Protein AF-A0A7X9B0M5-F1 (afdb_monomer)

Secondary structure (DSSP, 8-state):
--HHHHHHHHHHHHHHHHHHHHHHHHHHHHHHSS---TTSS-SS-EEEEETTEEEEHHHHHHHHHHHHHHHHHH-GGGTT----HHHHHHHHHHHHHHHHHHHHTT-----HHHHHHHHHH-GGGEETTEE-HHHHHHHIIIIIGGGT--HHHHHHHHHHHHHHHHHHHHHHTT----HHHHTTTS-------------TTS-----HHHHHHHHHH-GGG--PPPEEEEEEEEEEHHHHHHHHHHT-S-HHHHHHHSPPHHHHHHHHHHHTTTTTTT--HHHHHHHHHHHHHHHHHHHHHHHHHHHHHHTTSSPPTT--HHHHHHHHHHHHHHTTPEEEE---B-S-SBPTTSSSB-HHHHHHHHT--STT-B-PPEEETTEEEEEEEEEEEPPPPPSS--HHHHHHHHHHHHHHHHHHHIIIIIGGGTTTGGG-SSGGGGGHHHHHHHHH-TTS-HHHHHHHHHHHHHHIIIIITTT--

Foldseek 3Di:
DVVVVVVVVCVVCVVVVCVVVVVVVVVCCVVPVDPPPVPDDDPDQFPQDDPNHTPGNLNLLLLLLLQQVLCCQVPVVSAPDCPDPVVSSVSSVVLVVLLVVLVVVVLLPDDLVNLVVSQQCRPQQDDPNGGHPVSVVCCQQQPQVLSLHHVVSVSVSSSSSSSSVVSVCVVPVPDPDDPVVCPVVDDDDPDDDQDDPPPPVDDDDDPPVLLQCCCVPPVVVDFFQWWFKWKKFALFLVVVLVCLVVVVDDPVVVVQQFDDPVQLVVVCVSNCVDNVPVHDSVRCSVVNRSSSSSVSSQVLLVVLLVVLVVVQPDDDPPQDLVNLVVVSVVSSVVSVTDIWIWGTQGPAQDTHRDDDGQNQVSVQRSPDDDRSDKTDWGDDPRHIMIIGTHDIGRDDDDPDDDPSSSVVSSVVVVVVVVVVCCVPQAVVCPVVLVVDPDLQCSCVVVLVVLVPPPVDDPVRSVVVSVVSSVSCVPPHVSPHD

Mean predicted aligned error: 17.53 Å

Nearest PDB structures (foldseek):
  3rgc-assembly1_B  TM=3.073E-01  e=5.582E-02  Campylobacter jejuni
  5htf-assembly1_B  TM=2.620E-01  e=9.164E-03  Listeria monocytogenes EGD-e
  5htf-assembly1_A  TM=2.280E-01  e=1.815E-02  Listeria monocytogenes EGD-e
  5ez1-assembly1_A  TM=2.640E-01  e=8.600E-01  Helicobacter pylori 26695

Sequence (481 aa):
MIISHFNRYFEKHGRKTYIVLGVIISLMFVVFVTPGDVFSRGRGGNFGSMYGKKLRRQFVVKKMAETQVGIGLRYPQALGQDLGSDMIFHEMLNRLRILHEAKKRKLDNVSKEDVRKSIHENALFREDGKFSLEYFQRFKENYLAPRGLAATDFDRIVKENLIIERLEEQITANVVIDEAEAVGYVERYTTQYAEFLNDNSADPIIAEEEIEEFFASRKDELQMPDGKSALIANFETAALMAQLDKGEIDEALKGRLEPSLDELKMQYDNFKERVYKDKSFESVEADIRRNLRLRKVRRLLEERANALRAKFVETVQGESHAERLHRFRNEAETLGAKLVQSGFVTGSDVIPGLPGSQANLAAAIRNLSQPGQVGNLAYSAGGMSVPCLNEVQPTALPAMVNDEVRKMIVDLLITEKALAFHKEKIAPYAEIAPNVNERRELAGSLVEEIYKDDSLSDEEKQAKITQAQDDITTYVYPFFR

Solvent-accessible surface area (backbone atoms only — not comparable to full-atom values): 27854 Å² total; per-residue (Å²): 128,67,69,70,58,50,56,58,51,44,72,77,42,33,76,61,53,51,50,52,50,49,49,52,54,49,50,49,42,69,69,70,68,48,84,77,60,90,82,76,82,67,103,56,68,58,79,52,66,57,95,91,39,73,37,34,47,66,58,50,57,50,43,29,47,46,38,55,51,43,48,22,71,78,36,61,88,52,52,89,59,86,75,50,71,66,56,39,49,54,52,28,55,48,52,53,50,49,54,51,51,23,47,76,71,64,50,65,80,70,54,72,66,57,40,50,48,54,56,50,69,34,72,86,23,45,52,97,88,36,65,32,69,64,47,48,50,50,41,45,61,72,56,31,41,65,65,60,42,54,73,73,52,46,56,47,35,50,42,51,50,56,27,46,51,52,40,52,49,60,58,57,75,72,60,77,80,58,74,79,75,48,60,86,82,44,86,87,71,94,72,92,79,75,77,78,84,76,76,77,88,57,80,84,85,72,58,68,66,58,51,53,49,46,58,70,76,44,52,91,75,59,74,51,67,55,20,34,20,29,43,28,34,34,36,49,50,65,59,57,50,52,32,57,76,72,60,75,55,56,70,71,59,43,64,67,36,55,73,51,73,65,57,48,50,52,51,45,70,71,28,34,92,62,74,36,50,100,51,56,67,84,81,44,44,68,60,51,46,52,39,47,28,53,52,38,47,51,53,51,46,50,53,44,54,51,54,52,47,61,74,56,71,64,81,64,87,91,63,48,47,68,57,43,46,51,51,49,52,54,51,31,47,75,66,65,28,48,78,45,65,42,42,63,32,57,92,54,37,54,41,45,84,54,87,64,75,39,52,54,47,37,50,32,48,65,73,50,89,48,58,42,39,65,39,55,83,17,74,54,97,60,31,41,36,36,38,27,32,60,44,78,41,83,38,75,68,66,98,60,87,44,77,68,55,45,53,53,48,50,55,51,52,52,50,50,53,52,51,50,47,39,58,69,69,34,52,74,45,64,79,50,58,85,76,48,95,48,80,77,54,73,46,45,68,60,46,52,53,48,70,70,40,84,89,53,54,76,69,55,37,52,52,51,45,51,50,51,50,50,48,41,59,70,65,31,48,66,76,53,134

pLDDT: mean 81.11, std 14.83, range [28.75, 97.81]

Structure (mmCIF, N/CA/C/O backbone):
data_AF-A0A7X9B0M5-F1
#
_entry.id   AF-A0A7X9B0M5-F1
#
loop_
_atom_site.group_PDB
_atom_site.id
_atom_site.type_symbol
_atom_site.label_atom_id
_atom_site.label_alt_id
_atom_site.label_comp_id
_atom_site.label_asym_id
_atom_site.label_entity_id
_atom_site.label_seq_id
_atom_site.pdbx_PDB_ins_code
_atom_site.Cartn_x
_atom_site.Cartn_y
_atom_site.Cartn_z
_atom_site.occupancy
_atom_site.B_iso_or_equiv
_atom_site.auth_seq_id
_atom_site.auth_comp_id
_atom_site.auth_asym_id
_atom_site.auth_atom_id
_atom_site.pdbx_PDB_model_num
ATOM 1 N N . MET A 1 1 ? 33.265 57.542 3.013 1.00 45.75 1 MET A N 1
ATOM 2 C CA . MET A 1 1 ? 34.416 57.521 2.075 1.00 45.75 1 MET A CA 1
ATOM 3 C C . MET A 1 1 ? 34.797 56.129 1.541 1.00 45.75 1 MET A C 1
ATOM 5 O O . MET A 1 1 ? 35.685 56.056 0.709 1.00 45.75 1 MET A O 1
ATOM 9 N N . ILE A 1 2 ? 34.133 55.036 1.947 1.00 48.38 2 ILE A N 1
ATOM 10 C CA . ILE A 1 2 ? 34.468 53.665 1.495 1.00 48.38 2 ILE A CA 1
ATOM 11 C C . ILE A 1 2 ? 33.701 53.272 0.214 1.00 48.38 2 ILE A C 1
ATOM 13 O O . ILE A 1 2 ? 34.233 52.582 -0.649 1.00 48.38 2 ILE A O 1
ATOM 17 N N . ILE A 1 3 ? 32.486 53.802 0.031 1.00 48.66 3 ILE A N 1
ATOM 18 C CA . ILE A 1 3 ? 31.590 53.455 -1.088 1.00 48.66 3 ILE A CA 1
ATOM 19 C C . ILE A 1 3 ? 32.074 54.037 -2.434 1.00 48.66 3 ILE A C 1
ATOM 21 O O . ILE A 1 3 ? 31.974 53.372 -3.462 1.00 48.66 3 ILE A O 1
ATOM 25 N N . SER A 1 4 ? 32.684 55.230 -2.449 1.00 51.41 4 SER A N 1
ATOM 26 C CA . SER A 1 4 ? 33.211 55.827 -3.692 1.00 51.41 4 SER A CA 1
ATOM 27 C C . SER A 1 4 ? 34.497 55.154 -4.189 1.00 51.41 4 SER A C 1
ATOM 29 O O . SER A 1 4 ? 34.740 55.104 -5.394 1.00 51.41 4 SER A O 1
ATOM 31 N N . HIS A 1 5 ? 35.298 54.583 -3.284 1.00 51.12 5 HIS A N 1
ATOM 32 C CA . HIS A 1 5 ? 36.477 53.791 -3.645 1.00 51.12 5 HIS A CA 1
ATOM 33 C C . HIS A 1 5 ? 36.105 52.396 -4.166 1.00 51.12 5 HIS A C 1
ATOM 35 O O . HIS A 1 5 ? 36.811 51.854 -5.017 1.00 51.12 5 HIS A O 1
ATOM 41 N N . PHE A 1 6 ? 34.977 51.849 -3.704 1.00 53.81 6 PHE A N 1
ATOM 42 C CA . PHE A 1 6 ? 34.450 50.559 -4.142 1.00 53.81 6 PHE A CA 1
ATOM 43 C C . PHE A 1 6 ? 33.987 50.614 -5.608 1.00 53.81 6 PHE A C 1
ATOM 45 O O . PHE A 1 6 ? 34.439 49.812 -6.423 1.00 53.81 6 PHE A O 1
ATOM 52 N N . ASN A 1 7 ? 33.203 51.630 -5.990 1.00 55.03 7 ASN A N 1
ATOM 53 C CA . ASN A 1 7 ? 32.730 51.783 -7.375 1.00 55.03 7 ASN A CA 1
ATOM 54 C C . ASN A 1 7 ? 33.867 51.979 -8.389 1.00 55.03 7 ASN A C 1
ATOM 56 O O . ASN A 1 7 ? 33.842 51.401 -9.473 1.00 55.03 7 ASN A O 1
ATOM 60 N N . ARG A 1 8 ? 34.920 52.717 -8.022 1.00 58.19 8 ARG A N 1
ATOM 61 C CA . ARG A 1 8 ? 36.046 52.992 -8.929 1.00 58.19 8 ARG A CA 1
ATOM 62 C C . ARG A 1 8 ? 36.947 51.768 -9.168 1.00 58.19 8 ARG A C 1
ATOM 64 O O . ARG A 1 8 ? 37.603 51.675 -10.205 1.00 58.19 8 ARG A O 1
ATOM 71 N N . TYR A 1 9 ? 36.973 50.811 -8.235 1.00 57.81 9 TYR A N 1
ATOM 72 C CA . TYR A 1 9 ? 37.681 49.534 -8.402 1.00 57.81 9 TYR A CA 1
ATOM 73 C C . TYR A 1 9 ? 36.900 48.564 -9.308 1.00 57.81 9 TYR A C 1
ATOM 75 O O . TYR A 1 9 ? 37.494 47.889 -10.154 1.00 57.81 9 TYR A O 1
ATOM 83 N N . PHE A 1 10 ? 35.565 48.556 -9.198 1.00 54.84 10 PHE A N 1
ATOM 84 C CA . PHE A 1 10 ? 34.680 47.792 -10.084 1.00 54.84 10 PHE A CA 1
ATOM 85 C C . PHE A 1 10 ? 34.659 48.328 -11.521 1.00 54.84 10 PHE A C 1
ATOM 87 O O . PHE A 1 10 ? 34.586 47.530 -12.448 1.00 54.84 10 PHE A O 1
ATOM 94 N N . GLU A 1 11 ? 34.831 49.629 -11.753 1.00 59.53 11 GLU A N 1
ATOM 95 C CA . GLU A 1 11 ? 34.965 50.157 -13.121 1.00 59.53 11 GLU A CA 1
ATOM 96 C C . GLU A 1 11 ? 36.276 49.735 -13.803 1.00 59.53 11 GLU A C 1
ATOM 98 O O . GLU A 1 11 ? 36.285 49.397 -14.985 1.00 59.53 11 GLU A O 1
ATOM 103 N N . LYS A 1 12 ? 37.397 49.703 -13.068 1.00 61.88 12 LYS A N 1
ATOM 104 C CA . LYS A 1 12 ? 38.725 49.434 -13.653 1.00 61.88 12 LYS A CA 1
ATOM 105 C C . LYS A 1 12 ? 39.038 47.940 -13.821 1.00 61.88 12 LYS A C 1
ATOM 107 O O . LYS A 1 12 ? 39.809 47.568 -14.706 1.00 61.88 12 LYS A O 1
ATOM 112 N N . HIS A 1 13 ? 38.442 47.076 -12.995 1.00 59.81 13 HIS A N 1
ATOM 113 C CA . HIS A 1 13 ? 38.672 45.623 -13.019 1.00 59.81 13 HIS A CA 1
ATOM 114 C C . HIS A 1 13 ? 37.398 44.782 -13.184 1.00 59.81 13 HIS A C 1
ATOM 116 O O . HIS A 1 13 ? 37.485 43.552 -13.179 1.00 59.81 13 HIS A O 1
ATOM 122 N N . GLY A 1 14 ? 36.243 45.416 -13.416 1.00 56.19 14 GLY A N 1
ATOM 123 C CA . GLY A 1 14 ? 34.912 44.804 -13.371 1.00 56.19 14 GLY A CA 1
ATOM 124 C C . GLY A 1 14 ? 34.798 43.476 -14.098 1.00 56.19 14 GLY A C 1
ATOM 125 O O . GLY A 1 14 ? 34.336 42.505 -13.516 1.00 56.19 14 GLY A O 1
ATOM 126 N N . ARG A 1 15 ? 35.317 43.366 -15.325 1.00 63.97 15 ARG A N 1
ATOM 127 C CA . ARG A 1 15 ? 35.237 42.111 -16.091 1.00 63.97 15 ARG A CA 1
ATOM 128 C C . ARG A 1 15 ? 35.935 40.936 -15.396 1.00 63.97 15 ARG A C 1
ATOM 130 O O . ARG A 1 15 ? 35.400 39.837 -15.391 1.00 63.97 15 ARG A O 1
ATOM 137 N N . LYS A 1 16 ? 37.105 41.156 -14.785 1.00 62.34 16 LYS A N 1
ATOM 138 C CA . LYS A 1 16 ? 37.850 40.105 -14.068 1.00 62.34 16 LYS A CA 1
ATOM 139 C C . LYS A 1 16 ? 37.242 39.833 -12.693 1.00 62.34 16 LYS A C 1
ATOM 141 O O . LYS A 1 16 ? 37.131 38.675 -12.307 1.00 62.34 16 LYS A O 1
ATOM 146 N N . THR A 1 17 ? 36.788 40.872 -11.996 1.00 67.25 17 THR A N 1
ATOM 147 C CA . THR A 1 17 ? 36.152 40.740 -10.679 1.00 67.25 17 THR A CA 1
ATOM 148 C C . THR A 1 17 ? 34.811 40.005 -10.771 1.00 67.25 17 THR A C 1
ATOM 150 O O . THR A 1 17 ? 34.561 39.123 -9.958 1.00 67.25 17 THR A O 1
ATOM 153 N N . TYR A 1 18 ? 33.992 40.272 -11.798 1.00 70.75 18 TYR A N 1
ATOM 154 C CA . TYR A 1 18 ? 32.738 39.544 -12.042 1.00 70.75 18 TYR A CA 1
ATOM 155 C C . TYR A 1 18 ? 32.963 38.091 -12.469 1.00 70.75 18 TYR A C 1
ATOM 157 O O . TYR A 1 18 ? 32.193 37.229 -12.062 1.00 70.75 18 TYR A O 1
ATOM 165 N N . ILE A 1 19 ? 34.024 37.790 -13.229 1.00 72.44 19 ILE A N 1
ATOM 166 C CA . ILE A 1 19 ? 34.375 36.400 -13.564 1.00 72.44 19 ILE A CA 1
ATOM 167 C C . ILE A 1 19 ? 34.791 35.637 -12.303 1.00 72.44 19 ILE A C 1
ATOM 169 O O . ILE A 1 19 ? 34.309 34.535 -12.075 1.00 72.44 19 ILE A O 1
ATOM 173 N N . VAL A 1 20 ? 35.636 36.223 -11.451 1.00 74.06 20 VAL A N 1
ATOM 174 C CA . VAL A 1 20 ? 36.074 35.579 -10.201 1.00 74.06 20 VAL A CA 1
ATOM 175 C C . VAL A 1 20 ? 34.905 35.402 -9.230 1.00 74.06 20 VAL A C 1
ATOM 177 O O . VAL A 1 20 ? 34.724 34.312 -8.694 1.00 74.06 20 VAL A O 1
ATOM 180 N N . LEU A 1 21 ? 34.065 36.426 -9.054 1.00 72.69 21 LEU A N 1
ATOM 181 C CA . LEU A 1 21 ? 32.869 36.343 -8.212 1.00 72.69 21 LEU A CA 1
ATOM 182 C C . LEU A 1 21 ? 31.864 35.317 -8.764 1.00 72.69 21 LEU A C 1
ATOM 184 O O . LEU A 1 21 ? 31.322 34.520 -8.007 1.00 72.69 21 LEU A O 1
ATOM 188 N N . GLY A 1 22 ? 31.665 35.288 -10.085 1.00 71.75 22 GLY A N 1
ATOM 189 C CA . GLY A 1 22 ? 30.804 34.323 -10.765 1.00 71.75 22 GLY A CA 1
ATOM 190 C C . GLY A 1 22 ? 31.308 32.888 -10.630 1.00 71.75 22 GLY A C 1
ATOM 191 O O . GLY A 1 22 ? 30.505 31.991 -10.391 1.00 71.75 22 GLY A O 1
ATOM 192 N N . VAL A 1 23 ? 32.624 32.662 -10.699 1.00 73.88 23 VAL A N 1
ATOM 193 C CA . VAL A 1 23 ? 33.235 31.349 -10.440 1.00 73.88 23 VAL A CA 1
ATOM 194 C C . VAL A 1 23 ? 33.048 30.945 -8.981 1.00 73.88 23 VAL A C 1
ATOM 196 O O . VAL A 1 23 ? 32.657 29.812 -8.739 1.00 73.88 23 VAL A O 1
ATOM 199 N N . ILE A 1 24 ? 33.253 31.848 -8.018 1.00 74.12 24 ILE A N 1
ATOM 200 C CA . ILE A 1 24 ? 33.055 31.555 -6.588 1.00 74.12 24 ILE A CA 1
ATOM 201 C C . ILE A 1 24 ? 31.589 31.206 -6.303 1.00 74.12 24 ILE A C 1
ATOM 203 O O . ILE A 1 24 ? 31.321 30.176 -5.689 1.00 74.12 24 ILE A O 1
ATOM 207 N N . ILE A 1 25 ? 30.637 32.000 -6.802 1.00 69.38 25 ILE A N 1
ATOM 208 C CA . ILE A 1 25 ? 29.199 31.749 -6.625 1.00 69.38 25 ILE A CA 1
ATOM 209 C C . ILE A 1 25 ? 28.788 30.445 -7.325 1.00 69.38 25 ILE A C 1
ATOM 211 O O . ILE A 1 25 ? 28.099 29.622 -6.728 1.00 69.38 25 ILE A O 1
ATOM 215 N N . SER A 1 26 ? 29.265 30.196 -8.549 1.00 66.00 26 SER A N 1
ATOM 216 C CA . SER A 1 26 ? 28.983 28.947 -9.272 1.00 66.00 26 SER A CA 1
ATOM 217 C C . SER A 1 26 ? 29.582 27.730 -8.563 1.00 66.00 26 SER A C 1
ATOM 219 O O . SER A 1 26 ? 28.935 26.690 -8.485 1.00 66.00 26 SER A O 1
ATOM 221 N N . LEU A 1 27 ? 30.786 27.851 -7.995 1.00 57.94 27 LEU A N 1
ATOM 222 C CA . LEU A 1 27 ? 31.419 26.790 -7.211 1.00 57.94 27 LEU A CA 1
ATOM 223 C C . LEU A 1 27 ? 30.622 26.507 -5.930 1.00 57.94 27 LEU A C 1
ATOM 225 O O . LEU A 1 27 ? 30.444 25.345 -5.579 1.00 57.94 27 LEU A O 1
ATOM 229 N N . MET A 1 28 ? 30.084 27.539 -5.270 1.00 53.28 28 MET A N 1
ATOM 230 C CA . MET A 1 28 ? 29.204 27.354 -4.112 1.00 53.28 28 MET A CA 1
ATOM 231 C C . MET A 1 28 ? 27.891 26.659 -4.494 1.00 53.28 28 MET A C 1
ATOM 233 O O . MET A 1 28 ? 27.477 25.749 -3.785 1.00 53.28 28 MET A O 1
ATOM 237 N N . PHE A 1 29 ? 27.280 26.981 -5.639 1.00 51.00 29 PHE A N 1
ATOM 238 C CA . PHE A 1 29 ? 26.079 26.278 -6.118 1.00 51.00 29 PHE A CA 1
ATOM 239 C C . PHE A 1 29 ? 26.357 24.822 -6.541 1.00 51.00 29 PHE A C 1
ATOM 241 O O . PHE A 1 29 ? 25.556 23.935 -6.253 1.00 51.00 29 PHE A O 1
ATOM 248 N N . VAL A 1 30 ? 27.514 24.537 -7.149 1.00 53.31 30 VAL A N 1
ATOM 249 C CA . VAL A 1 30 ? 27.915 23.172 -7.553 1.00 53.31 30 VAL A CA 1
ATOM 250 C C . VAL A 1 30 ? 28.345 22.302 -6.361 1.00 53.31 30 VAL A C 1
ATOM 252 O O . VAL A 1 30 ? 28.276 21.077 -6.446 1.00 53.31 30 VAL A O 1
ATOM 255 N N . VAL A 1 31 ? 28.792 22.904 -5.253 1.00 50.38 31 VAL A N 1
ATOM 256 C CA . VAL A 1 31 ? 29.206 22.177 -4.037 1.00 50.38 31 VAL A CA 1
ATOM 257 C C . VAL A 1 31 ? 28.073 22.061 -3.007 1.00 50.38 31 VAL A C 1
ATOM 259 O O . VAL A 1 31 ? 28.019 21.048 -2.318 1.00 50.38 31 VAL A O 1
ATOM 262 N N . PHE A 1 32 ? 27.155 23.035 -2.916 1.00 43.50 32 PHE A N 1
ATOM 263 C CA . PHE A 1 32 ? 26.107 23.070 -1.879 1.00 43.50 32 PHE A CA 1
ATOM 264 C C . PHE A 1 32 ? 24.654 22.945 -2.381 1.00 43.50 32 PHE A C 1
ATOM 266 O O . PHE A 1 32 ? 23.792 22.608 -1.578 1.00 43.50 32 PHE A O 1
ATOM 273 N N . VAL A 1 33 ? 24.346 23.189 -3.665 1.00 37.47 33 VAL A N 1
ATOM 274 C CA . VAL A 1 33 ? 22.952 23.231 -4.193 1.00 37.47 33 VAL A CA 1
ATOM 275 C C . VAL A 1 33 ? 22.669 22.110 -5.205 1.00 37.47 33 VAL A C 1
ATOM 277 O O . VAL A 1 33 ? 21.639 22.079 -5.870 1.00 37.47 33 VAL A O 1
ATOM 280 N N . THR A 1 34 ? 23.563 21.128 -5.308 1.00 37.16 34 THR A N 1
ATOM 281 C CA . THR A 1 34 ? 23.254 19.869 -5.999 1.00 37.16 34 THR A CA 1
ATOM 282 C C . THR A 1 34 ? 22.926 18.841 -4.919 1.00 37.16 34 THR A C 1
ATOM 284 O O . THR A 1 34 ? 23.780 18.650 -4.050 1.00 37.16 34 THR A O 1
ATOM 287 N N . PRO A 1 35 ? 21.742 18.192 -4.919 1.00 33.69 35 PRO A N 1
ATOM 288 C CA . PRO A 1 35 ? 21.492 17.051 -4.048 1.00 33.69 35 PRO A CA 1
ATOM 289 C C . PRO A 1 35 ? 22.635 16.072 -4.278 1.00 33.69 35 PRO A C 1
ATOM 291 O O . PRO A 1 35 ? 22.885 15.659 -5.414 1.00 33.69 35 PRO A O 1
ATOM 294 N N . GLY A 1 36 ? 23.417 15.833 -3.231 1.00 33.91 36 GLY A N 1
ATOM 295 C CA . GLY A 1 36 ? 24.588 14.984 -3.300 1.00 33.91 36 GLY A CA 1
ATOM 296 C C . GLY A 1 36 ? 24.145 13.552 -3.522 1.00 33.91 36 GLY A C 1
ATOM 297 O O . GLY A 1 36 ? 24.017 12.809 -2.563 1.00 33.91 36 GLY A O 1
ATOM 298 N N . ASP A 1 37 ? 23.930 13.181 -4.781 1.00 39.75 37 ASP A N 1
ATOM 29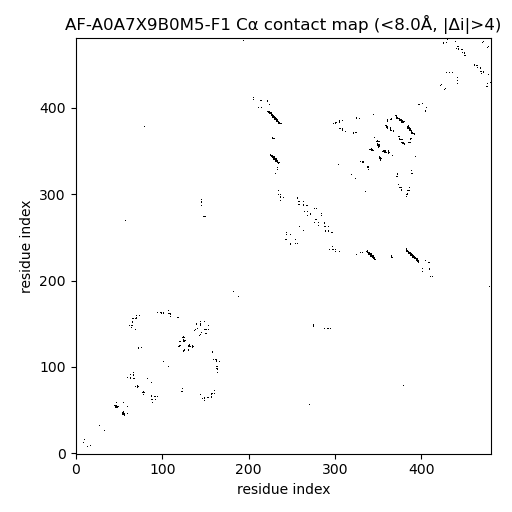9 C CA . ASP A 1 37 ? 23.774 11.801 -5.206 1.00 39.75 37 ASP A CA 1
ATOM 300 C C . ASP A 1 37 ? 25.061 11.067 -4.810 1.00 39.75 37 ASP A C 1
ATOM 302 O O . ASP A 1 37 ? 26.127 11.234 -5.425 1.00 39.75 37 ASP A O 1
ATOM 306 N N . VAL A 1 38 ? 24.973 10.295 -3.724 1.00 46.34 38 VAL A N 1
ATOM 307 C CA . VAL A 1 38 ? 26.082 9.574 -3.076 1.00 46.34 38 VAL A CA 1
ATOM 308 C C . VAL A 1 38 ? 26.782 8.622 -4.065 1.00 46.34 38 VAL A C 1
ATOM 310 O O . VAL A 1 38 ? 27.892 8.143 -3.821 1.00 46.34 38 VAL A O 1
ATOM 313 N N . PHE A 1 39 ? 26.179 8.387 -5.233 1.00 46.84 39 PHE A N 1
ATOM 314 C CA . PHE A 1 39 ? 26.654 7.484 -6.271 1.00 46.84 39 PHE A CA 1
ATOM 315 C C . PHE A 1 39 ? 27.329 8.154 -7.483 1.00 46.84 39 PHE A C 1
ATOM 317 O O . PHE A 1 39 ? 27.875 7.432 -8.322 1.00 46.84 39 PHE A O 1
ATOM 324 N N . SER A 1 40 ? 27.365 9.491 -7.588 1.00 39.72 40 SER A N 1
ATOM 325 C CA . SER A 1 40 ? 27.756 10.179 -8.837 1.00 39.72 40 SER A CA 1
ATOM 326 C C . SER A 1 40 ? 29.242 10.579 -8.958 1.00 39.72 40 SER A C 1
ATOM 328 O O . SER A 1 40 ? 29.748 10.772 -10.066 1.00 39.72 40 SER A O 1
ATOM 330 N N . ARG A 1 41 ? 30.022 10.656 -7.868 1.00 38.00 41 ARG A N 1
ATOM 331 C CA . ARG A 1 41 ? 31.432 11.105 -7.951 1.00 38.00 41 ARG A CA 1
ATOM 332 C C . ARG A 1 41 ? 32.395 10.249 -7.132 1.00 38.00 41 ARG A C 1
ATOM 334 O O . ARG A 1 41 ? 32.753 10.583 -6.011 1.00 38.00 41 ARG A O 1
ATOM 341 N N . GLY A 1 42 ? 32.899 9.171 -7.735 1.00 37.12 42 GLY A N 1
ATOM 342 C CA . GLY A 1 42 ? 34.050 8.453 -7.187 1.00 37.12 42 GLY A CA 1
ATOM 343 C C . GLY A 1 42 ? 34.445 7.213 -7.978 1.00 37.12 42 GLY A C 1
ATOM 344 O O . GLY A 1 42 ? 33.823 6.162 -7.863 1.00 37.12 42 GLY A O 1
ATOM 345 N N . ARG A 1 43 ? 35.555 7.289 -8.720 1.00 39.22 43 ARG A N 1
ATOM 346 C CA . ARG A 1 43 ? 36.208 6.157 -9.412 1.00 39.22 43 ARG A CA 1
ATOM 347 C C . ARG A 1 43 ? 36.917 5.189 -8.434 1.00 39.22 43 ARG A C 1
ATOM 349 O O . ARG A 1 43 ? 37.902 4.555 -8.792 1.00 39.22 43 ARG A O 1
ATOM 356 N N . GLY A 1 44 ? 36.422 5.076 -7.198 1.00 47.94 44 GLY A N 1
ATOM 357 C CA . GLY A 1 44 ? 36.940 4.215 -6.135 1.00 47.94 44 GLY A CA 1
ATOM 358 C C . GLY A 1 44 ? 35.790 3.503 -5.423 1.00 47.94 44 GLY A C 1
ATOM 359 O O . GLY A 1 44 ? 35.009 4.127 -4.718 1.00 47.94 44 GLY A O 1
ATOM 360 N N . GLY A 1 45 ? 35.665 2.188 -5.618 1.00 54.44 45 GLY A N 1
ATOM 361 C CA . GLY A 1 45 ? 34.527 1.370 -5.172 1.00 54.44 45 GLY A CA 1
ATOM 362 C C . GLY A 1 45 ? 34.444 1.074 -3.667 1.00 54.44 45 GLY A C 1
ATOM 363 O O . GLY A 1 45 ? 34.095 -0.053 -3.305 1.00 54.44 45 GLY A O 1
ATOM 364 N N . ASN A 1 46 ? 34.781 2.032 -2.798 1.00 61.44 46 ASN A N 1
ATOM 365 C CA . ASN A 1 46 ? 34.823 1.842 -1.348 1.00 61.44 46 ASN A CA 1
ATOM 366 C C . ASN A 1 46 ? 34.095 2.977 -0.603 1.00 61.44 46 ASN A C 1
ATOM 368 O O . ASN A 1 46 ? 34.549 4.115 -0.612 1.00 61.44 46 ASN A O 1
ATOM 372 N N . PHE A 1 47 ? 33.006 2.640 0.085 1.00 71.94 47 PHE A N 1
ATOM 373 C CA . PHE A 1 47 ? 32.117 3.540 0.835 1.00 71.94 47 PHE A CA 1
ATOM 374 C C . PHE A 1 47 ? 32.579 3.720 2.297 1.00 71.94 47 PHE A C 1
ATOM 376 O O . PHE A 1 47 ? 31.774 3.890 3.207 1.00 71.94 47 PHE A O 1
ATOM 383 N N . GLY A 1 48 ? 33.888 3.609 2.546 1.00 77.50 48 GLY A N 1
ATOM 384 C CA . GLY A 1 48 ? 34.473 3.620 3.892 1.00 77.50 48 GLY A CA 1
ATOM 385 C C . GLY A 1 48 ? 34.547 2.236 4.551 1.00 77.50 48 GLY A C 1
ATOM 386 O O . GLY A 1 48 ? 34.689 1.211 3.877 1.00 77.50 48 GLY A O 1
ATOM 387 N N . SER A 1 49 ? 34.515 2.193 5.884 1.00 76.69 49 SER A N 1
ATOM 388 C CA . SER A 1 49 ? 34.570 0.956 6.674 1.00 76.69 49 SER A CA 1
ATOM 389 C C . SER A 1 49 ? 33.646 1.009 7.885 1.00 76.69 49 SER A C 1
ATOM 391 O O . SER A 1 49 ? 33.552 2.043 8.536 1.00 76.69 49 SER A O 1
ATOM 393 N N . MET A 1 50 ? 33.030 -0.122 8.226 1.00 77.12 50 MET A N 1
ATOM 394 C CA . MET A 1 50 ? 32.172 -0.293 9.399 1.00 77.12 50 MET A CA 1
ATOM 395 C C . MET A 1 50 ? 32.611 -1.551 10.162 1.00 77.12 50 MET A C 1
ATOM 397 O O . MET A 1 50 ? 32.805 -2.606 9.557 1.00 77.12 50 MET A O 1
ATOM 401 N N . TYR A 1 51 ? 32.824 -1.431 11.478 1.00 82.50 51 TYR A N 1
ATOM 402 C CA . TYR A 1 51 ? 33.306 -2.516 12.355 1.00 82.50 51 TYR A CA 1
ATOM 403 C C . TYR A 1 51 ? 34.550 -3.248 11.812 1.00 82.50 51 TYR A C 1
ATOM 405 O O . TYR A 1 51 ? 34.600 -4.476 11.751 1.00 82.50 51 TYR A O 1
ATOM 413 N N . GLY A 1 52 ? 35.539 -2.485 11.331 1.00 76.00 52 GLY A N 1
ATOM 414 C CA . GLY A 1 52 ? 36.783 -3.018 10.759 1.00 76.00 52 GLY A CA 1
ATOM 415 C C . GLY A 1 52 ? 36.645 -3.646 9.364 1.00 76.00 52 GLY A C 1
ATOM 416 O O . GLY A 1 52 ? 37.640 -4.093 8.795 1.00 76.00 52 GLY A O 1
ATOM 417 N N . LYS A 1 53 ? 35.442 -3.663 8.771 1.00 79.12 53 LYS A N 1
ATOM 418 C CA . LYS A 1 53 ? 35.186 -4.211 7.431 1.00 79.12 53 LYS A CA 1
ATOM 419 C C . LYS A 1 53 ? 34.982 -3.096 6.413 1.00 79.12 53 LYS A C 1
ATOM 421 O O . LYS A 1 53 ? 34.204 -2.175 6.634 1.00 79.12 53 LYS A O 1
ATOM 426 N N . LYS A 1 54 ? 35.667 -3.189 5.271 1.00 80.94 54 LYS A N 1
ATOM 427 C CA . LYS A 1 54 ? 35.526 -2.234 4.159 1.00 80.94 54 LYS A CA 1
ATOM 428 C C . LYS A 1 54 ? 34.160 -2.387 3.480 1.00 80.94 54 LYS A C 1
ATOM 430 O O . LYS A 1 54 ? 33.791 -3.494 3.087 1.00 80.94 54 LYS A O 1
ATOM 435 N N . LEU A 1 55 ? 33.446 -1.279 3.297 1.00 82.69 55 LEU A N 1
ATOM 436 C CA . LEU A 1 55 ? 32.153 -1.221 2.617 1.00 82.69 55 LEU A CA 1
ATOM 437 C C . LEU A 1 55 ? 32.367 -1.110 1.105 1.00 82.69 55 LEU A C 1
ATOM 439 O O . LEU A 1 55 ? 32.285 -0.041 0.505 1.00 82.69 55 LEU A O 1
ATOM 443 N N . ARG A 1 56 ? 32.677 -2.239 0.467 1.00 83.12 56 ARG A N 1
ATOM 444 C CA . ARG A 1 56 ? 32.840 -2.290 -0.992 1.00 83.12 56 ARG A CA 1
ATOM 445 C C . ARG A 1 56 ? 31.503 -2.065 -1.698 1.00 83.12 56 ARG A C 1
ATOM 447 O O . ARG A 1 56 ? 30.467 -2.512 -1.211 1.00 83.12 56 ARG A O 1
ATOM 454 N N . ARG A 1 57 ? 31.535 -1.482 -2.900 1.00 78.25 57 ARG A N 1
ATOM 455 C CA . ARG A 1 57 ? 30.333 -1.196 -3.709 1.00 78.25 57 ARG A CA 1
ATOM 456 C C . ARG A 1 57 ? 29.379 -2.381 -3.847 1.00 78.25 57 ARG A C 1
ATOM 458 O O . ARG A 1 57 ? 28.192 -2.230 -3.599 1.00 78.25 57 ARG A O 1
ATOM 465 N N . GLN A 1 58 ? 29.889 -3.562 -4.191 1.00 79.25 58 GLN A N 1
ATOM 466 C CA . GLN A 1 58 ? 29.058 -4.763 -4.352 1.00 79.25 58 GLN A CA 1
ATOM 467 C C . GLN A 1 58 ? 28.349 -5.164 -3.051 1.00 79.25 58 GLN A C 1
ATOM 469 O O . GLN A 1 58 ? 27.189 -5.568 -3.081 1.00 79.25 58 GLN A O 1
ATOM 474 N N . PHE A 1 59 ? 29.029 -5.021 -1.909 1.00 85.19 59 PHE A N 1
ATOM 475 C CA . PHE A 1 59 ? 28.445 -5.289 -0.598 1.00 85.19 59 PHE A CA 1
ATOM 476 C C . PHE A 1 59 ? 27.345 -4.276 -0.271 1.00 85.19 59 PHE A C 1
ATOM 478 O O . PHE A 1 59 ? 26.249 -4.680 0.101 1.00 85.19 59 PHE A O 1
ATOM 485 N N . VAL A 1 60 ? 27.619 -2.984 -0.476 1.00 85.56 60 VAL A N 1
ATOM 486 C CA . VAL A 1 60 ? 26.667 -1.886 -0.244 1.00 85.56 60 VAL A CA 1
ATOM 487 C C . VAL A 1 60 ? 25.417 -2.056 -1.101 1.00 85.56 60 VAL A C 1
ATOM 489 O O . VAL A 1 60 ? 24.320 -2.110 -0.562 1.00 85.56 60 VAL A O 1
ATOM 492 N N . VAL A 1 61 ? 25.571 -2.242 -2.415 1.00 85.44 61 VAL A N 1
ATOM 493 C CA . VAL A 1 61 ? 24.441 -2.422 -3.342 1.00 85.44 61 VAL A CA 1
ATOM 494 C C . VAL A 1 61 ? 23.613 -3.655 -2.974 1.00 85.44 61 VAL A C 1
ATOM 496 O O . VAL A 1 61 ? 22.385 -3.599 -2.986 1.00 85.44 61 VAL A O 1
ATOM 499 N N . LYS A 1 62 ? 24.263 -4.771 -2.610 1.00 87.81 62 LYS A N 1
ATOM 500 C CA . LYS A 1 62 ? 23.549 -5.970 -2.157 1.00 87.81 62 LYS A CA 1
ATOM 501 C C . LYS A 1 62 ? 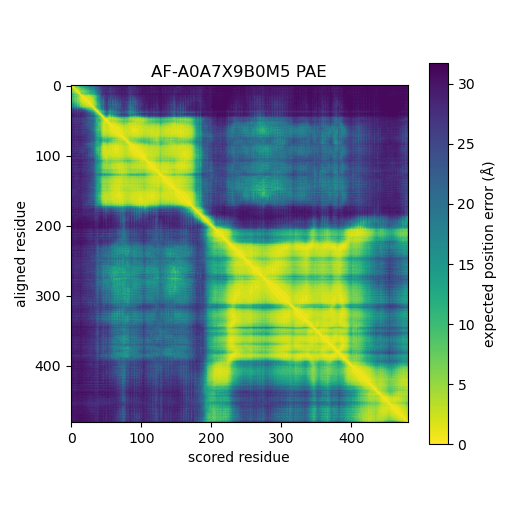22.768 -5.698 -0.872 1.00 87.81 62 LYS A C 1
ATOM 503 O O . LYS A 1 62 ? 21.590 -6.027 -0.808 1.00 87.81 62 LYS A O 1
ATOM 508 N N . LYS A 1 63 ? 23.402 -5.085 0.129 1.00 91.69 63 LYS A N 1
ATOM 509 C CA . LYS A 1 63 ? 22.758 -4.808 1.414 1.00 91.69 63 LYS A CA 1
ATOM 510 C C . LYS A 1 63 ? 21.649 -3.768 1.312 1.00 91.69 63 LYS A C 1
ATOM 512 O O . LYS A 1 63 ? 20.644 -3.931 1.981 1.00 91.69 63 LYS A O 1
ATOM 517 N N . MET A 1 64 ? 21.761 -2.789 0.420 1.00 90.94 64 MET A N 1
ATOM 518 C CA . MET A 1 64 ? 20.670 -1.863 0.106 1.00 90.94 64 MET A CA 1
ATOM 519 C C . MET A 1 64 ? 19.461 -2.585 -0.497 1.00 90.94 64 MET A C 1
ATOM 521 O O . MET A 1 64 ? 18.337 -2.356 -0.061 1.00 90.94 64 MET A O 1
ATOM 525 N N . ALA A 1 65 ? 19.679 -3.505 -1.444 1.00 89.94 65 ALA A N 1
ATOM 526 C CA . ALA A 1 65 ? 18.597 -4.316 -2.002 1.00 89.94 65 ALA A CA 1
ATOM 527 C C . ALA A 1 65 ? 17.938 -5.212 -0.935 1.00 89.94 65 ALA A C 1
ATOM 529 O O . ALA A 1 65 ? 16.715 -5.307 -0.886 1.00 89.94 65 ALA A O 1
ATOM 530 N N . GLU A 1 66 ? 18.735 -5.837 -0.061 1.00 93.75 66 GLU A N 1
ATOM 531 C CA . GLU A 1 66 ? 18.229 -6.615 1.080 1.00 93.75 66 GLU A CA 1
ATOM 532 C C . GLU A 1 66 ? 17.425 -5.745 2.054 1.00 93.75 66 GLU A C 1
ATOM 534 O O . GLU A 1 66 ? 16.348 -6.156 2.478 1.00 93.75 66 GLU A O 1
ATOM 539 N N . THR A 1 67 ? 17.903 -4.536 2.362 1.00 93.56 67 THR A N 1
ATOM 540 C CA . THR A 1 67 ? 17.203 -3.567 3.213 1.00 93.56 67 THR A CA 1
ATOM 541 C C . THR A 1 67 ? 15.869 -3.152 2.604 1.00 93.56 67 THR A C 1
ATOM 543 O O . THR A 1 67 ? 14.863 -3.200 3.300 1.00 93.56 67 THR A O 1
ATOM 546 N N . GLN A 1 68 ? 15.817 -2.818 1.312 1.00 90.06 68 GLN A N 1
ATOM 547 C CA . GLN A 1 68 ? 14.563 -2.437 0.653 1.00 90.06 68 GLN A CA 1
ATOM 548 C C . GLN A 1 68 ? 13.523 -3.567 0.707 1.00 90.06 68 GLN A C 1
ATOM 550 O O . GLN A 1 68 ? 12.348 -3.321 0.972 1.00 90.06 68 GLN A O 1
ATOM 555 N N . VAL A 1 69 ? 13.946 -4.816 0.484 1.00 91.81 69 VAL A N 1
ATOM 556 C CA . VAL A 1 69 ? 13.061 -5.978 0.649 1.00 91.81 69 VAL A CA 1
ATOM 557 C C . VAL A 1 69 ? 12.642 -6.131 2.111 1.00 91.81 69 VAL A C 1
ATOM 559 O O . VAL A 1 69 ? 11.460 -6.312 2.375 1.00 91.81 69 VAL A O 1
ATOM 562 N N . GLY A 1 70 ? 13.576 -6.015 3.057 1.00 91.56 70 GLY A N 1
ATOM 563 C CA . GLY A 1 70 ? 13.301 -6.121 4.491 1.00 91.56 70 GLY A CA 1
ATOM 564 C C . GLY A 1 70 ? 12.281 -5.095 4.991 1.00 91.56 70 GLY A C 1
ATOM 565 O O . GLY A 1 70 ? 11.396 -5.468 5.758 1.00 91.56 70 GLY A O 1
ATOM 566 N N . ILE A 1 71 ? 12.363 -3.849 4.509 1.00 88.56 71 ILE A N 1
ATOM 567 C CA . ILE A 1 71 ? 11.376 -2.788 4.764 1.00 88.56 71 ILE A CA 1
ATOM 568 C C . ILE A 1 71 ? 10.018 -3.195 4.197 1.00 88.56 71 ILE A C 1
ATOM 570 O O . ILE A 1 71 ? 9.040 -3.185 4.931 1.00 88.56 71 ILE A O 1
ATOM 574 N N . GLY A 1 72 ? 9.955 -3.610 2.927 1.00 85.38 72 GLY A N 1
ATOM 575 C CA . GLY A 1 72 ? 8.694 -4.006 2.288 1.00 85.38 72 GLY A CA 1
ATOM 576 C C . GLY A 1 72 ? 8.014 -5.222 2.932 1.00 85.38 72 GLY A C 1
ATOM 577 O O . GLY A 1 72 ? 6.807 -5.378 2.798 1.00 85.38 72 GLY A O 1
ATOM 578 N N . LEU A 1 73 ? 8.766 -6.073 3.641 1.00 86.19 73 LEU A N 1
ATOM 579 C CA . LEU A 1 73 ? 8.208 -7.185 4.417 1.00 86.19 73 LEU A CA 1
ATOM 580 C C . LEU A 1 73 ? 7.606 -6.748 5.756 1.00 86.19 73 LEU A C 1
ATOM 582 O O . LEU A 1 73 ? 6.605 -7.331 6.161 1.00 86.19 73 LEU A O 1
ATOM 586 N N . ARG A 1 74 ? 8.218 -5.766 6.438 1.00 81.38 74 ARG A N 1
ATOM 587 C CA . ARG A 1 74 ? 7.680 -5.180 7.684 1.00 81.38 74 ARG A CA 1
ATOM 588 C C . ARG A 1 74 ? 6.525 -4.219 7.397 1.00 81.38 74 ARG A C 1
ATOM 590 O O . ARG A 1 74 ? 5.578 -4.146 8.166 1.00 81.38 74 ARG A O 1
ATOM 597 N N . TYR A 1 75 ? 6.604 -3.511 6.274 1.00 80.62 75 TYR A N 1
ATOM 598 C CA . TYR A 1 75 ? 5.678 -2.463 5.864 1.00 80.62 75 TYR A CA 1
ATOM 599 C C . TYR A 1 75 ? 5.197 -2.738 4.430 1.00 80.62 75 TYR A C 1
ATOM 601 O O . TYR A 1 75 ? 5.776 -2.205 3.476 1.00 80.62 75 TYR A O 1
ATOM 609 N N . PRO A 1 76 ? 4.154 -3.571 4.243 1.00 71.88 76 PRO A N 1
ATOM 610 C CA . PRO A 1 76 ? 3.651 -3.956 2.920 1.00 71.88 76 PRO A CA 1
ATOM 611 C C . PRO A 1 76 ? 3.298 -2.769 2.012 1.00 71.88 76 PRO A C 1
ATOM 613 O O . PRO A 1 76 ? 3.471 -2.848 0.799 1.00 71.88 76 PRO A O 1
ATOM 616 N N . GLN A 1 77 ? 2.881 -1.639 2.586 1.00 68.44 77 GLN A N 1
ATOM 617 C CA . GLN A 1 77 ? 2.603 -0.386 1.876 1.00 68.44 77 GLN A CA 1
ATOM 618 C C . GLN A 1 77 ? 3.828 0.215 1.167 1.00 68.44 77 GLN A C 1
ATOM 620 O O . GLN A 1 77 ? 3.680 0.937 0.184 1.00 68.44 77 GLN A O 1
ATOM 625 N N . ALA A 1 78 ? 5.040 -0.096 1.637 1.00 72.75 78 ALA A N 1
ATOM 626 C CA . ALA A 1 78 ? 6.291 0.340 1.021 1.00 72.75 78 ALA A CA 1
ATOM 627 C C . ALA A 1 78 ? 6.734 -0.589 -0.127 1.00 72.75 78 ALA A C 1
ATOM 629 O O . ALA A 1 78 ? 7.721 -0.316 -0.819 1.00 72.75 78 ALA A O 1
ATOM 630 N N . LEU A 1 79 ? 6.036 -1.710 -0.345 1.00 73.81 79 LEU A N 1
ATOM 631 C CA . LEU A 1 79 ? 6.400 -2.690 -1.358 1.00 73.81 79 LEU A CA 1
ATOM 632 C C . LEU A 1 79 ? 6.152 -2.134 -2.766 1.00 73.81 79 LEU A C 1
ATOM 634 O O . LEU A 1 79 ? 5.036 -1.792 -3.141 1.00 73.81 79 LEU A O 1
ATOM 638 N N . GLY A 1 80 ? 7.211 -2.070 -3.573 1.00 65.56 80 GLY A N 1
ATOM 639 C CA . GLY A 1 80 ? 7.132 -1.549 -4.940 1.00 65.56 80 GLY A CA 1
ATOM 640 C C . GLY A 1 80 ? 7.254 -0.029 -5.066 1.00 65.56 80 GLY A C 1
ATOM 641 O O . GLY A 1 80 ? 7.387 0.431 -6.195 1.00 65.56 80 GLY A O 1
ATOM 642 N N . GLN A 1 81 ? 7.302 0.716 -3.957 1.00 70.12 81 GLN A N 1
ATOM 643 C CA . GLN A 1 81 ? 7.637 2.141 -3.968 1.00 70.12 81 GLN A CA 1
ATOM 644 C C . GL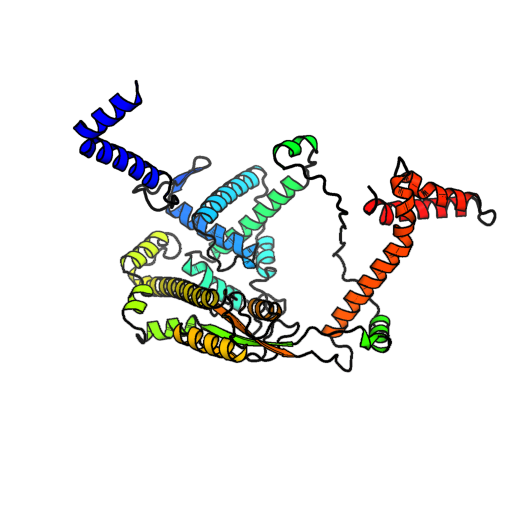N A 1 81 ? 9.142 2.357 -4.197 1.00 70.12 81 GLN A C 1
ATOM 646 O O . GLN A 1 81 ? 9.982 1.562 -3.745 1.00 70.12 81 GLN A O 1
ATOM 651 N N . ASP A 1 82 ? 9.494 3.445 -4.885 1.00 74.06 82 ASP A N 1
ATOM 652 C CA . ASP A 1 82 ? 10.867 3.947 -4.903 1.00 74.06 82 ASP A CA 1
ATOM 653 C C . ASP A 1 82 ? 11.106 4.811 -3.659 1.00 74.06 82 ASP A C 1
ATOM 655 O O . ASP A 1 82 ? 10.682 5.959 -3.580 1.00 74.06 82 ASP A O 1
ATOM 659 N N . LEU A 1 83 ? 11.770 4.227 -2.662 1.00 74.75 83 LEU A N 1
ATOM 660 C CA . LEU A 1 83 ? 12.098 4.895 -1.399 1.00 74.75 83 LEU A CA 1
ATOM 661 C C . LEU A 1 83 ? 13.298 5.854 -1.530 1.00 74.75 83 LEU A C 1
ATOM 663 O O . LEU A 1 83 ? 13.651 6.536 -0.572 1.00 74.75 83 LEU A O 1
ATOM 667 N N . GLY A 1 84 ? 13.938 5.912 -2.702 1.00 76.44 84 GLY A N 1
ATOM 668 C CA . GLY A 1 84 ? 15.123 6.726 -2.942 1.00 76.44 84 GLY A CA 1
ATOM 669 C C . GLY A 1 84 ? 16.416 6.074 -2.440 1.00 76.44 84 GLY A C 1
ATOM 670 O O . GLY A 1 84 ? 16.479 5.435 -1.387 1.00 76.44 84 GLY A O 1
ATOM 671 N N . SER A 1 85 ? 17.495 6.238 -3.210 1.00 76.25 85 SER A N 1
ATOM 672 C CA . SER A 1 85 ? 18.776 5.569 -2.930 1.00 76.25 85 SER A CA 1
ATOM 673 C C . SER A 1 85 ? 19.437 6.051 -1.635 1.00 76.25 85 SER A C 1
ATOM 675 O O . SER A 1 85 ? 20.035 5.238 -0.931 1.00 76.25 85 SER A O 1
ATOM 677 N N . ASP A 1 86 ? 19.297 7.332 -1.289 1.00 76.19 86 ASP A N 1
ATOM 678 C CA . ASP A 1 86 ? 19.913 7.905 -0.087 1.00 76.19 86 ASP A CA 1
ATOM 679 C C . ASP A 1 86 ? 19.251 7.387 1.194 1.00 76.19 86 ASP A C 1
ATOM 681 O O . ASP A 1 86 ? 19.944 6.920 2.100 1.00 76.19 86 ASP A O 1
ATOM 685 N N . MET A 1 87 ? 17.913 7.369 1.245 1.00 84.50 87 MET A N 1
ATOM 686 C CA . MET A 1 87 ? 17.167 6.798 2.373 1.00 84.50 87 MET A CA 1
ATOM 687 C C . MET A 1 87 ? 17.553 5.331 2.580 1.00 84.50 87 MET A C 1
ATOM 689 O O . MET A 1 87 ? 17.921 4.930 3.683 1.00 84.50 87 MET A O 1
ATOM 693 N N . ILE A 1 88 ? 17.534 4.535 1.506 1.00 88.75 88 ILE A N 1
ATOM 694 C CA . ILE A 1 88 ? 17.891 3.115 1.571 1.00 88.75 88 ILE A CA 1
ATOM 695 C C . ILE A 1 88 ? 19.348 2.919 1.994 1.00 88.75 88 ILE A C 1
ATOM 697 O O . ILE A 1 88 ? 19.657 1.959 2.701 1.00 88.75 88 ILE A O 1
ATOM 701 N N . PHE A 1 89 ? 20.258 3.804 1.586 1.00 84.94 89 PHE A N 1
ATOM 702 C CA . PHE A 1 89 ? 21.653 3.744 2.005 1.00 84.94 89 PHE A CA 1
ATOM 703 C C . PHE A 1 89 ? 21.793 3.995 3.511 1.00 84.94 89 PHE A C 1
ATOM 705 O O . PHE A 1 89 ? 22.448 3.210 4.200 1.00 84.94 89 PHE A O 1
ATOM 712 N N . HIS A 1 90 ? 21.143 5.032 4.041 1.00 81.25 90 HIS A N 1
ATOM 713 C CA . HIS A 1 90 ? 21.145 5.319 5.477 1.00 81.25 90 HIS A CA 1
ATOM 714 C C . HIS A 1 90 ? 20.499 4.196 6.291 1.00 81.25 90 HIS A C 1
ATOM 716 O O . HIS A 1 90 ? 21.083 3.744 7.280 1.00 81.25 90 HIS A O 1
ATOM 722 N N . GLU A 1 91 ? 19.363 3.680 5.832 1.00 88.31 91 GLU A N 1
ATOM 723 C CA . GLU A 1 91 ? 18.661 2.588 6.499 1.00 88.31 91 GLU A CA 1
ATOM 724 C C . GLU A 1 91 ? 19.466 1.284 6.449 1.00 88.31 91 GLU A C 1
ATOM 726 O O . GLU A 1 91 ? 19.531 0.534 7.420 1.00 88.31 91 GLU A O 1
ATOM 731 N N . MET A 1 92 ? 20.191 1.032 5.356 1.00 93.00 92 MET A N 1
ATOM 732 C CA . MET A 1 92 ? 21.129 -0.085 5.263 1.00 93.00 92 MET A CA 1
ATOM 733 C C . MET A 1 92 ? 22.247 0.020 6.301 1.00 93.00 92 MET A C 1
ATOM 735 O O . MET A 1 92 ? 22.555 -0.972 6.966 1.00 93.00 92 MET A O 1
ATOM 739 N N . LEU A 1 93 ? 22.833 1.205 6.486 1.00 85.69 93 LEU A N 1
ATOM 740 C CA . LEU A 1 93 ? 23.845 1.412 7.521 1.00 85.69 93 LEU A CA 1
ATOM 741 C C . LEU A 1 93 ? 23.261 1.216 8.923 1.00 85.69 93 LEU A C 1
ATOM 743 O O . LEU A 1 93 ? 23.913 0.585 9.755 1.00 85.69 93 LEU A O 1
ATOM 747 N N . ASN A 1 94 ? 22.054 1.723 9.178 1.00 86.06 94 ASN A N 1
ATOM 748 C CA . ASN A 1 94 ? 21.364 1.545 10.452 1.00 86.06 94 ASN A CA 1
ATOM 749 C C . ASN A 1 94 ? 21.119 0.059 10.746 1.00 86.06 94 ASN A C 1
ATOM 751 O O . ASN A 1 94 ? 21.591 -0.466 11.754 1.00 86.06 94 ASN A O 1
ATOM 755 N N . ARG A 1 95 ? 20.525 -0.659 9.789 1.00 92.94 95 ARG A N 1
ATOM 756 C CA . ARG A 1 95 ? 20.303 -2.107 9.851 1.00 92.94 95 ARG A CA 1
ATOM 757 C C . ARG A 1 95 ? 21.579 -2.878 10.189 1.00 92.94 95 ARG A C 1
ATOM 759 O O . ARG A 1 95 ? 21.564 -3.759 11.044 1.00 92.94 95 ARG A O 1
ATOM 766 N N . LEU A 1 96 ? 22.705 -2.552 9.549 1.00 88.81 96 LEU A N 1
ATOM 767 C CA . LEU A 1 96 ? 23.987 -3.207 9.834 1.00 88.81 96 LEU A CA 1
ATOM 768 C C . LEU A 1 96 ? 24.484 -2.953 11.266 1.00 88.81 96 LEU A C 1
ATOM 770 O O . LEU A 1 96 ? 25.075 -3.856 11.862 1.00 88.81 96 LEU A O 1
ATOM 774 N N . ARG A 1 97 ? 24.251 -1.756 11.820 1.00 86.88 97 ARG A N 1
ATOM 775 C CA . ARG A 1 97 ? 24.592 -1.428 13.214 1.00 86.88 97 ARG A CA 1
ATOM 776 C C . ARG A 1 97 ? 23.727 -2.210 14.195 1.00 86.88 97 ARG A C 1
ATOM 778 O O . ARG A 1 97 ? 24.266 -2.822 15.114 1.00 86.88 97 ARG A O 1
ATOM 785 N N . ILE A 1 98 ? 22.419 -2.257 13.950 1.00 87.88 98 ILE A N 1
ATOM 786 C CA . ILE A 1 98 ? 21.454 -3.000 14.770 1.00 87.88 98 ILE A CA 1
ATOM 787 C C . ILE A 1 98 ? 21.819 -4.489 14.792 1.00 87.88 98 ILE A C 1
ATOM 789 O O . ILE A 1 98 ? 21.978 -5.074 15.858 1.00 87.88 98 ILE A O 1
ATOM 793 N N . LEU A 1 99 ? 22.069 -5.097 13.628 1.00 91.31 99 LEU A N 1
ATOM 794 C CA . LEU A 1 99 ? 22.470 -6.507 13.542 1.00 91.31 99 LEU A CA 1
ATOM 795 C C . LEU A 1 99 ? 23.807 -6.793 14.243 1.00 91.31 99 LEU A C 1
ATOM 797 O O . LEU A 1 99 ? 23.993 -7.872 14.810 1.00 91.31 99 LEU A O 1
ATOM 801 N N . HIS A 1 100 ? 24.752 -5.849 14.205 1.00 88.12 100 HIS A N 1
ATOM 802 C CA . HIS A 1 100 ? 26.013 -5.975 14.935 1.00 88.12 100 HIS A CA 1
ATOM 803 C C . HIS A 1 100 ? 25.789 -5.976 16.452 1.00 88.12 100 HIS A C 1
ATOM 805 O O . HIS A 1 100 ? 26.333 -6.834 17.151 1.00 88.12 100 HIS A O 1
ATOM 811 N N . GLU A 1 101 ? 24.965 -5.055 16.949 1.00 86.44 101 GLU A N 1
ATOM 812 C CA . GLU A 1 101 ? 24.636 -4.957 18.371 1.00 86.44 101 GLU A CA 1
ATOM 813 C C . GLU A 1 101 ? 23.830 -6.173 18.849 1.00 86.44 101 GLU A C 1
ATOM 815 O O . GLU A 1 101 ? 24.162 -6.770 19.872 1.00 86.44 101 GLU A O 1
ATOM 820 N N . ALA A 1 102 ? 22.852 -6.631 18.066 1.00 90.31 102 ALA A N 1
ATOM 821 C CA . ALA A 1 102 ? 22.047 -7.806 18.391 1.00 90.31 102 ALA A CA 1
ATOM 822 C C . ALA A 1 102 ? 22.921 -9.059 18.542 1.00 90.31 102 ALA A C 1
ATOM 824 O O . ALA A 1 102 ? 22.771 -9.829 19.492 1.00 90.31 102 ALA A O 1
ATOM 825 N N . LYS A 1 103 ? 23.910 -9.222 17.654 1.00 91.50 103 LYS A N 1
ATOM 826 C CA . LYS A 1 103 ? 24.898 -10.300 17.752 1.00 91.50 103 LYS A CA 1
ATOM 827 C C . LYS A 1 103 ? 25.760 -10.191 19.011 1.00 91.50 103 LYS A C 1
ATOM 829 O O . LYS A 1 103 ? 26.025 -11.199 19.662 1.00 91.50 103 LYS A O 1
ATOM 834 N N . LYS A 1 104 ? 26.195 -8.985 19.383 1.00 89.44 104 LYS A N 1
ATOM 835 C CA . LYS A 1 104 ? 26.956 -8.755 20.625 1.00 89.44 104 LYS A CA 1
ATOM 836 C C . LYS A 1 104 ? 26.146 -9.160 21.864 1.00 89.44 104 LYS A C 1
ATOM 838 O O . LYS A 1 104 ? 26.715 -9.694 22.814 1.00 89.44 104 LYS A O 1
ATOM 843 N N . ARG A 1 105 ? 24.824 -8.978 21.816 1.00 86.44 105 ARG A N 1
ATOM 844 C CA . ARG A 1 105 ? 23.863 -9.374 22.860 1.00 86.44 105 ARG A CA 1
ATOM 845 C C . ARG A 1 105 ? 23.352 -10.815 22.739 1.00 86.44 105 ARG A C 1
ATOM 847 O O . ARG A 1 105 ? 22.513 -11.219 23.535 1.00 86.44 105 ARG A O 1
ATOM 854 N N . LYS A 1 106 ? 23.879 -11.600 21.788 1.00 90.38 106 LYS A N 1
ATOM 855 C CA . LYS A 1 106 ? 23.496 -13.001 21.521 1.00 90.38 106 LYS A CA 1
ATOM 856 C C . LYS A 1 106 ? 22.013 -13.187 21.156 1.00 90.38 106 LYS A C 1
ATOM 858 O O . LYS A 1 106 ? 21.436 -14.240 21.419 1.00 90.38 106 LYS A O 1
ATOM 863 N N . LEU A 1 107 ? 21.404 -12.180 20.528 1.00 86.75 107 LEU A N 1
ATOM 864 C CA . LEU A 1 107 ? 20.022 -12.221 20.032 1.00 86.75 107 LEU A CA 1
ATOM 865 C C . LEU A 1 107 ? 19.906 -12.793 18.607 1.00 86.75 107 LEU A C 1
ATOM 867 O O . LEU A 1 107 ? 18.812 -12.889 18.057 1.00 86.75 107 LEU A O 1
ATOM 871 N N . ASP A 1 108 ? 21.018 -13.204 17.994 1.00 86.69 108 ASP A N 1
ATOM 872 C CA . ASP A 1 108 ? 21.088 -13.691 16.611 1.00 86.69 108 ASP A CA 1
ATOM 873 C C . ASP A 1 108 ? 20.658 -15.164 16.420 1.00 86.69 108 ASP A C 1
ATOM 875 O O . ASP A 1 108 ? 20.653 -15.692 15.296 1.00 86.69 108 ASP A O 1
ATOM 879 N N . ASN A 1 109 ? 20.239 -15.816 17.509 1.00 88.31 109 ASN A N 1
ATOM 880 C CA . ASN A 1 109 ? 19.736 -17.189 17.540 1.00 88.31 109 ASN A CA 1
ATOM 881 C C . ASN A 1 109 ? 18.268 -17.274 17.098 1.00 88.31 109 ASN A C 1
ATOM 883 O O . ASN A 1 109 ? 17.361 -17.444 17.909 1.00 88.31 109 ASN A O 1
ATOM 887 N N . VAL A 1 110 ? 18.033 -17.178 15.794 1.00 89.62 110 VAL A N 1
ATOM 888 C CA . VAL A 1 110 ? 16.719 -17.424 15.175 1.00 89.62 110 VAL A CA 1
ATOM 889 C C . VAL A 1 110 ? 16.707 -18.813 14.540 1.00 89.62 110 VAL A C 1
ATOM 891 O O . VAL A 1 110 ? 17.613 -19.145 13.762 1.00 89.62 110 VAL A O 1
ATOM 894 N N . SER A 1 111 ? 15.701 -19.624 14.879 1.00 90.81 111 SER A N 1
ATOM 895 C CA . SER A 1 111 ? 15.574 -20.993 14.378 1.00 90.81 111 SER A CA 1
ATOM 896 C C . SER A 1 111 ? 15.052 -21.019 12.933 1.00 90.81 111 SER A C 1
ATOM 898 O O . SER A 1 111 ? 14.461 -20.059 12.442 1.00 90.81 111 SER A O 1
ATOM 900 N N . LYS A 1 112 ? 15.263 -22.132 12.215 1.00 90.62 112 LYS A N 1
ATOM 901 C CA . LYS A 1 112 ? 14.678 -22.310 10.870 1.00 90.62 112 LYS A CA 1
ATOM 902 C C . LYS A 1 112 ? 13.149 -22.373 10.915 1.00 90.62 112 LYS A C 1
ATOM 904 O O . LYS A 1 112 ? 12.504 -21.943 9.965 1.00 90.62 112 LYS A O 1
ATOM 909 N N . GLU A 1 113 ? 12.598 -22.904 12.005 1.00 91.88 113 GLU A N 1
ATOM 910 C CA . GLU A 1 113 ? 11.159 -22.939 12.276 1.00 91.88 113 GLU A CA 1
ATOM 911 C C . GLU A 1 113 ? 10.594 -21.518 12.383 1.00 91.88 113 GLU A C 1
ATOM 913 O O . GLU A 1 113 ? 9.609 -21.224 11.716 1.00 91.88 113 GLU A O 1
ATOM 918 N N . ASP A 1 114 ? 11.266 -20.615 13.108 1.00 89.94 114 ASP A N 1
ATOM 919 C CA . ASP A 1 114 ? 10.843 -19.212 13.255 1.00 89.94 114 ASP A CA 1
ATOM 920 C C . ASP A 1 114 ? 10.830 -18.489 11.903 1.00 89.94 114 ASP A C 1
ATOM 922 O O . ASP A 1 114 ? 9.872 -17.796 11.564 1.00 89.94 114 ASP A O 1
ATOM 926 N N . VAL A 1 115 ? 11.879 -18.690 11.095 1.00 92.94 115 VAL A N 1
ATOM 927 C CA . VAL A 1 115 ? 11.958 -18.122 9.739 1.00 92.94 115 VAL A CA 1
ATOM 928 C C . VAL A 1 115 ? 10.833 -18.675 8.866 1.00 92.94 115 VAL A C 1
ATOM 930 O O . VAL A 1 115 ? 10.140 -17.909 8.201 1.00 92.94 115 VAL A O 1
ATOM 933 N N . ARG A 1 116 ? 10.609 -19.996 8.886 1.00 91.12 116 ARG A N 1
ATOM 934 C CA . ARG A 1 116 ? 9.529 -20.642 8.127 1.00 91.12 116 ARG A CA 1
ATOM 935 C C . ARG A 1 116 ? 8.168 -20.090 8.541 1.00 91.12 116 ARG A C 1
ATOM 937 O O . ARG A 1 116 ? 7.386 -19.729 7.664 1.00 91.12 116 ARG A O 1
ATOM 944 N N . LYS A 1 117 ? 7.907 -20.011 9.846 1.00 92.00 117 LYS A N 1
ATOM 945 C CA . LYS A 1 117 ? 6.668 -19.487 10.423 1.00 92.00 117 LYS A CA 1
ATOM 946 C C . LYS A 1 117 ? 6.426 -18.045 9.974 1.00 92.00 117 LYS A C 1
ATOM 948 O O . LYS A 1 117 ? 5.400 -17.784 9.359 1.00 92.00 117 LYS A O 1
ATOM 953 N N . SER A 1 118 ? 7.418 -17.168 10.138 1.00 90.56 118 SER A N 1
ATOM 954 C CA . SER A 1 118 ? 7.348 -15.767 9.700 1.00 90.56 118 SER A CA 1
ATOM 955 C C . SER A 1 118 ? 7.033 -15.631 8.203 1.00 90.56 118 SER A C 1
ATOM 957 O O . SER A 1 118 ? 6.210 -14.805 7.819 1.00 90.56 118 SER A O 1
ATOM 959 N N . ILE A 1 119 ? 7.608 -16.485 7.345 1.00 90.25 119 ILE A N 1
ATOM 960 C CA . ILE A 1 119 ? 7.291 -16.498 5.905 1.00 90.25 119 ILE A CA 1
ATOM 961 C C . ILE A 1 119 ? 5.845 -16.942 5.645 1.00 90.25 119 ILE A C 1
ATOM 963 O O . ILE A 1 119 ? 5.172 -16.337 4.816 1.00 90.25 119 ILE A O 1
ATOM 967 N N . HIS A 1 120 ? 5.364 -17.993 6.316 1.00 88.44 120 HIS A N 1
ATOM 968 C CA . HIS A 1 120 ? 4.017 -18.537 6.082 1.00 88.44 120 HIS A CA 1
ATOM 969 C C . HIS A 1 120 ? 2.911 -17.621 6.616 1.00 88.44 120 HIS A C 1
ATOM 971 O O . HIS A 1 120 ? 1.812 -17.594 6.066 1.00 88.44 120 HIS A O 1
ATOM 977 N N . GLU A 1 121 ? 3.205 -16.878 7.681 1.00 87.12 121 GLU A N 1
ATOM 978 C CA . GLU A 1 121 ? 2.280 -15.936 8.311 1.00 87.12 121 GLU A CA 1
ATOM 979 C C . GLU A 1 121 ? 2.283 -14.562 7.630 1.00 87.12 121 GLU A C 1
ATOM 981 O O . GLU A 1 121 ? 1.338 -13.793 7.808 1.00 87.12 121 GLU A O 1
ATOM 986 N N . ASN A 1 122 ? 3.293 -14.259 6.804 1.00 84.81 122 ASN A N 1
ATOM 987 C CA . ASN A 1 122 ? 3.376 -12.984 6.104 1.00 84.81 122 ASN A CA 1
ATOM 988 C C . ASN A 1 122 ? 2.204 -12.809 5.122 1.00 84.81 122 ASN A C 1
ATOM 990 O O . ASN A 1 122 ? 1.992 -13.628 4.224 1.00 84.81 122 ASN A O 1
ATOM 994 N N . ALA A 1 123 ? 1.478 -11.697 5.261 1.00 83.06 123 ALA A N 1
ATOM 995 C CA . ALA A 1 123 ? 0.296 -11.387 4.460 1.00 83.06 123 ALA A CA 1
ATOM 996 C C . ALA A 1 123 ? 0.558 -11.384 2.941 1.00 83.06 123 ALA A C 1
ATOM 998 O O . ALA A 1 123 ? -0.336 -11.715 2.170 1.00 83.06 123 ALA A O 1
ATOM 999 N N . LEU A 1 124 ? 1.787 -11.085 2.501 1.00 80.81 124 LEU A N 1
ATOM 1000 C CA . LEU A 1 124 ? 2.160 -11.048 1.080 1.00 80.81 124 LEU A CA 1
ATOM 1001 C C . LEU A 1 124 ? 2.084 -12.411 0.381 1.00 80.81 124 LEU A C 1
ATOM 1003 O O . LEU A 1 124 ? 2.058 -12.465 -0.849 1.00 80.81 124 LEU A O 1
ATOM 1007 N N . PHE A 1 125 ? 2.092 -13.506 1.142 1.00 88.31 125 PHE A N 1
ATOM 1008 C CA . PHE A 1 125 ? 2.088 -14.864 0.600 1.00 88.31 125 PHE A CA 1
ATOM 1009 C C . PHE A 1 125 ? 0.858 -15.653 1.026 1.00 88.31 125 PHE A C 1
ATOM 1011 O O . PHE A 1 125 ? 0.887 -16.878 0.948 1.00 88.31 125 PHE A O 1
ATOM 1018 N N . ARG A 1 126 ? -0.208 -14.988 1.487 1.00 84.81 126 ARG A N 1
ATOM 1019 C CA . ARG A 1 126 ? -1.450 -15.659 1.876 1.00 84.81 126 ARG A CA 1
ATOM 1020 C C . ARG A 1 126 ? -2.536 -15.487 0.817 1.00 84.81 126 ARG A C 1
ATOM 1022 O O . ARG A 1 126 ? -2.695 -14.418 0.241 1.00 84.81 126 ARG A O 1
ATOM 1029 N N . GLU A 1 127 ? -3.286 -16.555 0.600 1.00 82.31 127 GLU A N 1
ATOM 1030 C CA . GLU A 1 127 ? -4.491 -16.629 -0.222 1.00 82.31 127 GLU A CA 1
ATOM 1031 C C . GLU A 1 127 ? -5.514 -17.447 0.569 1.00 82.31 127 GLU A C 1
ATOM 1033 O O . GLU A 1 127 ? -5.177 -18.510 1.096 1.00 82.31 127 GLU A O 1
ATOM 1038 N N . ASP A 1 128 ? -6.711 -16.897 0.783 1.00 76.25 128 ASP A N 1
ATOM 1039 C CA . ASP A 1 128 ? -7.749 -17.483 1.651 1.00 76.25 128 ASP A CA 1
ATOM 1040 C C . ASP A 1 128 ? -7.226 -17.898 3.042 1.00 76.25 128 ASP A C 1
ATOM 1042 O O . ASP A 1 128 ? -7.539 -18.958 3.589 1.00 76.25 128 ASP A O 1
ATOM 1046 N N . GLY A 1 129 ? -6.341 -17.070 3.607 1.00 76.69 129 GLY A N 1
ATOM 1047 C CA . GLY A 1 129 ? -5.727 -17.305 4.913 1.00 76.69 129 GLY A CA 1
ATOM 1048 C C . GLY A 1 129 ? -4.666 -18.413 4.945 1.00 76.69 129 GLY A C 1
ATOM 1049 O O . GLY A 1 129 ? -4.106 -18.669 6.013 1.00 76.69 129 GLY A O 1
ATOM 1050 N N . LYS A 1 130 ? -4.314 -19.041 3.819 1.00 84.25 130 LYS A N 1
ATOM 1051 C CA . LYS A 1 130 ? -3.274 -20.083 3.730 1.00 84.25 130 LYS A CA 1
ATOM 1052 C C . LYS A 1 130 ? -2.097 -19.623 2.882 1.00 84.25 130 LYS A C 1
ATOM 1054 O O . LYS A 1 130 ? -2.240 -18.760 2.029 1.00 84.25 130 LYS A O 1
ATOM 1059 N N . PHE A 1 131 ? -0.921 -20.200 3.113 1.00 89.69 131 PHE A N 1
ATOM 1060 C CA . PHE A 1 131 ? 0.263 -19.884 2.318 1.00 89.69 131 PHE A CA 1
ATOM 1061 C C . PHE A 1 131 ? 0.079 -20.305 0.848 1.00 89.69 131 PHE A C 1
ATOM 1063 O O . PHE A 1 131 ? -0.206 -21.470 0.567 1.00 89.69 131 PHE A O 1
ATOM 1070 N N . SER A 1 132 ? 0.298 -19.372 -0.076 1.00 90.31 132 SER A N 1
ATOM 1071 C CA . SER A 1 132 ? 0.244 -19.571 -1.523 1.00 90.31 132 SER A CA 1
ATOM 1072 C C . SER A 1 132 ? 1.657 -19.680 -2.095 1.00 90.31 132 SER A C 1
ATOM 1074 O O . SER A 1 132 ? 2.418 -18.707 -2.174 1.00 90.31 132 SER A O 1
ATOM 1076 N N . LEU A 1 133 ? 2.014 -20.892 -2.532 1.00 88.38 133 LEU A N 1
ATOM 1077 C CA . LEU A 1 133 ? 3.292 -21.153 -3.200 1.00 88.38 133 LEU A CA 1
ATOM 1078 C C . LEU A 1 133 ? 3.427 -20.334 -4.491 1.00 88.38 133 LEU A C 1
ATOM 1080 O O . LEU A 1 133 ? 4.529 -19.904 -4.832 1.00 88.38 133 LEU A O 1
ATOM 1084 N N . GLU A 1 134 ? 2.318 -20.097 -5.189 1.00 86.38 134 GLU A N 1
ATOM 1085 C CA . GLU A 1 134 ? 2.295 -19.320 -6.423 1.00 86.38 134 GLU A CA 1
ATOM 1086 C C . GLU A 1 134 ? 2.676 -17.855 -6.174 1.00 86.38 134 GLU A C 1
ATOM 1088 O O . GLU A 1 134 ? 3.542 -17.316 -6.868 1.00 86.38 134 GLU A O 1
ATOM 1093 N N . TYR A 1 135 ? 2.111 -17.209 -5.148 1.00 84.12 135 TYR A N 1
ATOM 1094 C CA . TYR A 1 135 ? 2.488 -15.836 -4.786 1.00 84.12 135 TYR A CA 1
ATOM 1095 C C . TYR A 1 135 ? 3.947 -15.740 -4.360 1.00 84.12 135 TYR A C 1
ATOM 1097 O O . TYR A 1 135 ? 4.654 -14.815 -4.771 1.00 84.12 135 TYR A O 1
ATOM 1105 N N . PHE A 1 136 ? 4.443 -16.738 -3.630 1.00 88.06 136 PHE A N 1
ATOM 1106 C CA . PHE A 1 136 ? 5.855 -16.802 -3.280 1.00 88.06 136 PHE A CA 1
ATOM 1107 C C . PHE A 1 136 ? 6.767 -16.960 -4.512 1.00 88.06 136 PHE A C 1
ATOM 1109 O O . PHE A 1 136 ? 7.800 -16.292 -4.613 1.00 88.06 136 PHE A O 1
ATOM 1116 N N . GLN A 1 137 ? 6.392 -17.796 -5.486 1.00 85.00 137 GLN A N 1
ATOM 1117 C CA . GLN A 1 137 ? 7.132 -17.946 -6.746 1.00 85.00 137 GLN A CA 1
ATOM 1118 C C . GLN A 1 137 ? 7.130 -16.646 -7.554 1.00 85.00 137 GLN A C 1
ATOM 1120 O O . GLN A 1 137 ? 8.197 -16.159 -7.937 1.00 85.00 137 GLN A O 1
ATOM 1125 N N . ARG A 1 138 ? 5.962 -16.014 -7.715 1.00 83.19 138 ARG A N 1
ATOM 1126 C CA . ARG A 1 138 ? 5.834 -14.714 -8.386 1.00 83.19 138 ARG A CA 1
ATOM 1127 C C . ARG A 1 138 ? 6.667 -13.639 -7.695 1.00 83.19 138 ARG A C 1
ATOM 1129 O O . ARG A 1 138 ? 7.282 -12.826 -8.380 1.00 83.19 138 ARG A O 1
ATOM 1136 N N . PHE A 1 139 ? 6.725 -13.627 -6.367 1.00 87.00 139 PHE A N 1
ATOM 1137 C CA . PHE A 1 139 ? 7.573 -12.706 -5.614 1.00 87.00 139 PHE A CA 1
ATOM 1138 C C . PHE A 1 139 ? 9.064 -12.960 -5.873 1.00 87.00 139 PHE A C 1
ATOM 1140 O O . PHE A 1 139 ? 9.822 -12.027 -6.153 1.00 87.00 139 PHE A O 1
ATOM 1147 N N . LYS A 1 140 ? 9.500 -14.223 -5.858 1.00 87.88 140 LYS A N 1
ATOM 1148 C CA . LYS A 1 140 ? 10.887 -14.579 -6.187 1.00 87.88 140 LYS A CA 1
ATOM 1149 C C . LYS A 1 140 ? 11.280 -14.110 -7.587 1.00 87.88 140 LYS A C 1
ATOM 1151 O O . LYS A 1 140 ? 12.325 -13.480 -7.745 1.00 87.88 140 LYS A O 1
ATOM 1156 N N . GLU A 1 141 ? 10.446 -14.393 -8.577 1.00 81.62 141 GLU A N 1
ATOM 1157 C CA . GLU A 1 141 ? 10.736 -14.114 -9.985 1.00 81.62 141 GLU A CA 1
ATOM 1158 C C . GLU A 1 141 ? 10.612 -12.630 -10.328 1.00 81.62 141 GLU A C 1
ATOM 1160 O O . GLU A 1 141 ? 11.480 -12.079 -10.999 1.00 81.62 141 GLU A O 1
ATOM 1165 N N . ASN A 1 142 ? 9.571 -11.960 -9.832 1.00 77.94 142 ASN A N 1
ATOM 1166 C CA . ASN A 1 142 ? 9.234 -10.600 -10.257 1.00 77.94 142 ASN A CA 1
ATOM 1167 C C . ASN A 1 142 ? 9.707 -9.512 -9.284 1.00 77.94 142 ASN A C 1
ATOM 1169 O O . ASN A 1 142 ? 9.682 -8.331 -9.636 1.00 77.94 142 ASN A O 1
ATOM 1173 N N . TYR A 1 143 ? 10.124 -9.867 -8.063 1.00 80.56 143 TYR A N 1
ATOM 1174 C CA . TYR A 1 143 ? 10.536 -8.894 -7.046 1.00 80.56 143 TYR A CA 1
ATOM 1175 C C . TYR A 1 143 ? 11.979 -9.083 -6.564 1.00 80.56 143 TYR A C 1
ATOM 1177 O O . TYR A 1 143 ? 12.732 -8.101 -6.534 1.00 80.56 143 TYR A O 1
ATOM 1185 N N . LEU A 1 144 ? 12.392 -10.314 -6.239 1.00 86.50 144 LEU A N 1
ATOM 1186 C CA . LEU A 1 144 ? 13.749 -10.601 -5.753 1.00 86.50 144 LEU A CA 1
ATOM 1187 C C . LEU A 1 144 ? 14.779 -10.686 -6.884 1.00 86.50 144 LEU A C 1
ATOM 1189 O O . LEU A 1 144 ? 15.799 -9.991 -6.842 1.00 86.50 144 LEU A O 1
ATOM 1193 N N . ALA A 1 145 ? 14.512 -11.499 -7.909 1.00 82.31 145 ALA A N 1
ATOM 1194 C CA . ALA A 1 145 ? 15.451 -11.728 -9.006 1.00 82.31 145 ALA A CA 1
ATOM 1195 C C . ALA A 1 145 ? 15.835 -10.441 -9.771 1.00 82.31 145 ALA A C 1
ATOM 1197 O O . ALA A 1 145 ? 17.028 -10.245 -10.018 1.00 82.31 145 ALA A O 1
ATOM 1198 N N . PRO A 1 146 ? 14.922 -9.483 -10.050 1.00 77.50 146 PRO A N 1
ATOM 1199 C CA . PRO A 1 146 ? 15.287 -8.219 -10.700 1.00 77.50 146 PRO A CA 1
ATOM 1200 C C . PRO A 1 146 ? 16.212 -7.332 -9.850 1.00 77.50 146 PRO A C 1
ATOM 1202 O O . PRO A 1 146 ? 16.959 -6.512 -10.390 1.00 77.50 146 PRO A O 1
ATOM 1205 N N . ARG A 1 147 ? 16.192 -7.511 -8.522 1.00 79.69 147 ARG A N 1
ATOM 1206 C CA . ARG A 1 147 ? 17.102 -6.877 -7.547 1.00 79.69 147 ARG A CA 1
ATOM 1207 C C . ARG A 1 147 ? 18.355 -7.716 -7.278 1.00 79.69 147 ARG A C 1
ATOM 1209 O O . ARG A 1 147 ? 19.181 -7.355 -6.441 1.00 79.69 147 ARG A O 1
ATOM 1216 N N . GLY A 1 148 ? 18.471 -8.835 -7.992 1.00 81.00 148 GLY A N 1
ATOM 1217 C CA . GLY A 1 148 ? 19.472 -9.884 -7.887 1.00 81.00 148 GLY A CA 1
ATOM 1218 C C . GLY A 1 148 ? 19.724 -10.372 -6.465 1.00 81.00 148 GLY A C 1
ATOM 1219 O O . GLY A 1 148 ? 20.858 -10.421 -5.968 1.00 81.00 148 GLY A O 1
ATOM 1220 N N . LEU A 1 149 ? 18.612 -10.742 -5.845 1.00 87.19 149 LEU A N 1
ATOM 1221 C CA . LEU A 1 149 ? 18.535 -11.510 -4.617 1.00 87.19 149 LEU A CA 1
ATOM 1222 C C . LEU A 1 149 ? 18.028 -12.916 -4.949 1.00 87.19 149 LEU A C 1
ATOM 1224 O O . LEU A 1 149 ? 17.156 -13.083 -5.803 1.00 87.19 149 LEU A O 1
ATOM 1228 N N . ALA A 1 150 ? 18.581 -13.922 -4.277 1.00 88.50 150 ALA A N 1
ATOM 1229 C CA . ALA A 1 150 ? 18.128 -15.307 -4.369 1.00 88.50 150 ALA A CA 1
ATOM 1230 C C . ALA A 1 150 ? 17.166 -15.663 -3.221 1.00 88.50 150 ALA A C 1
ATOM 1232 O O . ALA A 1 150 ? 17.056 -14.937 -2.234 1.00 88.50 150 ALA A O 1
ATOM 1233 N N . ALA A 1 151 ? 16.521 -16.831 -3.296 1.00 86.06 151 ALA A N 1
ATOM 1234 C CA . ALA A 1 151 ? 15.680 -17.337 -2.202 1.00 86.06 151 ALA A CA 1
ATOM 1235 C C . ALA A 1 151 ? 16.460 -17.484 -0.880 1.00 86.06 151 ALA A C 1
ATOM 1237 O O . ALA A 1 151 ? 15.958 -17.153 0.182 1.00 86.06 151 ALA A O 1
ATOM 1238 N N . THR A 1 152 ? 17.733 -17.874 -0.943 1.00 88.69 152 THR A N 1
ATOM 1239 C CA . THR A 1 152 ? 18.597 -17.940 0.246 1.00 88.69 152 THR A CA 1
ATOM 1240 C C . THR A 1 152 ? 18.896 -16.563 0.844 1.00 88.69 152 THR A C 1
ATOM 1242 O O . THR A 1 152 ? 19.144 -16.448 2.042 1.00 88.69 152 THR A O 1
ATOM 1245 N N . ASP A 1 153 ? 18.905 -15.505 0.023 1.00 91.81 153 ASP A N 1
ATOM 1246 C CA . ASP A 1 153 ? 19.018 -14.137 0.533 1.00 91.81 153 ASP A CA 1
ATOM 1247 C C . ASP A 1 153 ? 17.721 -13.724 1.232 1.00 91.81 153 ASP A C 1
ATOM 1249 O O . ASP A 1 153 ? 17.784 -13.055 2.257 1.00 91.81 153 ASP A O 1
ATOM 1253 N N . PHE A 1 154 ? 16.570 -14.170 0.725 1.00 93.81 154 PHE A N 1
ATOM 1254 C CA . PHE A 1 154 ? 15.269 -13.932 1.341 1.00 93.81 154 PHE A CA 1
ATOM 1255 C C . PHE A 1 154 ? 15.156 -14.540 2.740 1.00 93.81 154 PHE A C 1
ATOM 1257 O O . PHE A 1 154 ? 14.852 -13.813 3.683 1.00 93.81 154 PHE A O 1
ATOM 1264 N N . ASP A 1 155 ? 15.512 -15.816 2.907 1.00 92.94 155 ASP A N 1
ATOM 1265 C CA . ASP A 1 155 ? 15.522 -16.471 4.225 1.00 92.94 155 ASP A CA 1
ATOM 1266 C C . ASP A 1 155 ? 16.399 -15.703 5.225 1.00 92.94 155 ASP A C 1
ATOM 1268 O O . ASP A 1 155 ? 16.059 -15.540 6.398 1.00 92.94 155 ASP A O 1
ATOM 1272 N N . ARG A 1 156 ? 17.535 -15.177 4.750 1.00 93.94 156 ARG A N 1
ATOM 1273 C CA . ARG A 1 156 ? 18.418 -14.335 5.557 1.00 93.94 156 ARG A CA 1
ATOM 1274 C C . ARG A 1 156 ? 17.791 -12.982 5.891 1.00 93.94 156 ARG A C 1
ATOM 1276 O O . ARG A 1 156 ? 17.967 -12.533 7.016 1.00 93.94 156 ARG A O 1
ATOM 1283 N N . ILE A 1 157 ? 17.093 -12.330 4.961 1.00 95.38 157 ILE A N 1
ATOM 1284 C CA . ILE A 1 157 ? 16.410 -11.051 5.216 1.00 95.38 157 ILE A CA 1
ATOM 1285 C C . ILE A 1 157 ? 15.346 -11.229 6.301 1.00 95.38 157 ILE A C 1
ATOM 1287 O O . ILE A 1 157 ? 15.314 -10.440 7.243 1.00 95.38 157 ILE A O 1
ATOM 1291 N N . VAL A 1 158 ? 14.532 -12.285 6.202 1.00 95.44 158 VAL A N 1
ATOM 1292 C CA . VAL A 1 158 ? 13.516 -12.626 7.210 1.00 95.44 158 VAL A CA 1
ATOM 1293 C C . VAL A 1 158 ? 14.180 -12.890 8.557 1.00 95.44 158 VAL A C 1
ATOM 1295 O O . VAL A 1 158 ? 13.795 -12.300 9.562 1.00 95.44 158 VAL A O 1
ATOM 1298 N N . LYS A 1 159 ? 15.249 -13.696 8.574 1.00 95.31 159 LYS A N 1
ATOM 1299 C CA . LYS A 1 159 ? 16.042 -13.927 9.785 1.00 95.31 159 LYS A CA 1
ATOM 1300 C C . LYS A 1 159 ? 16.549 -12.619 10.399 1.00 95.31 159 LYS A C 1
ATOM 1302 O O . LYS A 1 159 ? 16.454 -12.433 11.603 1.00 95.31 159 LYS A O 1
ATOM 1307 N N . GLU A 1 160 ? 17.120 -11.733 9.591 1.00 95.31 160 GLU A N 1
ATOM 1308 C CA . GLU A 1 160 ? 17.637 -10.446 10.052 1.00 95.31 160 GLU A CA 1
ATOM 1309 C C . GLU A 1 160 ? 16.518 -9.538 10.596 1.00 95.31 160 GLU A C 1
ATOM 1311 O O . GLU A 1 160 ? 16.755 -8.864 11.591 1.00 95.31 160 GLU A O 1
ATOM 1316 N N . ASN A 1 161 ? 15.312 -9.547 10.011 1.00 94.88 161 ASN A N 1
ATOM 1317 C CA . ASN A 1 161 ? 14.158 -8.811 10.550 1.00 94.88 161 ASN A CA 1
ATOM 1318 C C . ASN A 1 161 ? 13.772 -9.315 11.945 1.00 94.88 161 ASN A C 1
ATOM 1320 O O . ASN A 1 161 ? 13.688 -8.509 12.862 1.00 94.88 161 ASN A O 1
ATOM 1324 N N . LEU A 1 162 ? 13.678 -10.635 12.128 1.00 94.38 162 LEU A N 1
ATOM 1325 C CA . LEU A 1 162 ? 13.390 -11.237 13.435 1.00 94.38 162 LEU A CA 1
ATOM 1326 C C . LEU A 1 162 ? 14.457 -10.885 14.490 1.00 94.38 162 LEU A C 1
ATOM 1328 O O . LEU A 1 162 ? 14.148 -10.706 15.662 1.00 94.38 162 LEU A O 1
ATOM 1332 N N . ILE A 1 163 ? 15.731 -10.778 14.094 1.00 93.75 163 ILE A N 1
ATOM 1333 C CA . ILE A 1 163 ? 16.816 -10.348 14.997 1.00 93.75 163 ILE A CA 1
ATOM 1334 C C . ILE A 1 163 ? 16.651 -8.879 15.398 1.00 93.75 163 ILE A C 1
ATOM 1336 O O . ILE A 1 163 ? 16.900 -8.525 16.549 1.00 93.75 163 ILE A O 1
ATOM 1340 N N . ILE A 1 164 ? 16.287 -8.028 14.439 1.00 91.88 164 ILE A N 1
ATOM 1341 C CA . ILE A 1 164 ? 16.078 -6.595 14.662 1.00 91.88 164 ILE A CA 1
ATOM 1342 C C . ILE A 1 164 ? 14.895 -6.383 15.602 1.00 91.88 164 ILE A C 1
ATOM 1344 O O . ILE A 1 164 ? 15.061 -5.687 16.595 1.00 91.88 164 ILE A O 1
ATOM 1348 N N . GLU A 1 165 ? 13.769 -7.050 15.348 1.00 90.00 165 GLU A N 1
ATOM 1349 C CA . GLU A 1 165 ? 12.572 -7.014 16.198 1.00 90.00 165 GLU A CA 1
ATOM 1350 C C . GLU A 1 165 ? 12.907 -7.423 17.639 1.00 90.00 165 GLU A C 1
ATOM 1352 O O . GLU A 1 165 ? 12.653 -6.661 18.564 1.00 90.00 165 GLU A O 1
ATOM 1357 N N . ARG A 1 166 ? 13.626 -8.536 17.841 1.00 90.31 166 ARG A N 1
ATOM 1358 C CA . ARG A 1 166 ? 14.068 -8.962 19.185 1.00 90.31 166 ARG A CA 1
ATOM 1359 C C . ARG A 1 166 ? 14.971 -7.950 19.891 1.00 90.31 166 ARG A C 1
ATOM 1361 O O . ARG A 1 166 ? 14.947 -7.854 21.117 1.00 90.31 166 ARG A O 1
ATOM 1368 N N . LEU A 1 167 ? 15.835 -7.249 19.154 1.00 87.06 167 LEU A N 1
ATOM 1369 C CA . LEU A 1 167 ? 16.694 -6.222 19.744 1.00 87.06 167 LEU A CA 1
ATOM 1370 C C . LEU A 1 167 ? 15.889 -4.964 20.090 1.00 87.06 167 LEU A C 1
ATOM 1372 O O . LEU A 1 167 ? 16.106 -4.404 21.161 1.00 87.06 167 LEU A O 1
ATOM 1376 N N . GLU A 1 168 ? 14.978 -4.537 19.216 1.00 85.38 168 GLU A N 1
ATOM 1377 C CA . GLU A 1 168 ? 14.046 -3.432 19.471 1.00 85.38 168 GLU A CA 1
ATOM 1378 C C . GLU A 1 168 ? 13.197 -3.731 20.719 1.00 85.38 168 GLU A C 1
ATOM 1380 O O . GLU A 1 168 ? 13.162 -2.915 21.640 1.00 85.38 168 GLU A O 1
ATOM 1385 N N . GLU A 1 169 ? 12.626 -4.934 20.818 1.00 84.88 169 GLU A N 1
ATOM 1386 C CA . GLU A 1 169 ? 11.896 -5.422 21.995 1.00 84.88 169 GLU A CA 1
ATOM 1387 C C . GLU A 1 169 ? 12.773 -5.428 23.252 1.00 84.88 169 GLU A C 1
ATOM 1389 O O . GLU A 1 169 ? 12.380 -4.893 24.281 1.00 84.88 169 GLU A O 1
ATOM 1394 N N . GLN A 1 170 ? 13.997 -5.969 23.197 1.00 82.69 170 GLN A N 1
ATOM 1395 C CA . GLN A 1 170 ? 14.878 -5.999 24.371 1.00 82.69 170 GLN A CA 1
ATOM 1396 C C . GLN A 1 170 ? 15.272 -4.593 24.847 1.00 82.69 170 GLN A C 1
ATOM 1398 O O . GLN A 1 170 ? 15.392 -4.361 26.054 1.00 82.69 170 GLN A O 1
ATOM 1403 N N . ILE A 1 171 ? 15.541 -3.676 23.911 1.00 77.00 171 ILE A N 1
ATOM 1404 C CA . ILE A 1 171 ? 15.899 -2.292 24.231 1.00 77.00 171 ILE A CA 1
ATOM 1405 C C . ILE A 1 171 ? 14.697 -1.583 24.849 1.00 77.00 171 ILE A C 1
ATOM 1407 O O . ILE A 1 171 ? 14.868 -0.899 25.848 1.00 77.00 171 ILE A O 1
ATOM 1411 N N . THR A 1 172 ? 13.499 -1.761 24.300 1.00 75.00 172 THR A N 1
ATOM 1412 C CA . THR A 1 172 ? 12.293 -1.067 24.774 1.00 75.00 172 THR A CA 1
ATOM 1413 C C . THR A 1 172 ? 11.709 -1.671 26.052 1.00 75.00 172 THR A C 1
ATOM 1415 O O . THR A 1 172 ? 11.200 -0.928 26.882 1.00 75.00 172 THR A O 1
ATOM 1418 N N . ALA A 1 173 ? 11.867 -2.977 26.287 1.00 71.69 173 ALA A N 1
ATOM 1419 C CA . ALA A 1 173 ? 11.277 -3.682 27.430 1.00 71.69 173 ALA A CA 1
ATOM 1420 C C . ALA A 1 173 ? 11.763 -3.209 28.814 1.00 71.69 173 ALA A C 1
ATOM 1422 O O . ALA A 1 173 ? 11.084 -3.460 29.804 1.00 71.69 173 ALA A O 1
ATOM 1423 N N . ASN A 1 174 ? 12.931 -2.559 28.905 1.00 58.28 174 ASN A N 1
ATOM 1424 C CA . ASN A 1 174 ? 13.518 -2.109 30.180 1.00 58.28 174 ASN A CA 1
ATOM 1425 C C . ASN A 1 174 ? 13.771 -0.596 30.237 1.00 58.28 174 ASN A C 1
ATOM 1427 O O . ASN A 1 174 ? 14.409 -0.113 31.174 1.00 58.28 174 ASN A O 1
ATOM 1431 N N . VAL A 1 175 ? 13.333 0.152 29.224 1.00 51.81 175 VAL A N 1
ATOM 1432 C CA . VAL A 1 175 ? 13.501 1.604 29.198 1.00 51.81 175 VAL A CA 1
ATOM 1433 C C . VAL A 1 175 ? 12.371 2.229 30.009 1.00 51.81 175 VAL A C 1
ATOM 1435 O O . VAL A 1 175 ? 11.248 2.378 29.542 1.00 51.81 175 VAL A O 1
ATOM 1438 N N . VAL A 1 176 ? 12.697 2.598 31.246 1.00 52.47 176 VAL A N 1
ATOM 1439 C CA . VAL A 1 176 ? 11.945 3.594 32.011 1.00 52.47 176 VAL A CA 1
ATOM 1440 C C . VAL A 1 176 ? 12.527 4.942 31.603 1.00 52.47 176 VAL A C 1
ATOM 1442 O O . VAL A 1 176 ? 13.638 5.280 32.005 1.00 52.47 176 VAL A O 1
ATOM 1445 N N . ILE A 1 177 ? 11.837 5.669 30.724 1.00 54.41 177 ILE A N 1
ATOM 1446 C CA . ILE A 1 177 ? 12.259 7.020 30.338 1.00 54.41 177 ILE A CA 1
ATOM 1447 C C . ILE A 1 177 ? 11.998 7.932 31.536 1.00 54.41 177 ILE A C 1
ATOM 1449 O O . ILE A 1 177 ? 10.844 8.129 31.914 1.00 54.41 177 ILE A O 1
ATOM 1453 N N . ASP A 1 178 ? 13.056 8.481 32.130 1.00 48.81 178 ASP A N 1
ATOM 1454 C CA . ASP A 1 178 ? 12.921 9.592 33.069 1.00 48.81 178 ASP A CA 1
ATOM 1455 C C . ASP A 1 178 ? 12.500 10.835 32.274 1.00 48.81 178 ASP A C 1
ATOM 1457 O O . ASP A 1 178 ? 13.167 11.236 31.313 1.00 48.81 178 ASP A O 1
ATOM 1461 N N . GLU A 1 179 ? 11.376 11.445 32.654 1.00 53.75 179 GLU A N 1
ATOM 1462 C CA . GLU A 1 179 ? 10.821 12.632 31.999 1.00 53.75 179 GLU A CA 1
ATOM 1463 C C . GLU A 1 179 ? 11.856 13.757 31.852 1.00 53.75 179 GLU A C 1
ATOM 1465 O O . GLU A 1 179 ? 11.796 14.514 30.882 1.00 53.75 179 GLU A O 1
ATOM 1470 N N . ALA A 1 180 ? 12.828 13.852 32.770 1.00 59.44 180 ALA A N 1
ATOM 1471 C CA . ALA A 1 180 ? 13.883 14.861 32.743 1.00 59.44 180 ALA A CA 1
ATOM 1472 C C . ALA A 1 180 ? 14.887 14.696 31.581 1.00 59.44 180 ALA A C 1
ATOM 1474 O O . ALA A 1 180 ? 15.416 15.697 31.092 1.00 59.44 180 ALA A O 1
ATOM 1475 N N . GLU A 1 181 ? 15.138 13.470 31.109 1.00 50.53 181 GLU A N 1
ATOM 1476 C CA . GLU A 1 181 ? 16.117 13.180 30.046 1.00 50.53 181 GLU A CA 1
ATOM 1477 C C . GLU A 1 181 ? 15.556 13.486 28.641 1.00 50.53 181 GLU A C 1
ATOM 1479 O O . GLU A 1 181 ? 16.301 13.825 27.718 1.00 50.53 181 GLU A O 1
ATOM 1484 N N . ALA A 1 182 ? 14.228 13.459 28.485 1.00 53.34 182 ALA A N 1
ATOM 1485 C CA . ALA A 1 182 ? 13.553 13.716 27.213 1.00 53.34 182 ALA A CA 1
ATOM 1486 C C . ALA A 1 182 ? 13.418 15.217 26.871 1.00 53.34 182 ALA A C 1
ATOM 1488 O O . ALA A 1 182 ? 13.408 15.571 25.693 1.00 53.34 182 ALA A O 1
ATOM 1489 N N . VAL A 1 183 ? 13.376 16.116 27.867 1.00 55.62 183 VAL A N 1
ATOM 1490 C CA . VAL A 1 183 ? 13.021 17.552 27.716 1.00 55.62 183 VAL A CA 1
ATOM 1491 C C . VAL A 1 183 ? 13.853 18.314 26.667 1.00 55.62 183 VAL A C 1
ATOM 1493 O O . VAL A 1 183 ? 13.374 19.299 26.113 1.00 55.62 183 VAL A O 1
ATOM 1496 N N . GLY A 1 184 ? 15.089 17.889 26.383 1.00 53.78 184 GLY A N 1
ATOM 1497 C CA . GLY A 1 184 ? 15.985 18.562 25.430 1.00 53.78 184 GLY A CA 1
ATOM 1498 C C . GLY A 1 184 ? 15.860 18.125 23.965 1.00 53.78 184 GLY A C 1
ATOM 1499 O O . GLY A 1 184 ? 16.370 18.819 23.087 1.00 53.78 184 GLY A O 1
ATOM 1500 N N . TYR A 1 185 ? 15.211 16.990 23.691 1.00 41.81 185 TYR A N 1
ATOM 1501 C CA . TYR A 1 185 ? 15.105 16.401 22.344 1.00 41.81 185 TYR A CA 1
ATOM 1502 C C . TYR A 1 185 ? 13.689 16.445 21.768 1.00 41.81 185 TYR A C 1
ATOM 1504 O O . TYR A 1 185 ? 13.483 16.100 20.605 1.00 41.81 185 TYR A O 1
ATOM 1512 N N . VAL A 1 186 ? 12.722 16.886 22.567 1.00 44.03 186 VAL A N 1
ATOM 1513 C CA . VAL A 1 186 ? 11.329 17.070 22.171 1.00 44.03 186 VAL A CA 1
ATOM 1514 C C . VAL A 1 186 ? 10.894 18.487 22.503 1.00 44.03 186 VAL A C 1
ATOM 1516 O O . VAL A 1 186 ? 11.151 19.000 23.590 1.00 44.03 186 VAL A O 1
ATOM 1519 N N . GLU A 1 187 ? 10.209 19.129 21.564 1.00 46.50 187 GLU A N 1
ATOM 1520 C CA . GLU A 1 187 ? 9.455 20.335 21.878 1.00 46.50 187 GLU A CA 1
ATOM 1521 C C . GLU A 1 187 ? 8.350 19.969 22.869 1.00 46.50 187 GLU A C 1
ATOM 1523 O O . GLU A 1 187 ? 7.554 19.052 22.652 1.00 46.50 187 GLU A O 1
ATOM 1528 N N . ARG A 1 188 ? 8.340 20.667 24.004 1.00 42.06 188 ARG A N 1
ATOM 1529 C CA . ARG A 1 188 ? 7.417 20.388 25.094 1.00 42.06 188 ARG A CA 1
ATOM 1530 C C . ARG A 1 188 ? 6.076 21.042 24.780 1.00 42.06 188 ARG A C 1
ATOM 1532 O O . ARG A 1 188 ? 5.857 22.214 25.070 1.00 42.06 188 ARG A O 1
ATOM 1539 N N . TYR A 1 189 ? 5.184 20.271 24.178 1.00 39.97 189 TYR A N 1
ATOM 1540 C CA . TYR A 1 189 ? 3.776 20.623 24.080 1.00 39.97 189 TYR A CA 1
ATOM 1541 C C . TYR A 1 189 ? 3.076 20.136 25.348 1.00 39.97 189 TYR A C 1
ATOM 1543 O O . TYR A 1 189 ? 3.112 18.946 25.664 1.00 39.97 189 TYR A O 1
ATOM 1551 N N . THR A 1 190 ? 2.428 21.035 26.087 1.00 39.47 190 THR A N 1
ATOM 1552 C CA . THR A 1 190 ? 1.465 20.609 27.105 1.00 39.47 190 THR A CA 1
ATOM 1553 C C . THR A 1 190 ? 0.231 20.123 26.365 1.00 39.47 190 THR A C 1
ATOM 1555 O O . THR A 1 190 ? -0.579 20.926 25.909 1.00 39.47 190 THR A O 1
ATOM 1558 N N . THR A 1 191 ? 0.121 18.809 26.200 1.00 28.75 191 THR A N 1
ATOM 1559 C CA . THR A 1 191 ? -1.058 18.175 25.621 1.00 28.75 191 THR A CA 1
ATOM 1560 C C . THR A 1 191 ? -1.748 17.346 26.694 1.00 28.75 191 THR A C 1
ATOM 1562 O O . THR A 1 191 ? -1.116 16.548 27.388 1.00 28.75 191 THR A O 1
ATOM 1565 N N . GLN A 1 192 ? -3.043 17.581 26.874 1.00 38.19 192 GLN A N 1
ATOM 1566 C CA . GLN A 1 192 ? -3.893 16.720 27.681 1.00 38.19 192 GLN A CA 1
ATOM 1567 C C . GLN A 1 192 ? -4.409 15.620 26.760 1.00 38.19 192 GLN A C 1
ATOM 1569 O O . GLN A 1 192 ? -5.076 15.902 25.768 1.00 38.19 192 GLN A O 1
ATOM 1574 N N . TYR A 1 193 ? -4.062 14.375 27.065 1.00 34.94 193 TYR A N 1
ATOM 1575 C CA . TYR A 1 193 ? -4.554 13.211 26.342 1.00 34.94 193 TY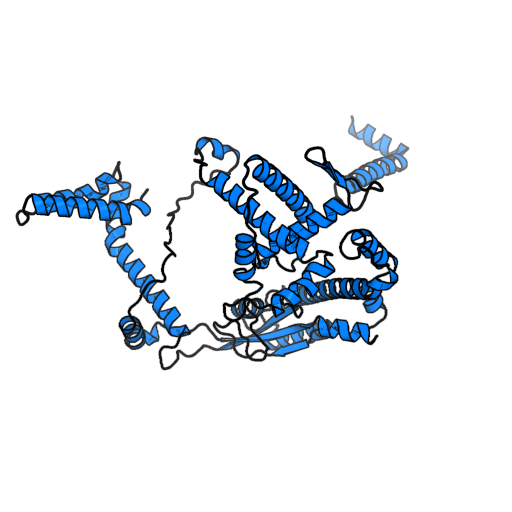R A CA 1
ATOM 1576 C C . TYR A 1 193 ? -4.906 12.109 27.337 1.00 34.94 193 TYR A C 1
ATOM 1578 O O . TYR A 1 193 ? -4.208 11.909 28.336 1.00 34.94 193 TYR A O 1
ATOM 1586 N N . ALA A 1 194 ? -5.999 11.413 27.054 1.00 40.59 194 ALA A N 1
ATOM 1587 C CA . ALA A 1 194 ? -6.344 10.156 27.692 1.00 40.59 194 ALA A CA 1
ATOM 1588 C C . ALA A 1 194 ? -5.810 9.030 26.799 1.00 40.59 194 ALA A C 1
ATOM 1590 O O . ALA A 1 194 ? -6.100 8.998 25.602 1.00 40.59 194 ALA A O 1
ATOM 1591 N N . GLU A 1 195 ? -4.973 8.156 27.357 1.00 37.47 195 GLU A N 1
ATOM 1592 C CA . GLU A 1 195 ? -4.523 6.950 26.666 1.00 37.47 195 GLU A CA 1
ATOM 1593 C C . GLU A 1 195 ? -5.508 5.830 26.988 1.00 37.47 195 GLU A C 1
ATOM 1595 O O . GLU A 1 195 ? -5.596 5.367 28.124 1.00 37.47 195 GLU A O 1
ATOM 1600 N N . PHE A 1 196 ? -6.277 5.420 25.984 1.00 46.12 196 PHE A N 1
ATOM 1601 C CA . PHE A 1 196 ? -7.155 4.263 26.079 1.00 46.12 196 PHE A CA 1
ATOM 1602 C C . PHE A 1 196 ? -6.385 3.047 25.570 1.00 46.12 196 PHE A C 1
ATOM 1604 O O . PHE A 1 196 ? -6.187 2.892 24.364 1.00 46.12 196 PHE A O 1
ATOM 1611 N N . LEU A 1 197 ? -5.919 2.192 26.483 1.00 43.44 197 LEU A N 1
ATOM 1612 C CA . LEU A 1 197 ? -5.399 0.876 26.120 1.00 43.44 197 LEU A CA 1
ATOM 1613 C C . LEU A 1 197 ? -6.579 0.026 25.650 1.00 43.44 197 LEU A C 1
ATOM 1615 O O . LEU A 1 197 ? -7.350 -0.482 26.460 1.00 43.44 197 LEU A O 1
ATOM 1619 N N . ASN A 1 198 ? -6.744 -0.088 24.335 1.00 43.75 198 ASN A N 1
ATOM 1620 C CA . ASN A 1 198 ? -7.744 -0.978 23.767 1.00 43.75 198 ASN A CA 1
ATOM 1621 C C . ASN A 1 198 ? -7.232 -2.417 23.914 1.00 43.75 198 ASN A C 1
ATOM 1623 O O . ASN A 1 198 ? -6.251 -2.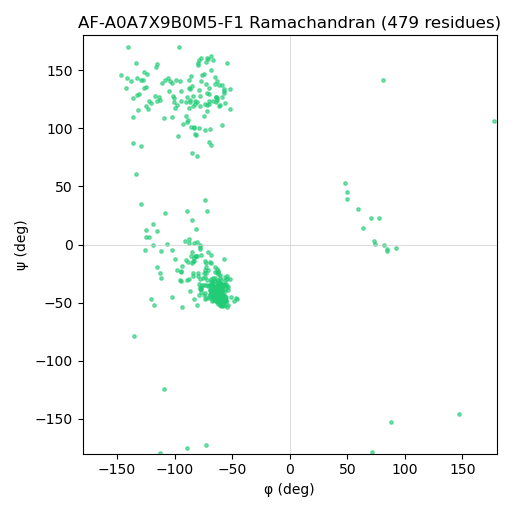795 23.265 1.00 43.75 198 ASN A O 1
ATOM 1627 N N . ASP A 1 199 ? -7.862 -3.212 24.780 1.00 52.03 199 ASP A N 1
ATOM 1628 C CA . ASP A 1 199 ? -7.643 -4.656 24.799 1.00 52.03 199 ASP A CA 1
ATOM 1629 C C . ASP A 1 199 ? -8.266 -5.258 23.532 1.00 52.03 199 ASP A C 1
ATOM 1631 O O . ASP A 1 199 ? -9.432 -5.634 23.491 1.00 52.03 199 ASP A O 1
ATOM 1635 N N . ASN A 1 200 ? -7.472 -5.305 22.463 1.00 50.19 200 ASN A N 1
ATOM 1636 C CA . ASN A 1 200 ? -7.864 -5.901 21.187 1.00 50.19 200 ASN A CA 1
ATOM 1637 C C . ASN A 1 200 ? -7.705 -7.437 21.188 1.00 50.19 200 ASN A C 1
ATOM 1639 O O . ASN A 1 200 ? -7.663 -8.039 20.115 1.00 50.19 200 ASN A O 1
ATOM 1643 N N . SER A 1 201 ? -7.508 -8.088 22.345 1.00 48.88 201 SER A N 1
ATOM 1644 C CA . SER A 1 201 ? -7.241 -9.534 22.394 1.00 48.88 201 SER A CA 1
ATOM 1645 C C . SER A 1 201 ? -8.474 -10.402 22.116 1.00 48.88 201 SER A C 1
ATOM 1647 O O . SER A 1 201 ? -8.317 -11.584 21.799 1.00 48.88 201 SER A O 1
ATOM 1649 N N . ALA A 1 202 ? -9.679 -9.823 22.153 1.00 55.25 202 ALA A N 1
ATOM 1650 C CA . ALA A 1 202 ? -10.923 -10.483 21.774 1.00 55.25 202 ALA A CA 1
ATOM 1651 C C . ALA A 1 202 ? -11.868 -9.516 21.045 1.00 55.25 202 ALA A C 1
ATOM 1653 O O . ALA A 1 202 ? -12.086 -8.393 21.497 1.00 55.25 202 ALA A O 1
ATOM 1654 N N . ASP A 1 203 ? -12.463 -9.972 19.937 1.00 57.94 203 ASP A N 1
ATOM 1655 C CA . ASP A 1 203 ? -13.575 -9.256 19.310 1.00 57.94 203 ASP A CA 1
ATOM 1656 C C . ASP A 1 203 ? -14.752 -9.188 20.303 1.00 57.94 203 ASP A C 1
ATOM 1658 O O . ASP A 1 203 ? -15.057 -10.197 20.954 1.00 57.94 203 ASP A O 1
ATOM 1662 N N . PRO A 1 204 ? -15.439 -8.040 20.438 1.00 64.00 204 PRO A N 1
ATOM 1663 C CA . PRO A 1 204 ? -16.579 -7.930 21.335 1.00 64.00 204 PRO A CA 1
ATOM 1664 C C . PRO A 1 204 ? -17.673 -8.916 20.928 1.00 64.00 204 PRO A C 1
ATOM 1666 O O . PRO A 1 204 ? -18.203 -8.869 19.816 1.00 64.00 204 PRO A O 1
ATOM 1669 N N . ILE A 1 205 ? -18.022 -9.822 21.840 1.00 73.38 205 ILE A N 1
ATOM 1670 C CA . ILE A 1 205 ? -19.077 -10.806 21.607 1.00 73.38 205 ILE A CA 1
ATOM 1671 C C . ILE A 1 205 ? -20.417 -10.124 21.890 1.00 73.38 205 ILE A C 1
ATOM 1673 O O . ILE A 1 205 ? -20.862 -10.042 23.034 1.00 73.38 205 ILE A O 1
ATOM 1677 N N . ILE A 1 206 ? -21.045 -9.604 20.840 1.00 84.69 206 ILE A N 1
ATOM 1678 C CA . ILE A 1 206 ? -22.438 -9.151 20.864 1.00 84.69 206 ILE A CA 1
ATOM 1679 C C . ILE A 1 206 ? -23.337 -10.356 20.566 1.00 84.69 206 ILE A C 1
ATOM 1681 O O . ILE A 1 206 ? -23.048 -11.131 19.652 1.00 84.69 206 ILE A O 1
ATOM 1685 N N . ALA A 1 207 ? -24.401 -10.535 21.353 1.00 89.94 207 ALA A N 1
ATOM 1686 C CA . ALA A 1 207 ? -25.352 -11.626 21.155 1.00 89.94 207 ALA A CA 1
ATOM 1687 C C . ALA A 1 207 ? -26.086 -11.468 19.812 1.00 89.94 207 ALA A C 1
ATOM 1689 O O . ALA A 1 207 ? -26.397 -10.351 19.400 1.00 89.94 207 ALA A O 1
ATOM 1690 N N . GLU A 1 208 ? -26.378 -12.577 19.131 1.00 88.38 208 GLU A N 1
ATOM 1691 C CA . GLU A 1 208 ? -27.046 -12.536 17.823 1.00 88.38 208 GLU A CA 1
ATOM 1692 C C . GLU A 1 208 ? -28.427 -11.885 17.920 1.00 88.38 208 GLU A C 1
ATOM 1694 O O . GLU A 1 208 ? -28.808 -11.081 17.073 1.00 88.38 208 GLU A O 1
ATOM 1699 N N . GLU A 1 209 ? -29.142 -12.179 19.002 1.00 91.12 209 GLU A N 1
ATOM 1700 C CA . GLU A 1 209 ? -30.470 -11.650 19.280 1.00 91.12 209 GLU A CA 1
ATOM 1701 C C . GLU A 1 209 ? -30.456 -10.119 19.389 1.00 91.12 209 GLU A C 1
ATOM 1703 O O . GLU A 1 209 ? -31.375 -9.455 18.919 1.00 91.12 209 GLU A O 1
ATOM 1708 N N . GLU A 1 210 ? -29.383 -9.549 19.945 1.00 92.25 210 GLU A N 1
ATOM 1709 C CA . GLU A 1 210 ? -29.207 -8.100 20.082 1.00 92.25 210 GLU A CA 1
ATOM 1710 C C . GLU A 1 210 ? -28.969 -7.430 18.719 1.00 92.25 210 GLU A C 1
ATOM 1712 O O . GLU A 1 210 ? -29.461 -6.331 18.459 1.00 92.25 210 GLU A O 1
ATOM 1717 N N . ILE A 1 211 ? -28.265 -8.117 17.812 1.00 91.56 211 ILE A N 1
ATOM 1718 C CA . ILE A 1 211 ? -28.037 -7.656 16.436 1.00 91.56 211 ILE A CA 1
ATOM 1719 C C . ILE A 1 211 ? -29.352 -7.679 15.649 1.00 91.56 211 ILE A C 1
ATOM 1721 O O . ILE A 1 211 ? -29.672 -6.715 14.947 1.00 91.56 211 ILE A O 1
ATOM 1725 N N . GLU A 1 212 ? -30.128 -8.759 15.769 1.00 92.19 212 GLU A N 1
ATOM 1726 C CA . GLU A 1 212 ? -31.431 -8.883 15.112 1.00 92.19 212 GLU A CA 1
ATOM 1727 C C . GLU A 1 212 ? -32.445 -7.864 15.649 1.00 92.19 212 GLU A C 1
ATOM 1729 O O . GLU A 1 212 ? -33.165 -7.243 14.861 1.00 92.19 212 GLU A O 1
ATOM 1734 N N . GLU A 1 213 ? -32.480 -7.637 16.964 1.00 93.75 213 GLU A N 1
ATOM 1735 C CA . GLU A 1 213 ? -33.357 -6.647 17.594 1.00 93.75 213 GLU A CA 1
ATOM 1736 C C . GLU A 1 213 ? -32.998 -5.219 17.169 1.00 93.75 213 GLU A C 1
ATOM 1738 O O . GLU A 1 213 ? -33.892 -4.447 16.798 1.00 93.75 213 GLU A O 1
ATOM 1743 N N . PHE A 1 214 ? -31.704 -4.875 17.144 1.00 92.88 214 PHE A N 1
ATOM 1744 C CA . PHE A 1 214 ? -31.241 -3.585 16.630 1.00 92.88 214 PHE A CA 1
ATOM 1745 C C . PHE A 1 214 ? -31.674 -3.410 15.173 1.00 92.88 214 PHE A C 1
ATOM 1747 O O . PHE A 1 214 ? -32.282 -2.401 14.809 1.00 92.88 214 PHE A O 1
ATOM 1754 N N . PHE A 1 215 ? -31.431 -4.423 14.337 1.00 92.25 215 PHE A N 1
ATOM 1755 C CA . PHE A 1 215 ? -31.833 -4.386 12.938 1.00 92.25 215 PHE A CA 1
ATOM 1756 C C . PHE A 1 215 ? -33.351 -4.290 12.759 1.00 92.25 215 PHE A C 1
ATOM 1758 O O . PHE A 1 215 ? -33.804 -3.700 11.786 1.00 92.25 215 PHE A O 1
ATOM 1765 N N . ALA A 1 216 ? -34.167 -4.865 13.642 1.00 91.12 216 ALA A N 1
ATOM 1766 C CA . ALA A 1 216 ? -35.622 -4.806 13.530 1.00 91.12 216 ALA A CA 1
ATOM 1767 C C . ALA A 1 216 ? -36.195 -3.450 13.968 1.00 91.12 216 ALA A C 1
ATOM 1769 O O . ALA A 1 216 ? -37.106 -2.934 13.318 1.00 91.12 216 ALA A O 1
ATOM 1770 N N . SER A 1 217 ? -35.667 -2.885 15.054 1.00 92.81 217 SER A N 1
ATOM 1771 C CA . SER A 1 217 ? -36.233 -1.714 15.733 1.00 92.81 217 SER A CA 1
ATOM 1772 C C . SER A 1 217 ? -35.632 -0.377 15.293 1.00 92.81 217 SER A C 1
ATOM 1774 O O . SER A 1 217 ? -36.299 0.648 15.417 1.00 92.81 217 SER A O 1
ATOM 1776 N N . ARG A 1 218 ? -34.403 -0.372 14.754 1.00 91.88 218 ARG A N 1
ATOM 1777 C CA . ARG A 1 218 ? -33.611 0.847 14.493 1.00 91.88 218 ARG A CA 1
ATOM 1778 C C . ARG A 1 218 ? -33.067 0.920 13.065 1.00 91.88 218 ARG A C 1
ATOM 1780 O O . ARG A 1 218 ? -31.984 1.441 12.817 1.00 91.88 218 ARG A O 1
ATOM 1787 N N . LYS A 1 219 ? -33.838 0.421 12.091 1.00 86.06 219 LYS A N 1
ATOM 1788 C CA . LYS A 1 219 ? -33.458 0.442 10.661 1.00 86.06 219 LYS A CA 1
ATOM 1789 C C . LYS A 1 219 ? -33.120 1.831 10.140 1.00 86.06 219 LYS A C 1
ATOM 1791 O O . LYS A 1 219 ? -32.223 1.953 9.316 1.00 86.06 219 LYS A O 1
ATOM 1796 N N . ASP A 1 220 ? -33.822 2.851 10.623 1.00 86.44 220 ASP A N 1
ATOM 1797 C CA . ASP A 1 220 ? -33.654 4.232 10.163 1.00 86.44 220 ASP A CA 1
ATOM 1798 C C . ASP A 1 220 ? -32.296 4.834 10.567 1.00 86.44 220 ASP A C 1
ATOM 1800 O O . ASP A 1 220 ? -31.869 5.833 9.994 1.00 86.44 220 ASP A O 1
ATOM 1804 N N . GLU A 1 221 ? -31.598 4.216 11.524 1.00 85.44 221 GLU A N 1
ATOM 1805 C CA . GLU A 1 221 ? -30.259 4.618 11.965 1.00 85.44 221 GLU A CA 1
ATOM 1806 C C . GLU A 1 221 ? -29.142 3.926 11.170 1.00 85.44 221 GLU A C 1
ATOM 1808 O O . GLU A 1 221 ? -27.982 4.335 11.225 1.00 85.44 221 GLU A O 1
ATOM 1813 N N . LEU A 1 222 ? -29.482 2.885 10.405 1.00 86.31 222 LEU A N 1
ATOM 1814 C CA . LEU A 1 222 ? -28.532 2.125 9.607 1.00 86.31 222 LEU A CA 1
ATOM 1815 C C . LEU A 1 222 ? -28.397 2.736 8.215 1.00 86.31 222 LEU A C 1
ATOM 1817 O O . LEU A 1 222 ? -29.247 2.552 7.341 1.00 86.31 222 LEU A O 1
ATOM 1821 N N . GLN A 1 223 ? -27.275 3.413 7.986 1.00 83.31 223 GLN A N 1
ATOM 1822 C CA . GLN A 1 223 ? -26.921 3.938 6.676 1.00 83.31 223 GLN A CA 1
ATOM 1823 C C . GLN A 1 223 ? -25.753 3.154 6.083 1.00 83.31 223 GLN A C 1
ATOM 1825 O O . GLN A 1 223 ? -24.607 3.279 6.516 1.00 83.31 223 GLN A O 1
ATOM 1830 N N . MET A 1 224 ? -26.046 2.359 5.052 1.00 82.56 224 MET A N 1
ATOM 1831 C CA . MET A 1 224 ? -25.006 1.671 4.293 1.00 82.56 224 MET A CA 1
ATOM 1832 C C . MET A 1 224 ? -24.088 2.691 3.609 1.00 82.56 224 MET A C 1
ATOM 1834 O O . MET A 1 224 ? -24.581 3.694 3.087 1.00 82.56 224 MET A O 1
ATOM 1838 N N . PRO A 1 225 ? -22.766 2.445 3.564 1.00 80.88 225 PRO A N 1
ATOM 1839 C CA . PRO A 1 225 ? -21.864 3.304 2.816 1.00 80.88 225 PRO A CA 1
ATOM 1840 C C . PRO A 1 225 ? -22.283 3.340 1.344 1.00 80.88 225 PRO A C 1
ATOM 1842 O O . PRO A 1 225 ? -22.601 2.303 0.750 1.00 80.88 225 PRO A O 1
ATOM 1845 N N . ASP A 1 226 ? -22.265 4.534 0.754 1.00 87.44 226 ASP A N 1
ATOM 1846 C CA . ASP A 1 226 ? -22.623 4.716 -0.649 1.00 87.44 226 ASP A CA 1
ATOM 1847 C C . ASP A 1 226 ? -21.744 3.848 -1.556 1.00 87.44 226 ASP A C 1
ATOM 1849 O O . ASP A 1 226 ? -20.514 3.816 -1.434 1.00 87.44 226 ASP A O 1
ATOM 1853 N N . GLY A 1 227 ? -22.385 3.174 -2.505 1.00 90.00 227 GLY A N 1
ATOM 1854 C CA . GLY A 1 227 ? -21.710 2.469 -3.576 1.00 90.00 227 GLY A CA 1
ATOM 1855 C C . GLY A 1 227 ? -21.078 3.472 -4.532 1.00 90.00 227 GLY A C 1
ATOM 1856 O O . GLY A 1 227 ? -21.711 4.440 -4.955 1.00 90.00 227 GLY A O 1
ATOM 1857 N N . LYS A 1 228 ? -19.825 3.234 -4.923 1.00 94.44 228 LYS A N 1
ATOM 1858 C CA . LYS A 1 228 ? -19.082 4.137 -5.814 1.00 94.44 228 LYS A CA 1
ATOM 1859 C C . LYS A 1 228 ? -18.649 3.419 -7.078 1.00 94.44 228 LYS A C 1
ATOM 1861 O O . LYS A 1 228 ? -17.930 2.426 -7.005 1.00 94.44 228 LYS A O 1
ATOM 1866 N N . SER A 1 229 ? -19.067 3.913 -8.240 1.00 95.06 229 SER A N 1
ATOM 1867 C CA . SER A 1 229 ? -18.558 3.441 -9.530 1.00 95.06 229 SER A CA 1
ATOM 1868 C C . SER A 1 229 ? -17.489 4.397 -10.046 1.00 95.06 229 SER A C 1
ATOM 1870 O O . SER A 1 229 ? -17.601 5.615 -9.900 1.00 95.06 229 SER A O 1
ATOM 1872 N N . ALA A 1 230 ? -16.434 3.864 -10.654 1.00 96.81 230 ALA A N 1
ATOM 1873 C CA . ALA A 1 230 ? -15.326 4.654 -11.166 1.00 96.81 230 ALA A CA 1
ATOM 1874 C C . ALA A 1 230 ? -14.963 4.243 -12.593 1.00 96.81 230 ALA A C 1
ATOM 1876 O O . ALA A 1 230 ? -14.960 3.062 -12.947 1.00 96.81 230 ALA A O 1
ATOM 1877 N N . LEU A 1 231 ? -14.593 5.239 -13.394 1.00 97.56 231 LEU A N 1
ATOM 1878 C CA . LEU A 1 231 ? -13.849 5.023 -14.623 1.00 97.56 231 LEU A CA 1
ATOM 1879 C C . LEU A 1 231 ? -12.369 4.894 -14.260 1.00 97.56 231 LEU A C 1
ATOM 1881 O O . LEU A 1 231 ? -11.780 5.802 -13.676 1.00 97.56 231 LEU A O 1
ATOM 1885 N N . ILE A 1 232 ? -11.761 3.763 -14.592 1.00 97.25 232 ILE A N 1
ATOM 1886 C CA . ILE A 1 232 ? -10.419 3.401 -14.144 1.00 97.25 232 ILE A CA 1
ATOM 1887 C C . ILE A 1 232 ? -9.476 3.398 -15.340 1.00 97.25 232 ILE A C 1
ATOM 1889 O O . ILE A 1 232 ? -9.691 2.677 -16.312 1.00 97.25 232 ILE A O 1
ATOM 1893 N N . ALA A 1 233 ? -8.403 4.178 -15.244 1.00 97.81 233 ALA A N 1
ATOM 1894 C CA . ALA A 1 233 ? -7.281 4.135 -16.169 1.00 97.81 233 ALA A CA 1
ATOM 1895 C C . ALA A 1 233 ? -6.260 3.097 -15.692 1.00 97.81 233 ALA A C 1
ATOM 1897 O O . ALA A 1 233 ? -5.551 3.332 -14.713 1.00 97.81 233 ALA A O 1
ATOM 1898 N N . ASN A 1 234 ? -6.187 1.958 -16.382 1.00 95.25 234 ASN A N 1
ATOM 1899 C CA . ASN A 1 234 ? -5.247 0.877 -16.096 1.00 95.25 234 ASN A CA 1
ATOM 1900 C C . ASN A 1 234 ? -4.018 0.959 -17.005 1.00 95.25 234 ASN A C 1
ATOM 1902 O O . ASN A 1 234 ? -4.104 0.838 -18.228 1.00 95.25 234 ASN A O 1
ATOM 1906 N N . PHE A 1 235 ? -2.854 1.093 -16.388 1.00 95.00 235 PHE A N 1
ATOM 1907 C CA . PHE A 1 235 ? -1.550 1.019 -17.024 1.00 95.00 235 PHE A CA 1
ATOM 1908 C C . PHE A 1 235 ? -0.999 -0.399 -16.844 1.00 95.00 235 PHE A C 1
ATOM 1910 O O . PHE A 1 235 ? -0.399 -0.727 -15.819 1.00 95.00 235 PHE A O 1
ATOM 1917 N N . GLU A 1 236 ? -1.245 -1.265 -17.829 1.00 92.06 236 GLU A N 1
ATOM 1918 C CA . GLU A 1 236 ? -0.920 -2.692 -17.753 1.00 92.06 236 GLU A CA 1
ATOM 1919 C C . GLU A 1 236 ? 0.547 -2.964 -18.136 1.00 92.06 236 GLU A C 1
ATOM 1921 O O . GLU A 1 236 ? 0.980 -2.738 -19.268 1.00 92.06 236 GLU A O 1
ATOM 1926 N N . THR A 1 237 ? 1.317 -3.527 -17.201 1.00 91.69 237 THR A N 1
ATOM 1927 C CA . THR A 1 237 ? 2.731 -3.880 -17.423 1.00 91.69 237 THR A CA 1
ATOM 1928 C C . THR A 1 237 ? 2.876 -4.936 -18.516 1.00 91.69 237 THR A C 1
ATOM 1930 O O . THR A 1 237 ? 3.747 -4.824 -19.377 1.00 91.69 237 THR A O 1
ATOM 1933 N N . ALA A 1 238 ? 2.018 -5.960 -18.496 1.00 91.12 238 ALA A N 1
ATOM 1934 C CA . ALA A 1 238 ? 2.066 -7.059 -19.456 1.00 91.12 238 ALA A CA 1
ATOM 1935 C C . ALA A 1 238 ? 1.782 -6.587 -20.891 1.00 91.12 238 ALA A C 1
ATOM 1937 O O . ALA A 1 238 ? 2.459 -7.029 -21.817 1.00 91.12 238 ALA A O 1
ATOM 1938 N N . ALA A 1 239 ? 0.838 -5.656 -21.068 1.00 92.56 239 ALA A N 1
ATOM 1939 C CA . ALA A 1 239 ? 0.493 -5.108 -22.376 1.00 92.56 239 ALA A CA 1
ATOM 1940 C C . ALA A 1 239 ? 1.675 -4.350 -23.000 1.00 92.56 239 ALA A C 1
ATOM 1942 O O . ALA A 1 239 ? 2.055 -4.632 -24.136 1.00 92.56 239 ALA A O 1
ATOM 1943 N N . LEU A 1 240 ? 2.311 -3.449 -22.241 1.00 93.56 240 LEU A N 1
ATOM 1944 C CA . LEU A 1 240 ? 3.450 -2.680 -22.749 1.00 93.56 240 LEU A CA 1
ATOM 1945 C C . LEU A 1 240 ? 4.695 -3.556 -22.977 1.00 93.56 240 LEU A C 1
ATOM 1947 O O . LEU A 1 240 ? 5.425 -3.346 -23.943 1.00 93.56 240 LEU A O 1
ATOM 1951 N N . MET A 1 241 ? 4.918 -4.571 -22.135 1.00 92.81 241 MET A N 1
ATOM 1952 C CA . MET A 1 241 ? 5.966 -5.573 -22.372 1.00 92.81 241 MET A CA 1
ATOM 1953 C C . MET A 1 241 ? 5.722 -6.347 -23.674 1.00 92.81 241 MET A C 1
ATOM 1955 O O . MET A 1 241 ? 6.645 -6.499 -24.467 1.00 92.81 241 MET A O 1
ATOM 1959 N N . ALA A 1 242 ? 4.484 -6.777 -23.936 1.00 93.81 242 ALA A N 1
ATOM 1960 C CA . ALA A 1 242 ? 4.145 -7.494 -25.163 1.00 93.81 242 ALA A CA 1
ATOM 1961 C C . ALA A 1 242 ? 4.334 -6.628 -26.421 1.00 93.81 242 ALA A C 1
ATOM 1963 O O . ALA A 1 242 ? 4.852 -7.119 -27.422 1.00 93.81 242 ALA A O 1
ATOM 1964 N N . GLN A 1 243 ? 3.963 -5.343 -26.373 1.00 92.75 243 GLN A N 1
ATOM 1965 C CA . GLN A 1 243 ? 4.210 -4.403 -27.475 1.00 92.75 243 GLN A CA 1
ATOM 1966 C C . GLN A 1 243 ? 5.710 -4.211 -27.732 1.00 92.75 243 GLN A C 1
ATOM 1968 O O . GLN A 1 243 ? 6.149 -4.231 -28.881 1.00 92.75 243 GLN A O 1
ATOM 1973 N N . LEU A 1 244 ? 6.507 -4.073 -26.666 1.00 92.31 244 LEU A N 1
ATOM 1974 C CA . LEU A 1 244 ? 7.964 -3.981 -26.758 1.00 92.31 244 LEU A CA 1
ATOM 1975 C C . LEU A 1 244 ? 8.572 -5.243 -27.390 1.00 92.31 244 LEU A C 1
ATOM 1977 O O . LEU A 1 244 ? 9.415 -5.129 -28.277 1.00 92.31 244 LEU A O 1
ATOM 1981 N N . ASP A 1 245 ? 8.127 -6.432 -26.978 1.00 90.31 245 ASP A N 1
ATOM 1982 C CA . ASP A 1 245 ? 8.637 -7.706 -27.499 1.00 90.31 245 ASP A CA 1
ATOM 1983 C C . ASP A 1 245 ? 8.268 -7.932 -28.976 1.00 90.31 245 ASP A C 1
ATOM 1985 O O . ASP A 1 245 ? 9.058 -8.507 -29.725 1.00 90.31 245 ASP A O 1
ATOM 1989 N N . LYS A 1 246 ? 7.106 -7.435 -29.420 1.00 92.69 246 LYS A N 1
ATOM 1990 C CA . LYS A 1 246 ? 6.684 -7.462 -30.832 1.00 92.69 246 LYS A CA 1
ATOM 1991 C C . LYS A 1 246 ? 7.287 -6.341 -31.685 1.00 92.69 246 LYS A C 1
ATOM 1993 O O . LYS A 1 246 ? 7.142 -6.368 -32.904 1.00 92.69 246 LYS A O 1
ATOM 1998 N N . GLY A 1 247 ? 7.941 -5.354 -31.070 1.00 90.19 247 GLY A N 1
ATOM 1999 C CA . GLY A 1 247 ? 8.435 -4.165 -31.767 1.00 90.19 247 GLY A CA 1
ATOM 2000 C C . GLY A 1 247 ? 7.327 -3.215 -32.237 1.00 90.19 247 GLY A C 1
ATOM 2001 O O . GLY A 1 247 ? 7.550 -2.434 -33.153 1.00 90.19 247 GLY A O 1
ATOM 2002 N N . GLU A 1 248 ? 6.148 -3.261 -31.613 1.00 91.50 248 GLU A N 1
ATOM 2003 C CA . GLU A 1 248 ? 4.969 -2.432 -31.930 1.00 91.50 248 GLU A CA 1
ATOM 2004 C C . GLU A 1 248 ? 5.004 -1.054 -31.233 1.00 91.50 248 GLU A C 1
ATOM 2006 O O . GLU A 1 248 ? 3.974 -0.410 -31.045 1.00 91.50 248 GLU A O 1
ATOM 2011 N N . ILE A 1 249 ? 6.186 -0.598 -30.816 1.00 92.00 249 ILE A N 1
ATOM 2012 C CA . ILE A 1 249 ? 6.395 0.696 -30.157 1.00 92.00 249 ILE A CA 1
ATOM 2013 C C . ILE A 1 249 ? 7.287 1.595 -31.012 1.00 92.00 249 ILE A C 1
ATOM 2015 O O . ILE A 1 249 ? 8.137 1.112 -31.760 1.00 92.00 249 ILE A O 1
ATOM 2019 N N . ASP A 1 250 ? 7.125 2.910 -30.877 1.00 92.06 250 ASP A N 1
ATOM 2020 C CA . ASP A 1 250 ? 7.971 3.873 -31.579 1.00 92.06 250 ASP A CA 1
ATOM 2021 C C . ASP A 1 250 ? 9.434 3.843 -31.088 1.00 92.06 250 ASP A C 1
ATOM 2023 O O . ASP A 1 250 ? 9.748 3.391 -29.982 1.00 92.06 250 ASP A O 1
ATOM 2027 N N . GLU A 1 251 ? 10.350 4.343 -31.921 1.00 91.19 251 GLU A N 1
ATOM 2028 C CA . GLU A 1 251 ? 11.791 4.310 -31.636 1.00 91.19 251 GLU A CA 1
ATOM 2029 C C . GLU A 1 251 ? 12.191 5.154 -30.412 1.00 91.19 251 GLU A C 1
ATOM 2031 O O . GLU A 1 251 ? 13.140 4.803 -29.706 1.00 91.19 251 GLU A O 1
ATOM 2036 N N . ALA A 1 252 ? 11.458 6.227 -30.093 1.00 91.19 252 ALA A N 1
ATOM 2037 C CA . ALA A 1 252 ? 11.746 7.033 -28.908 1.00 91.19 252 ALA A CA 1
ATOM 2038 C C . ALA A 1 252 ? 11.393 6.264 -27.625 1.00 91.19 252 ALA A C 1
ATOM 2040 O O . ALA A 1 252 ? 12.178 6.225 -26.672 1.00 91.19 252 ALA A O 1
ATOM 2041 N N . LEU A 1 253 ? 10.238 5.600 -27.607 1.00 91.19 253 LEU A N 1
ATOM 2042 C CA . LEU A 1 253 ? 9.787 4.759 -26.508 1.00 91.19 253 LEU A CA 1
ATOM 2043 C C . LEU A 1 253 ? 10.676 3.522 -26.352 1.00 91.19 253 LEU A C 1
ATOM 2045 O O . LEU A 1 253 ? 11.077 3.183 -25.236 1.00 91.19 253 LEU A O 1
ATOM 2049 N N . LYS A 1 254 ? 11.064 2.901 -27.465 1.00 92.25 254 LYS A N 1
ATOM 2050 C CA . LYS A 1 254 ? 12.023 1.794 -27.491 1.00 92.25 254 LYS A CA 1
ATOM 2051 C C . LYS A 1 254 ? 13.370 2.199 -26.906 1.00 92.25 254 LYS A C 1
ATOM 2053 O O . LYS A 1 254 ? 13.877 1.492 -26.042 1.00 92.25 254 LYS A O 1
ATOM 2058 N N . GLY A 1 255 ? 13.902 3.368 -27.268 1.00 91.12 255 GLY A N 1
ATOM 2059 C CA . GLY A 1 255 ? 15.137 3.900 -26.683 1.00 91.12 255 GLY A CA 1
ATOM 2060 C C . GLY A 1 255 ? 15.062 4.111 -25.165 1.00 91.12 255 GLY A C 1
ATOM 2061 O O . GLY A 1 255 ? 16.063 3.961 -24.465 1.00 91.12 255 GLY A O 1
ATOM 2062 N N . ARG A 1 256 ? 13.872 4.408 -24.622 1.00 92.25 256 ARG A N 1
ATOM 2063 C CA . ARG A 1 256 ? 13.656 4.545 -23.170 1.00 92.25 256 ARG A CA 1
ATOM 2064 C C . ARG A 1 256 ? 13.532 3.206 -22.445 1.00 92.25 256 ARG A C 1
ATOM 2066 O O . ARG A 1 256 ? 13.921 3.128 -21.278 1.00 92.25 256 ARG A O 1
ATOM 2073 N N . LEU A 1 257 ? 12.957 2.191 -23.091 1.00 93.94 257 LEU A N 1
ATOM 2074 C CA . LEU A 1 257 ? 12.622 0.901 -22.477 1.00 93.94 257 LEU A CA 1
ATOM 2075 C C . LEU A 1 257 ? 13.698 -0.168 -22.677 1.00 93.94 257 LEU A C 1
ATOM 2077 O O . LEU A 1 257 ? 13.883 -1.021 -21.805 1.00 93.94 257 LEU A O 1
ATOM 2081 N N . GLU A 1 258 ? 14.427 -0.112 -23.786 1.00 93.94 258 GLU A N 1
ATOM 2082 C CA . GLU A 1 258 ? 15.458 -1.086 -24.102 1.00 93.94 258 GLU A CA 1
ATOM 2083 C C . GLU A 1 258 ? 16.732 -0.793 -23.291 1.00 93.94 258 GLU A C 1
ATOM 2085 O O . GLU A 1 258 ? 17.211 0.345 -23.252 1.00 93.94 258 GLU A O 1
ATOM 2090 N N . PRO A 1 259 ? 17.288 -1.776 -22.566 1.00 90.56 259 PRO A N 1
ATOM 2091 C CA . PRO A 1 259 ? 18.562 -1.596 -21.889 1.00 90.56 259 PRO A CA 1
ATOM 2092 C C . PRO A 1 259 ? 19.732 -1.582 -22.878 1.00 90.56 259 PRO A C 1
ATOM 2094 O O . PRO A 1 259 ? 19.799 -2.404 -23.795 1.00 90.56 259 PRO A O 1
ATOM 2097 N N . SER A 1 260 ? 20.682 -0.672 -22.663 1.00 93.12 260 SER A N 1
ATOM 2098 C CA . SER A 1 260 ? 21.931 -0.640 -23.425 1.00 93.12 260 SER A CA 1
ATOM 2099 C C . SER A 1 260 ? 22.832 -1.820 -23.051 1.00 93.12 260 SER A C 1
ATOM 2101 O O . SER A 1 260 ? 22.719 -2.395 -21.966 1.00 93.12 260 SER A O 1
ATOM 2103 N N . LEU A 1 261 ? 23.782 -2.169 -23.925 1.00 91.94 261 LEU A N 1
ATOM 2104 C CA . LEU A 1 261 ? 24.757 -3.226 -23.634 1.00 91.94 261 LEU A CA 1
ATOM 2105 C C . LEU A 1 261 ? 25.554 -2.942 -22.348 1.00 91.94 261 LEU A C 1
ATOM 2107 O O . LEU A 1 261 ? 25.862 -3.867 -21.598 1.00 91.94 261 LEU A O 1
ATOM 2111 N N . ASP A 1 262 ? 25.843 -1.672 -22.068 1.00 90.81 262 ASP A N 1
ATOM 2112 C CA . ASP A 1 262 ? 26.545 -1.261 -20.853 1.00 90.81 262 ASP A CA 1
ATOM 2113 C C . ASP A 1 262 ? 25.685 -1.464 -19.601 1.00 90.81 262 ASP A C 1
ATOM 2115 O O . ASP A 1 262 ? 26.190 -1.942 -18.587 1.00 90.81 262 ASP A O 1
ATOM 2119 N N . GLU A 1 263 ? 24.378 -1.184 -19.665 1.00 82.12 263 GLU A N 1
ATOM 2120 C CA . GLU A 1 263 ? 23.446 -1.472 -18.566 1.00 82.12 263 GLU A CA 1
ATOM 2121 C C . GLU A 1 263 ? 23.346 -2.982 -18.296 1.00 82.12 263 GLU A C 1
ATOM 2123 O O . GLU A 1 263 ? 23.352 -3.403 -17.136 1.00 82.12 263 GLU A O 1
ATOM 2128 N N . LEU A 1 264 ? 23.309 -3.802 -19.355 1.00 88.50 264 LEU A N 1
ATOM 2129 C CA . LEU A 1 264 ? 23.293 -5.265 -19.250 1.00 88.50 264 LEU A CA 1
ATOM 2130 C C . LEU A 1 264 ? 24.575 -5.794 -18.596 1.00 88.50 264 LEU A C 1
ATOM 2132 O O . LEU A 1 264 ? 24.504 -6.573 -17.644 1.00 88.50 264 LEU A O 1
ATOM 2136 N N . LYS A 1 265 ? 25.744 -5.342 -19.068 1.00 87.62 265 LYS A N 1
ATOM 2137 C CA . LYS A 1 265 ? 27.052 -5.730 -18.517 1.00 87.62 265 LYS A CA 1
ATOM 2138 C C . LYS A 1 265 ? 27.223 -5.257 -17.081 1.00 87.62 265 LYS A C 1
ATOM 2140 O O . LYS A 1 265 ? 27.650 -6.034 -16.235 1.00 87.62 265 LYS A O 1
ATOM 2145 N N . MET A 1 266 ? 26.821 -4.024 -16.776 1.00 78.44 266 MET A N 1
ATOM 2146 C CA . MET A 1 266 ? 26.861 -3.492 -15.417 1.00 78.44 266 MET A CA 1
ATOM 2147 C C . MET A 1 266 ? 25.970 -4.308 -14.475 1.00 78.44 266 MET A C 1
ATOM 2149 O O . MET A 1 266 ? 26.387 -4.628 -13.362 1.00 78.44 266 MET A O 1
ATOM 2153 N N . GLN A 1 267 ? 24.759 -4.679 -14.905 1.00 77.25 267 GLN A N 1
ATOM 2154 C CA . GLN A 1 267 ? 23.905 -5.577 -14.131 1.00 77.25 267 GLN A CA 1
ATOM 2155 C C . GLN A 1 267 ? 24.610 -6.930 -13.947 1.00 77.25 267 GLN A C 1
ATOM 2157 O O . GLN A 1 267 ? 24.780 -7.368 -12.814 1.00 77.25 267 GLN A O 1
ATOM 2162 N N . TYR A 1 268 ? 25.102 -7.569 -15.007 1.00 80.00 268 TYR A N 1
ATOM 2163 C CA . TYR A 1 268 ? 25.839 -8.828 -14.885 1.00 80.00 268 TYR A CA 1
ATOM 2164 C C . TYR A 1 268 ? 27.011 -8.734 -13.898 1.00 80.00 268 TYR A C 1
ATOM 2166 O O . TYR A 1 268 ? 27.056 -9.498 -12.941 1.00 80.00 268 TYR A O 1
ATOM 2174 N N . ASP A 1 269 ? 27.895 -7.746 -14.032 1.00 79.25 269 ASP A N 1
ATOM 2175 C CA . ASP A 1 269 ? 29.050 -7.555 -13.148 1.00 79.25 269 ASP A CA 1
ATOM 2176 C C . ASP A 1 269 ? 28.666 -7.312 -11.681 1.00 79.25 269 ASP A C 1
ATOM 2178 O O . ASP A 1 269 ? 29.377 -7.740 -10.766 1.00 79.25 269 ASP A O 1
ATOM 2182 N N . ASN A 1 270 ? 27.520 -6.673 -11.436 1.00 72.06 270 ASN A N 1
ATOM 2183 C CA . ASN A 1 270 ? 26.985 -6.459 -10.090 1.00 72.06 270 ASN A CA 1
ATOM 2184 C C . ASN A 1 270 ? 26.426 -7.744 -9.447 1.00 72.06 270 ASN A C 1
ATOM 2186 O O . ASN A 1 270 ? 26.257 -7.801 -8.219 1.00 72.06 270 ASN A O 1
ATOM 2190 N N . PHE A 1 271 ? 26.113 -8.765 -10.250 1.00 75.00 271 PHE A N 1
ATOM 2191 C CA . PHE A 1 271 ? 25.419 -9.982 -9.817 1.00 75.00 271 PHE A CA 1
ATOM 2192 C C . PHE A 1 271 ? 26.157 -11.295 -10.156 1.00 75.00 271 PHE A C 1
ATOM 2194 O O . PHE A 1 271 ? 25.732 -12.350 -9.677 1.00 75.00 271 PHE A O 1
ATOM 2201 N N . LYS A 1 272 ? 27.281 -11.252 -10.886 1.00 80.25 272 LYS A N 1
ATOM 2202 C CA . LYS A 1 272 ? 28.031 -12.433 -11.355 1.00 80.25 272 LYS A CA 1
ATOM 2203 C C . LYS A 1 272 ? 28.578 -13.314 -10.240 1.00 80.25 272 LYS A C 1
ATOM 2205 O O . LYS A 1 272 ? 28.513 -14.525 -10.332 1.00 80.25 272 LYS A O 1
ATOM 2210 N N . GLU A 1 273 ? 28.998 -12.720 -9.128 1.00 75.00 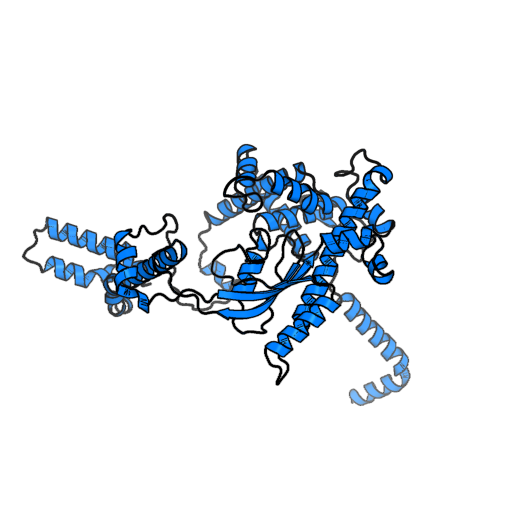273 GLU A N 1
ATOM 2211 C CA . GLU A 1 273 ? 29.525 -13.466 -7.973 1.00 75.00 273 GLU A CA 1
ATOM 2212 C C . GLU A 1 273 ? 28.422 -14.115 -7.110 1.00 75.00 273 GLU A C 1
ATOM 2214 O O . GLU A 1 273 ? 28.707 -14.727 -6.081 1.00 75.00 273 GLU A O 1
ATOM 2219 N N . ARG A 1 274 ? 27.142 -13.934 -7.470 1.00 73.31 274 ARG A N 1
ATOM 2220 C CA . ARG A 1 274 ? 25.990 -14.390 -6.675 1.00 73.31 274 ARG A CA 1
ATOM 2221 C C . ARG A 1 274 ? 24.917 -15.073 -7.515 1.00 73.31 274 ARG A C 1
ATOM 2223 O O . ARG A 1 274 ? 24.826 -16.291 -7.519 1.00 73.31 274 ARG A O 1
ATOM 2230 N N . VAL A 1 275 ? 24.096 -14.288 -8.204 1.00 69.94 275 VAL A N 1
ATOM 2231 C CA . VAL A 1 275 ? 22.905 -14.758 -8.927 1.00 69.94 275 VAL A CA 1
ATOM 2232 C C . VAL A 1 275 ? 23.309 -15.487 -10.201 1.00 69.94 275 VAL A C 1
ATOM 2234 O O . VAL A 1 275 ? 22.680 -16.471 -10.578 1.00 69.94 275 VAL A O 1
ATOM 2237 N N . TYR A 1 276 ? 24.385 -15.022 -10.837 1.00 79.81 276 TYR A N 1
ATOM 2238 C CA . TYR A 1 276 ? 24.923 -15.610 -12.063 1.00 79.81 276 TYR A CA 1
ATOM 2239 C C . TYR A 1 276 ? 26.236 -16.346 -11.808 1.00 79.81 276 TYR A C 1
ATOM 2241 O O . TYR A 1 276 ? 27.065 -16.453 -12.706 1.00 79.81 276 TYR A O 1
ATOM 2249 N N . LYS A 1 277 ? 26.434 -16.841 -10.579 1.00 80.38 277 LYS A N 1
ATOM 2250 C CA . LYS A 1 277 ? 27.626 -17.615 -10.246 1.00 80.38 277 LYS A CA 1
ATOM 2251 C C . LYS A 1 277 ? 27.713 -18.816 -11.187 1.00 80.38 277 LYS A C 1
ATOM 2253 O O . LYS A 1 277 ? 26.713 -19.498 -11.400 1.00 80.38 277 LYS A O 1
ATOM 2258 N N . ASP A 1 278 ? 28.895 -19.021 -11.759 1.00 88.19 278 ASP A N 1
ATOM 2259 C CA . ASP A 1 278 ? 29.188 -20.103 -12.703 1.00 88.19 278 ASP A CA 1
ATOM 2260 C C . ASP A 1 278 ? 28.382 -20.034 -14.024 1.00 88.19 278 ASP A C 1
ATOM 2262 O O . ASP A 1 278 ? 28.371 -20.989 -14.798 1.00 88.19 278 ASP A O 1
ATOM 2266 N N . LYS A 1 279 ? 27.731 -18.897 -14.319 1.00 85.44 279 LYS A N 1
ATOM 2267 C CA . LYS A 1 279 ? 27.019 -18.631 -15.580 1.00 85.44 279 LYS A CA 1
ATOM 2268 C C . LYS A 1 279 ? 27.750 -17.559 -16.385 1.00 85.44 279 LYS A C 1
ATOM 2270 O O . LYS A 1 279 ? 28.200 -16.572 -15.813 1.00 85.44 279 LYS A O 1
ATOM 2275 N N . SER A 1 280 ? 27.848 -17.722 -17.706 1.00 92.19 280 SER A N 1
ATOM 2276 C CA . SER A 1 280 ? 28.431 -16.694 -18.583 1.00 92.19 280 SER A CA 1
ATOM 2277 C C . SER A 1 280 ? 27.433 -15.566 -18.852 1.00 92.19 280 SER A C 1
ATOM 2279 O O . SER A 1 280 ? 26.223 -15.777 -18.741 1.00 92.19 280 SER A O 1
ATOM 2281 N N . PHE A 1 281 ? 27.917 -14.385 -19.248 1.00 89.62 281 PHE A N 1
ATOM 2282 C CA . PHE A 1 281 ? 27.056 -13.255 -19.610 1.00 89.62 281 PHE A CA 1
ATOM 2283 C C . PHE A 1 281 ? 26.067 -13.636 -20.716 1.00 89.62 281 PHE A C 1
ATOM 2285 O O . PHE A 1 281 ? 24.875 -13.386 -20.572 1.00 89.62 281 PHE A O 1
ATOM 2292 N N . GLU A 1 282 ? 26.542 -14.325 -21.753 1.00 93.69 282 GLU A N 1
ATOM 2293 C CA . GLU A 1 282 ? 25.735 -14.773 -22.892 1.00 93.69 282 GLU A CA 1
ATOM 2294 C C . GLU A 1 282 ? 24.585 -15.684 -22.441 1.00 93.69 282 GLU A C 1
ATOM 2296 O O . GLU A 1 282 ? 23.481 -15.602 -22.971 1.00 93.69 282 GLU A O 1
ATOM 2301 N N . SER A 1 283 ? 24.814 -16.518 -21.418 1.00 91.50 283 SER A N 1
ATOM 2302 C CA . SER A 1 283 ? 23.799 -17.446 -20.903 1.00 91.50 283 SER A CA 1
ATOM 2303 C C . SER A 1 283 ? 22.683 -16.777 -20.091 1.00 91.50 283 SER A C 1
ATOM 2305 O O . SER A 1 283 ? 21.611 -17.358 -19.951 1.00 91.50 283 SER A O 1
ATOM 2307 N N . VAL A 1 284 ? 22.915 -15.576 -19.547 1.00 86.81 284 VAL A N 1
ATOM 2308 C CA . VAL A 1 284 ? 21.949 -14.856 -18.689 1.00 86.81 284 VAL A CA 1
ATOM 2309 C C . VAL A 1 284 ? 21.513 -13.511 -19.266 1.00 86.81 284 VAL A C 1
ATOM 2311 O O . VAL A 1 284 ? 20.707 -12.810 -18.653 1.00 86.81 284 VAL A O 1
ATOM 2314 N N . GLU A 1 285 ? 22.024 -13.129 -20.437 1.00 89.69 285 GLU A N 1
ATOM 2315 C CA . GLU A 1 285 ? 21.748 -11.835 -21.058 1.00 89.69 285 GLU A CA 1
ATOM 2316 C C . GLU A 1 285 ? 20.244 -11.619 -21.264 1.00 89.69 285 GLU A C 1
ATOM 2318 O O . GLU A 1 285 ? 19.724 -10.553 -20.930 1.00 89.69 285 GLU A O 1
ATOM 2323 N N . ALA A 1 286 ? 19.531 -12.637 -21.758 1.00 88.06 286 ALA A N 1
ATOM 2324 C CA . ALA A 1 286 ? 18.091 -12.568 -21.998 1.00 88.06 286 ALA A CA 1
ATOM 2325 C C . ALA A 1 286 ? 17.297 -12.299 -20.704 1.00 88.06 286 ALA A C 1
ATOM 2327 O O . ALA A 1 286 ? 16.423 -11.428 -20.681 1.00 88.06 286 ALA A O 1
ATOM 2328 N N . ASP A 1 287 ? 17.653 -12.972 -19.607 1.00 78.62 287 ASP A N 1
ATOM 2329 C CA . ASP A 1 287 ? 17.013 -12.789 -18.299 1.00 78.62 287 ASP A CA 1
ATOM 2330 C C . ASP A 1 287 ? 17.306 -11.401 -17.717 1.00 78.62 287 ASP A C 1
ATOM 2332 O O . ASP A 1 287 ? 16.413 -10.707 -17.220 1.00 78.62 287 ASP A O 1
ATOM 2336 N N . ILE A 1 288 ? 18.564 -10.958 -17.809 1.00 80.94 288 ILE A N 1
ATOM 2337 C CA . ILE A 1 288 ? 18.997 -9.617 -17.398 1.00 80.94 288 ILE A CA 1
ATOM 2338 C C . ILE A 1 288 ? 18.216 -8.549 -18.168 1.00 80.94 288 ILE A C 1
ATOM 2340 O O . ILE A 1 288 ? 17.693 -7.607 -17.560 1.00 80.94 288 ILE A O 1
ATOM 2344 N N . ARG A 1 289 ? 18.112 -8.709 -19.491 1.00 89.38 289 ARG A N 1
ATOM 2345 C CA . ARG A 1 289 ? 17.391 -7.804 -20.387 1.00 89.38 289 ARG A CA 1
ATOM 2346 C C . ARG A 1 289 ? 15.918 -7.730 -20.013 1.00 89.38 289 ARG A C 1
ATOM 2348 O O . ARG A 1 289 ? 15.414 -6.629 -19.800 1.00 89.38 289 ARG A O 1
ATOM 2355 N N . ARG A 1 290 ? 15.251 -8.874 -19.837 1.00 86.25 290 ARG A N 1
ATOM 2356 C CA . ARG A 1 290 ? 13.843 -8.943 -19.413 1.00 86.25 290 ARG A CA 1
ATOM 2357 C C . ARG A 1 290 ? 13.607 -8.218 -18.085 1.00 86.25 290 ARG A C 1
ATOM 2359 O O . ARG A 1 290 ? 12.682 -7.415 -17.978 1.00 86.25 290 ARG A O 1
ATOM 2366 N N . ASN A 1 291 ? 14.469 -8.437 -17.094 1.00 79.75 291 ASN A N 1
ATOM 2367 C CA . ASN A 1 291 ? 14.356 -7.802 -15.777 1.00 79.75 291 ASN A CA 1
ATOM 2368 C C . ASN A 1 291 ? 14.572 -6.282 -15.817 1.00 79.75 291 ASN A C 1
ATOM 2370 O O . ASN A 1 291 ? 13.918 -5.531 -15.089 1.00 79.75 291 ASN A O 1
ATOM 2374 N N . LEU A 1 292 ? 15.502 -5.806 -16.647 1.00 81.88 292 LEU A N 1
ATOM 2375 C CA . LEU A 1 292 ? 15.724 -4.374 -16.854 1.00 81.88 292 LEU A CA 1
ATOM 2376 C C . LEU A 1 292 ? 14.563 -3.723 -17.611 1.00 81.88 292 LEU A C 1
ATOM 2378 O O . LEU A 1 292 ? 14.102 -2.667 -17.177 1.00 81.88 292 LEU A O 1
ATOM 2382 N N . ARG A 1 293 ? 14.044 -4.372 -18.662 1.00 90.31 293 ARG A N 1
ATOM 2383 C CA . ARG A 1 293 ? 12.831 -3.934 -19.372 1.00 90.31 293 ARG A CA 1
ATOM 2384 C C . ARG A 1 293 ? 11.659 -3.792 -18.407 1.00 90.31 293 ARG A C 1
ATOM 2386 O O . ARG A 1 293 ? 11.060 -2.726 -18.353 1.00 90.31 293 ARG A O 1
ATOM 2393 N N . LEU A 1 294 ? 11.403 -4.797 -17.565 1.00 83.75 294 LEU A N 1
ATOM 2394 C CA . LEU A 1 294 ? 10.316 -4.761 -16.580 1.00 83.75 294 LEU A CA 1
ATOM 2395 C C . LEU A 1 294 ? 10.428 -3.557 -15.628 1.00 83.75 294 LEU A C 1
ATOM 2397 O O . LEU A 1 294 ? 9.435 -2.877 -15.369 1.00 83.75 294 LEU A O 1
ATOM 2401 N N . ARG A 1 295 ? 11.636 -3.260 -15.128 1.00 81.19 295 ARG A N 1
ATOM 2402 C CA . ARG A 1 295 ? 11.881 -2.087 -14.269 1.00 81.19 295 ARG A CA 1
ATOM 2403 C C . ARG A 1 295 ? 11.645 -0.771 -15.010 1.00 81.19 295 ARG A C 1
ATOM 2405 O O . ARG A 1 295 ? 10.975 0.110 -14.477 1.00 81.19 295 ARG A O 1
ATOM 2412 N N . LYS A 1 296 ? 12.174 -0.644 -16.231 1.00 88.56 296 LYS A N 1
ATOM 2413 C CA . LYS A 1 296 ? 12.002 0.553 -17.068 1.00 88.56 296 LYS A CA 1
ATOM 2414 C C . LYS A 1 296 ? 10.531 0.775 -17.436 1.00 88.56 296 LYS A C 1
ATOM 2416 O O . LYS A 1 296 ? 10.060 1.904 -17.332 1.00 88.56 296 LYS A O 1
ATOM 2421 N N . VAL A 1 297 ? 9.805 -0.292 -17.779 1.00 91.12 297 VAL A N 1
ATOM 2422 C CA . VAL A 1 297 ? 8.360 -0.275 -18.048 1.00 91.12 297 VAL A CA 1
ATOM 2423 C C . VAL A 1 297 ? 7.593 0.208 -16.825 1.00 91.12 297 VAL A C 1
ATOM 2425 O O . VAL A 1 297 ? 6.849 1.173 -16.937 1.00 91.12 297 VAL A O 1
ATOM 2428 N N . ARG A 1 298 ? 7.806 -0.391 -15.646 1.00 86.62 298 ARG A N 1
ATOM 2429 C CA . ARG A 1 298 ? 7.099 0.026 -14.423 1.00 86.62 298 ARG A CA 1
ATOM 2430 C C . ARG A 1 298 ? 7.320 1.502 -14.104 1.00 86.62 298 ARG A C 1
ATOM 2432 O O . ARG A 1 298 ? 6.348 2.217 -13.903 1.00 86.62 298 ARG A O 1
ATOM 2439 N N . ARG A 1 299 ? 8.569 1.972 -14.149 1.00 87.12 299 ARG A N 1
ATOM 2440 C CA . ARG A 1 299 ? 8.882 3.390 -13.921 1.00 87.12 299 ARG A CA 1
ATOM 2441 C C . ARG A 1 299 ? 8.156 4.303 -14.912 1.00 87.12 299 ARG A C 1
ATOM 2443 O O . ARG A 1 299 ? 7.589 5.312 -14.519 1.00 87.12 299 ARG A O 1
ATOM 2450 N N . LEU A 1 300 ? 8.133 3.938 -16.194 1.00 92.69 300 LEU A N 1
ATOM 2451 C CA . LEU A 1 300 ? 7.415 4.713 -17.203 1.00 92.69 300 LEU A CA 1
ATOM 2452 C C . LEU A 1 300 ? 5.900 4.747 -16.945 1.00 92.69 300 LEU A C 1
ATOM 2454 O O . LEU A 1 300 ? 5.272 5.787 -17.129 1.00 92.69 300 LEU A O 1
ATOM 2458 N N . LEU A 1 301 ? 5.299 3.618 -16.571 1.00 93.44 301 LEU A N 1
ATOM 2459 C CA . LEU A 1 301 ? 3.867 3.557 -16.276 1.00 93.44 301 LEU A CA 1
ATOM 2460 C C . LEU A 1 301 ? 3.516 4.396 -15.041 1.00 93.44 301 LEU A C 1
ATOM 2462 O O . LEU A 1 301 ? 2.496 5.078 -15.044 1.00 93.44 301 LEU A O 1
ATOM 2466 N N . GLU A 1 302 ? 4.392 4.423 -14.037 1.00 89.81 302 GLU A N 1
ATOM 2467 C CA . GLU A 1 302 ? 4.268 5.306 -12.877 1.00 89.81 302 GLU A CA 1
ATOM 2468 C C . GLU A 1 302 ? 4.334 6.788 -13.270 1.00 89.81 302 GLU A C 1
ATOM 2470 O O . GLU A 1 302 ? 3.466 7.568 -12.882 1.00 89.81 302 GLU A O 1
ATOM 2475 N N . GLU A 1 303 ? 5.314 7.175 -14.096 1.00 92.88 303 GLU A N 1
ATOM 2476 C CA . GLU A 1 303 ? 5.420 8.533 -14.647 1.00 92.88 303 GLU A CA 1
ATOM 2477 C C . GLU A 1 303 ? 4.135 8.933 -15.391 1.00 92.88 303 GLU A C 1
ATOM 2479 O O . GLU A 1 303 ? 3.612 10.026 -15.177 1.00 92.88 303 GLU A O 1
ATOM 2484 N N . ARG A 1 304 ? 3.590 8.042 -16.231 1.00 95.69 304 ARG A N 1
ATOM 2485 C CA . ARG A 1 304 ? 2.344 8.277 -16.981 1.00 95.69 304 ARG A CA 1
ATOM 2486 C C . ARG A 1 304 ? 1.137 8.415 -16.059 1.00 95.69 304 ARG A C 1
ATOM 2488 O O . ARG A 1 304 ? 0.343 9.335 -16.233 1.00 95.69 304 ARG A O 1
ATOM 2495 N N . ALA A 1 305 ? 1.005 7.544 -15.066 1.00 94.31 305 ALA A N 1
ATOM 2496 C CA . ALA A 1 305 ? -0.111 7.583 -14.133 1.00 94.31 305 ALA A CA 1
ATOM 2497 C C . ALA A 1 305 ? -0.075 8.839 -13.244 1.00 94.31 305 ALA A C 1
ATOM 2499 O O . ALA A 1 305 ? -1.105 9.476 -13.017 1.00 94.31 305 ALA A O 1
ATOM 2500 N N . ASN A 1 306 ? 1.113 9.252 -12.798 1.00 93.38 306 ASN A N 1
ATOM 2501 C CA . ASN A 1 306 ? 1.290 10.502 -12.063 1.00 93.38 306 ASN A CA 1
ATOM 2502 C C . ASN A 1 306 ? 1.055 11.731 -12.947 1.00 93.38 306 ASN A C 1
ATOM 2504 O O . ASN A 1 306 ? 0.413 12.679 -12.498 1.00 93.38 306 ASN A O 1
ATOM 2508 N N . ALA A 1 307 ? 1.494 11.704 -14.210 1.00 95.06 307 ALA A N 1
ATOM 2509 C CA . ALA A 1 307 ? 1.193 12.762 -15.171 1.00 95.06 307 ALA A CA 1
ATOM 2510 C C . ALA A 1 307 ? -0.317 12.894 -15.418 1.00 95.06 307 ALA A C 1
ATOM 2512 O O . ALA A 1 307 ? -0.825 14.013 -15.454 1.00 95.06 307 ALA A O 1
ATOM 2513 N N . LEU A 1 308 ? -1.046 11.774 -15.522 1.00 96.81 308 LEU A N 1
ATOM 2514 C CA . LEU A 1 308 ? -2.507 11.785 -15.605 1.00 96.81 308 LEU A CA 1
ATOM 2515 C C . LEU A 1 308 ? -3.105 12.480 -14.382 1.00 96.81 308 LEU A C 1
ATOM 2517 O O . LEU A 1 308 ? -3.863 13.426 -14.539 1.00 96.81 308 LEU A O 1
ATOM 2521 N N . ARG A 1 309 ? -2.728 12.069 -13.166 1.00 95.00 309 ARG A N 1
ATOM 2522 C CA . ARG A 1 309 ? -3.245 12.670 -11.924 1.00 95.00 309 ARG A CA 1
ATOM 2523 C C . ARG A 1 309 ? -2.957 14.166 -11.832 1.00 95.00 309 ARG A C 1
ATOM 2525 O O . ARG A 1 309 ? -3.852 14.931 -11.487 1.00 95.00 309 ARG A O 1
ATOM 2532 N N . ALA A 1 310 ? -1.743 14.587 -12.185 1.00 92.94 310 ALA A N 1
ATOM 2533 C CA . ALA A 1 310 ? -1.333 15.988 -12.143 1.00 92.94 310 ALA A CA 1
ATOM 2534 C C . ALA A 1 310 ? -2.263 16.898 -12.970 1.00 92.94 310 ALA A C 1
ATOM 2536 O O . ALA A 1 310 ? -2.580 18.002 -12.535 1.00 92.94 310 ALA A O 1
ATOM 2537 N N . LYS A 1 311 ? -2.792 16.412 -14.103 1.00 93.00 311 LYS A N 1
ATOM 2538 C CA . LYS A 1 311 ? -3.749 17.151 -14.953 1.00 93.00 311 LYS A CA 1
ATOM 2539 C C . LYS A 1 311 ? -5.136 17.365 -14.327 1.00 93.00 311 LYS A C 1
ATOM 2541 O O . LYS A 1 311 ? -5.963 18.077 -14.899 1.00 93.00 311 LYS A O 1
ATOM 2546 N N . PHE A 1 312 ? -5.420 16.730 -13.191 1.00 93.00 312 PHE A N 1
ATOM 2547 C CA . PHE A 1 312 ? -6.714 16.787 -12.504 1.00 93.00 312 PHE A CA 1
ATOM 2548 C C . PHE A 1 312 ? -6.595 17.238 -11.044 1.00 93.00 312 PHE A C 1
ATOM 2550 O O . PHE A 1 312 ? -7.576 17.147 -10.308 1.00 93.00 312 PHE A O 1
ATOM 2557 N N . VAL A 1 313 ? -5.430 17.755 -10.633 1.00 86.12 313 VAL A N 1
ATOM 2558 C CA . VAL A 1 313 ? -5.261 18.408 -9.324 1.00 86.12 313 VAL A CA 1
ATOM 2559 C C . VAL A 1 313 ? -6.065 19.706 -9.274 1.00 86.12 313 VAL A C 1
ATOM 2561 O O . VAL A 1 313 ? -6.772 19.958 -8.304 1.00 86.12 313 VAL A O 1
ATOM 2564 N N . GLU A 1 314 ? -6.009 20.501 -10.341 1.00 81.69 314 GLU A N 1
ATOM 2565 C CA . GLU A 1 314 ? -6.772 21.741 -10.442 1.00 81.69 314 GLU A CA 1
ATOM 2566 C C . GLU A 1 314 ? -8.176 21.490 -11.021 1.00 81.69 314 GLU A C 1
ATOM 2568 O O . GLU A 1 314 ? -8.408 20.651 -11.909 1.00 81.69 314 GLU A O 1
ATOM 2573 N N . THR A 1 315 ? -9.156 22.212 -10.486 1.00 79.69 315 THR A N 1
ATOM 2574 C CA . THR A 1 315 ? -10.524 22.252 -11.008 1.00 79.69 315 THR A CA 1
ATOM 2575 C C . THR A 1 315 ? -10.607 23.267 -12.138 1.00 79.69 315 THR A C 1
ATOM 2577 O O . THR A 1 315 ? -10.238 24.425 -11.957 1.00 79.69 315 THR A O 1
ATOM 2580 N N . VAL A 1 316 ? -11.126 22.851 -13.292 1.00 85.62 316 VAL A N 1
ATOM 2581 C CA . VAL A 1 316 ? -11.397 23.767 -14.403 1.00 85.62 316 VAL A CA 1
ATOM 2582 C C . VAL A 1 316 ? -12.727 24.461 -14.117 1.00 85.62 316 VAL A C 1
ATOM 2584 O O . VAL A 1 316 ? -13.741 23.802 -13.895 1.00 85.62 316 VAL A O 1
ATOM 2587 N N . GLN A 1 317 ? -12.726 25.793 -14.074 1.00 81.94 317 GLN A N 1
ATOM 2588 C CA . GLN A 1 317 ? -13.928 26.558 -13.750 1.00 81.94 317 GLN A CA 1
ATOM 2589 C C . GLN A 1 317 ? -15.010 26.342 -14.820 1.00 81.94 317 GLN A C 1
ATOM 2591 O O . GLN A 1 317 ? -14.757 26.534 -16.006 1.00 81.94 317 GLN A O 1
ATOM 2596 N N . GLY A 1 318 ? -16.215 25.957 -14.392 1.00 81.81 318 GLY A N 1
ATOM 2597 C CA . GLY A 1 318 ? -17.350 25.700 -15.286 1.00 81.81 318 GLY A CA 1
ATOM 2598 C C . GLY A 1 318 ? -17.364 24.317 -15.945 1.00 81.81 318 GLY A C 1
ATOM 2599 O O . GLY A 1 318 ? -18.304 24.032 -16.677 1.00 81.81 318 GLY A O 1
ATOM 2600 N N . GLU A 1 319 ? -16.376 23.456 -15.676 1.00 90.31 319 GLU A N 1
ATOM 2601 C CA . GLU A 1 319 ? -16.358 22.068 -16.156 1.00 90.31 319 GLU A CA 1
ATOM 2602 C C . GLU A 1 319 ? -17.370 21.221 -15.367 1.00 90.31 319 GLU A C 1
ATOM 2604 O O . GLU A 1 319 ? -17.277 21.087 -14.144 1.00 90.31 319 GLU A O 1
ATOM 2609 N N . SER A 1 320 ? -18.337 20.630 -16.066 1.00 90.56 320 SER A N 1
ATOM 2610 C CA . SER A 1 320 ? -19.259 19.649 -15.489 1.00 90.56 320 SER A CA 1
ATOM 2611 C C . SER A 1 320 ? -18.560 18.312 -15.208 1.00 90.56 320 SER A C 1
ATOM 2613 O O . SER A 1 320 ? -17.528 17.981 -15.797 1.00 90.56 320 SER A O 1
ATOM 2615 N N . HIS A 1 321 ? -19.150 17.478 -14.344 1.00 88.50 321 HIS A N 1
ATOM 2616 C CA . HIS A 1 321 ? -18.594 16.150 -14.049 1.00 88.50 321 HIS A CA 1
ATOM 2617 C C . HIS A 1 321 ? -18.474 15.270 -15.310 1.00 88.50 321 HIS A C 1
ATOM 2619 O O . HIS A 1 321 ? -17.505 14.526 -15.456 1.00 88.50 321 HIS A O 1
ATOM 2625 N N . ALA A 1 322 ? -19.430 15.372 -16.242 1.00 91.19 322 ALA A N 1
ATOM 2626 C CA . ALA A 1 322 ? -19.438 14.602 -17.483 1.00 91.19 322 ALA A CA 1
ATOM 2627 C C . ALA A 1 322 ? -18.305 15.039 -18.426 1.00 91.19 322 ALA A C 1
ATOM 2629 O O . ALA A 1 322 ? -17.599 14.195 -18.981 1.00 91.19 322 ALA A O 1
ATOM 2630 N N . GLU A 1 323 ? -18.079 16.349 -18.553 1.00 93.19 323 GLU A N 1
ATOM 2631 C CA . GLU A 1 323 ? -16.957 16.901 -19.322 1.00 93.19 323 GLU A CA 1
ATOM 2632 C C . GLU A 1 323 ? -15.615 16.500 -18.706 1.00 93.19 323 GLU A C 1
ATOM 2634 O O . GLU A 1 323 ? -14.704 16.082 -19.424 1.00 93.19 323 GLU A O 1
ATOM 2639 N N . ARG A 1 324 ? -15.516 16.519 -17.372 1.00 93.94 324 ARG A N 1
ATOM 2640 C CA . ARG A 1 324 ? -14.315 16.085 -16.652 1.00 93.94 324 ARG A CA 1
ATOM 2641 C C . ARG A 1 324 ? -14.014 14.601 -16.858 1.00 93.94 324 ARG A C 1
ATOM 2643 O O . ARG A 1 324 ? -12.859 14.247 -17.093 1.00 93.94 324 ARG A O 1
ATOM 2650 N N . LEU A 1 325 ? -15.029 13.734 -16.823 1.00 94.50 325 LEU A N 1
ATOM 2651 C CA . LEU A 1 325 ? -14.892 12.301 -17.126 1.00 94.50 325 LEU A CA 1
ATOM 2652 C C . LEU A 1 325 ? -14.456 12.063 -18.575 1.00 94.50 325 LEU A C 1
ATOM 2654 O O . LEU A 1 325 ? -13.602 11.212 -18.835 1.00 94.50 325 LEU A O 1
ATOM 2658 N N . HIS A 1 326 ? -14.998 12.833 -19.519 1.00 94.88 326 HIS A N 1
ATOM 2659 C CA . HIS A 1 326 ? -14.588 12.771 -20.919 1.00 94.88 326 HIS A CA 1
ATOM 2660 C C . HIS A 1 326 ? -13.132 13.227 -21.105 1.00 94.88 326 HIS A C 1
ATOM 2662 O O . HIS A 1 326 ? -12.352 12.561 -21.787 1.00 94.88 326 HIS A O 1
ATOM 2668 N N . ARG A 1 327 ? -12.719 14.316 -20.443 1.00 95.25 327 ARG A N 1
ATOM 2669 C CA . ARG A 1 327 ? -11.318 14.757 -20.434 1.00 95.25 327 ARG A CA 1
ATOM 2670 C C . ARG A 1 327 ? -10.409 13.699 -19.816 1.00 95.25 327 ARG A C 1
ATOM 2672 O O . ARG A 1 327 ? -9.345 13.430 -20.363 1.00 95.25 327 ARG A O 1
ATOM 2679 N N . PHE A 1 328 ? -10.830 13.068 -18.720 1.00 97.06 328 PHE A N 1
ATOM 2680 C CA . PHE A 1 328 ? -10.080 11.983 -18.085 1.00 97.06 328 PHE A CA 1
ATOM 2681 C C . PHE A 1 328 ? -9.876 10.805 -19.036 1.00 97.06 328 PHE A C 1
ATOM 2683 O O . PHE A 1 328 ? -8.749 10.340 -19.181 1.00 97.06 328 PHE A O 1
ATOM 2690 N N . ARG A 1 329 ? -10.934 10.375 -19.735 1.00 97.38 329 ARG A N 1
ATOM 2691 C CA . ARG A 1 329 ? -10.874 9.335 -20.772 1.00 97.38 329 ARG A CA 1
ATOM 2692 C C . ARG A 1 329 ? -9.838 9.668 -21.845 1.00 97.38 329 ARG A C 1
ATOM 2694 O O . ARG A 1 329 ? -8.922 8.880 -22.057 1.00 97.38 329 ARG A O 1
ATOM 2701 N N . ASN A 1 330 ? -9.936 10.853 -22.444 1.00 96.69 330 ASN A N 1
ATOM 2702 C CA . ASN A 1 330 ? -9.036 11.273 -23.520 1.00 96.69 330 ASN A CA 1
ATOM 2703 C C . ASN A 1 330 ? -7.574 11.342 -23.061 1.00 96.69 330 ASN A C 1
ATOM 2705 O O . ASN A 1 330 ? -6.668 10.900 -23.768 1.00 96.69 330 ASN A O 1
ATOM 2709 N N . GLU A 1 331 ? -7.334 11.892 -21.871 1.00 97.12 331 GLU A N 1
ATOM 2710 C CA . GLU A 1 331 ? -5.986 12.030 -21.320 1.00 97.12 331 GLU A CA 1
ATOM 2711 C C . GLU A 1 331 ? -5.379 10.680 -20.931 1.00 97.12 331 GLU A C 1
ATOM 2713 O O . GLU A 1 331 ? -4.201 10.424 -21.187 1.00 97.12 331 GLU A O 1
ATOM 2718 N N . ALA A 1 332 ? -6.186 9.784 -20.365 1.00 97.12 332 ALA A N 1
ATOM 2719 C CA . ALA A 1 332 ? -5.776 8.426 -20.040 1.00 97.12 332 ALA A CA 1
ATOM 2720 C C . ALA A 1 332 ? -5.418 7.625 -21.303 1.00 97.12 332 ALA A C 1
ATOM 2722 O O . ALA A 1 332 ? -4.351 7.011 -21.352 1.00 97.12 332 ALA A O 1
ATOM 2723 N N . GLU A 1 333 ? -6.258 7.673 -22.340 1.00 96.00 333 GLU A N 1
ATOM 2724 C CA . GLU A 1 333 ? -6.011 7.008 -23.627 1.00 96.00 333 GLU A CA 1
ATOM 2725 C C . GLU A 1 333 ? -4.770 7.572 -24.331 1.00 96.00 333 GLU A C 1
ATOM 2727 O O . GLU A 1 333 ? -3.939 6.805 -24.817 1.00 96.00 333 GLU A O 1
ATOM 2732 N N . THR A 1 334 ? -4.574 8.896 -24.302 1.00 95.06 334 THR A N 1
ATOM 2733 C CA . THR A 1 334 ? -3.367 9.552 -24.845 1.00 95.06 334 THR A CA 1
ATOM 2734 C C . THR A 1 334 ? -2.094 9.062 -24.150 1.00 95.06 334 THR A C 1
ATOM 2736 O O . THR A 1 334 ? -1.043 8.920 -24.775 1.00 95.06 334 THR A O 1
ATOM 2739 N N . LEU A 1 335 ? -2.177 8.755 -22.853 1.00 95.12 335 LEU A N 1
ATOM 2740 C CA . LEU A 1 335 ? -1.076 8.183 -22.075 1.00 95.12 335 LEU A CA 1
ATOM 2741 C C . LEU A 1 335 ? -0.957 6.653 -22.228 1.00 95.12 335 LEU A C 1
ATOM 2743 O O . LEU A 1 335 ? -0.054 6.036 -21.650 1.00 95.12 335 LEU A O 1
ATOM 2747 N N . GLY A 1 336 ? -1.820 6.032 -23.034 1.00 92.56 336 GLY A N 1
ATOM 2748 C CA . GLY A 1 336 ? -1.826 4.599 -23.316 1.00 92.56 336 GLY A CA 1
ATOM 2749 C C . GLY A 1 336 ? -2.422 3.747 -22.197 1.00 92.56 336 GLY A C 1
ATOM 2750 O O . GLY A 1 336 ? -2.072 2.573 -22.084 1.00 92.56 336 GLY A O 1
ATOM 2751 N N . ALA A 1 337 ? -3.272 4.321 -21.342 1.00 96.19 337 ALA A N 1
ATOM 2752 C CA . ALA A 1 337 ? -4.038 3.551 -20.372 1.00 96.19 337 ALA A CA 1
ATOM 2753 C C . ALA A 1 337 ? -5.202 2.827 -21.053 1.00 96.19 337 ALA A C 1
ATOM 2755 O O . ALA A 1 337 ? -5.849 3.354 -21.958 1.00 96.19 337 ALA A O 1
ATOM 2756 N N . LYS A 1 338 ? -5.527 1.639 -20.552 1.00 94.94 338 LYS A N 1
ATOM 2757 C CA . LYS A 1 338 ? -6.764 0.941 -20.882 1.00 94.94 338 LYS A CA 1
ATOM 2758 C C . LYS A 1 338 ? -7.846 1.359 -19.901 1.00 94.94 338 LYS A C 1
ATOM 2760 O O . LYS A 1 338 ? -7.664 1.253 -18.689 1.00 94.94 338 LYS A O 1
ATOM 2765 N N . LEU A 1 339 ? -8.978 1.806 -20.423 1.00 95.94 339 LEU A N 1
ATOM 2766 C CA . LEU A 1 339 ? -10.097 2.233 -19.599 1.00 95.94 339 LEU A CA 1
ATOM 2767 C C . LEU A 1 339 ? -11.006 1.062 -19.240 1.00 95.94 339 LEU A C 1
ATOM 2769 O O . LEU A 1 339 ? -11.377 0.261 -20.097 1.00 95.94 339 LEU A O 1
ATOM 2773 N N . VAL A 1 340 ? -11.384 0.992 -17.967 1.00 94.62 340 VAL A N 1
ATOM 2774 C CA . VAL A 1 340 ? -12.334 0.012 -17.437 1.00 94.62 340 VAL A CA 1
ATOM 2775 C C . VAL A 1 340 ? -13.348 0.745 -16.573 1.00 94.62 340 VAL A C 1
ATOM 2777 O O . VAL A 1 340 ? -12.970 1.508 -15.691 1.00 94.62 340 VAL A O 1
ATOM 2780 N N . GLN A 1 341 ? -14.633 0.519 -16.822 1.00 95.38 341 GLN A N 1
ATOM 2781 C CA . GLN A 1 341 ? -15.693 0.995 -15.941 1.00 95.38 341 GLN A CA 1
ATOM 2782 C C . GLN A 1 341 ? -15.914 -0.045 -14.841 1.00 95.38 341 GLN A C 1
ATOM 2784 O O . GLN A 1 341 ? -16.171 -1.209 -15.152 1.00 95.38 341 GLN A O 1
ATOM 2789 N N . SER A 1 342 ? -15.818 0.355 -13.573 1.00 94.25 342 SER A N 1
ATOM 2790 C CA . SER A 1 342 ? -16.209 -0.521 -12.468 1.00 94.25 342 SER A CA 1
ATOM 2791 C C . SER A 1 342 ? -17.724 -0.525 -12.280 1.00 94.25 342 SER A C 1
ATOM 2793 O O . SER A 1 342 ? -18.407 0.456 -12.593 1.00 94.25 342 SER A O 1
ATOM 2795 N N . GLY A 1 343 ? -18.240 -1.600 -11.686 1.00 91.75 343 GLY A N 1
ATOM 2796 C CA . GLY A 1 343 ? -19.512 -1.524 -10.968 1.00 91.75 343 GLY A CA 1
ATOM 2797 C C . GLY A 1 343 ? -19.362 -0.764 -9.646 1.00 91.75 343 GLY A C 1
ATOM 2798 O O . GLY A 1 343 ? -18.309 -0.182 -9.360 1.00 91.75 343 GLY A O 1
ATOM 2799 N N . PHE A 1 344 ? -20.420 -0.769 -8.840 1.00 90.56 344 PHE A N 1
ATOM 2800 C CA . PHE A 1 344 ? -20.421 -0.100 -7.544 1.00 90.56 344 PHE A CA 1
ATOM 2801 C C . PHE A 1 344 ? -19.544 -0.844 -6.539 1.00 90.56 344 PHE A C 1
ATOM 2803 O O . PHE A 1 344 ? -19.763 -2.014 -6.233 1.00 90.56 344 PHE A O 1
ATOM 2810 N N . VAL A 1 345 ? -18.534 -0.138 -6.045 1.00 89.69 345 VAL A N 1
ATOM 2811 C CA . VAL A 1 345 ? -17.650 -0.573 -4.970 1.00 89.69 345 VAL A CA 1
ATOM 2812 C C . VAL A 1 345 ? -18.259 -0.126 -3.649 1.00 89.69 345 VAL A C 1
ATOM 2814 O O . VAL A 1 345 ? -18.489 1.065 -3.448 1.00 89.69 345 VAL A O 1
ATOM 2817 N N . THR A 1 346 ? -18.505 -1.088 -2.767 1.00 81.31 346 THR A N 1
ATOM 2818 C CA . THR A 1 346 ? -18.960 -0.882 -1.387 1.00 81.31 346 THR A CA 1
ATOM 2819 C C . THR A 1 346 ? -17.804 -1.227 -0.433 1.00 81.31 346 THR A C 1
ATOM 2821 O O . THR A 1 346 ? -16.708 -0.681 -0.589 1.00 81.31 346 THR A O 1
ATOM 2824 N N . GLY A 1 347 ? -17.989 -2.145 0.524 1.00 74.25 347 GLY A N 1
ATOM 2825 C CA . GLY A 1 347 ? -16.998 -2.532 1.534 1.00 74.25 347 GLY A CA 1
ATOM 2826 C C . GLY A 1 347 ? -15.975 -3.588 1.100 1.00 74.25 347 GLY A C 1
ATOM 2827 O O . GLY A 1 347 ? -14.957 -3.745 1.767 1.00 74.25 347 GLY A O 1
ATOM 2828 N N . SER A 1 348 ? -16.194 -4.292 -0.014 1.00 77.75 348 SER A N 1
ATOM 2829 C CA . SER A 1 348 ? -15.303 -5.375 -0.465 1.00 77.75 348 SER A CA 1
ATOM 2830 C C . SER A 1 348 ? -14.039 -4.873 -1.175 1.00 77.75 348 SER A C 1
ATOM 2832 O O . SER A 1 348 ? -14.025 -3.805 -1.790 1.00 77.75 348 SER A O 1
ATOM 2834 N N . ASP A 1 349 ? -12.973 -5.672 -1.140 1.00 82.06 349 ASP A N 1
ATOM 2835 C CA . ASP A 1 349 ? -11.769 -5.456 -1.955 1.00 82.06 349 ASP A CA 1
ATOM 2836 C C . ASP A 1 349 ? -11.915 -5.998 -3.384 1.00 82.06 349 ASP A C 1
ATOM 2838 O O . ASP A 1 349 ? -11.082 -5.721 -4.251 1.00 82.06 349 ASP A O 1
ATOM 2842 N N . VAL A 1 350 ? -12.985 -6.750 -3.657 1.00 83.69 350 VAL A N 1
ATOM 2843 C CA . VAL A 1 350 ? -13.346 -7.183 -5.007 1.00 83.69 350 VAL A CA 1
ATOM 2844 C C . VAL A 1 350 ? -14.097 -6.055 -5.701 1.00 83.69 350 VAL A C 1
ATOM 2846 O O . VAL A 1 350 ? -15.135 -5.595 -5.229 1.00 83.69 350 VAL A O 1
ATOM 2849 N N . ILE A 1 351 ? -13.583 -5.630 -6.851 1.00 88.56 351 ILE A N 1
ATOM 2850 C CA . ILE A 1 351 ? -14.189 -4.567 -7.651 1.00 88.56 351 ILE A CA 1
ATOM 2851 C C . ILE A 1 351 ? -14.985 -5.213 -8.787 1.00 88.56 351 ILE A C 1
ATOM 2853 O O . ILE A 1 351 ? -14.385 -5.868 -9.646 1.00 88.56 351 ILE A O 1
ATOM 2857 N N . PRO A 1 352 ? -16.314 -5.023 -8.853 1.00 87.75 352 PRO A N 1
ATOM 2858 C CA . PRO A 1 352 ? -17.103 -5.558 -9.953 1.00 87.75 352 PRO A CA 1
ATOM 2859 C C . PRO A 1 352 ? -16.591 -5.045 -11.307 1.00 87.75 352 PRO A C 1
ATOM 2861 O O . PRO A 1 352 ? -16.391 -3.843 -11.492 1.00 87.75 352 PRO A O 1
ATOM 2864 N N . GLY A 1 353 ? -16.381 -5.959 -12.255 1.00 82.06 353 GLY A N 1
ATOM 2865 C CA . GLY A 1 353 ? -15.803 -5.657 -13.572 1.00 82.06 353 GLY A CA 1
ATOM 2866 C C . GLY A 1 353 ? -14.278 -5.804 -13.657 1.00 82.06 353 GLY A C 1
ATOM 2867 O O . GLY A 1 353 ? -13.720 -5.670 -14.746 1.00 82.06 353 GLY A O 1
ATOM 2868 N N . LEU A 1 354 ? -13.599 -6.127 -12.551 1.00 85.31 354 LEU A N 1
ATOM 2869 C CA . LEU A 1 354 ? -12.160 -6.392 -12.507 1.00 85.31 354 LEU A CA 1
ATOM 2870 C C . LEU A 1 354 ? -11.864 -7.781 -11.918 1.00 85.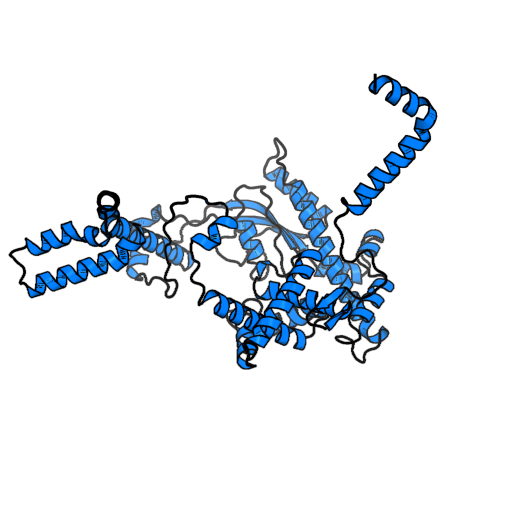31 354 LEU A C 1
ATOM 2872 O O . LEU A 1 354 ? -12.599 -8.260 -11.056 1.00 85.31 354 LEU A O 1
ATOM 2876 N N . PRO A 1 355 ? -10.794 -8.454 -12.381 1.00 79.56 355 PRO A N 1
ATOM 2877 C CA . PRO A 1 355 ? -10.418 -9.756 -11.855 1.00 79.56 355 PRO A CA 1
ATOM 2878 C C . PRO A 1 355 ? -9.727 -9.631 -10.490 1.00 79.56 355 PRO A C 1
ATOM 2880 O O . PRO A 1 355 ? -8.864 -8.766 -10.296 1.00 79.56 355 PRO A O 1
ATOM 2883 N N . GLY A 1 356 ? -10.052 -10.568 -9.596 1.00 79.56 356 GLY A N 1
ATOM 2884 C CA . GLY A 1 356 ? -9.403 -10.748 -8.296 1.00 79.56 356 GLY A CA 1
ATOM 2885 C C . GLY A 1 356 ? -9.714 -9.661 -7.261 1.00 79.56 356 GLY A C 1
ATOM 2886 O O . GLY A 1 356 ? -10.472 -8.725 -7.506 1.00 79.56 356 GLY A O 1
ATOM 2887 N N . SER A 1 357 ? -9.105 -9.806 -6.083 1.00 81.88 357 SER A N 1
ATOM 2888 C CA . SER A 1 357 ? -9.126 -8.783 -5.032 1.00 81.88 357 SER A CA 1
ATOM 2889 C C . SER A 1 357 ? -8.114 -7.674 -5.342 1.00 81.88 357 SER A C 1
ATOM 2891 O O . SER A 1 357 ? -6.963 -7.950 -5.690 1.00 81.88 357 SER A O 1
ATOM 2893 N N . GLN A 1 358 ? -8.540 -6.414 -5.229 1.00 83.94 358 GLN A N 1
ATOM 2894 C CA . GLN A 1 358 ? -7.737 -5.222 -5.511 1.00 83.94 358 GLN A CA 1
ATOM 2895 C C . GLN A 1 358 ? -7.878 -4.172 -4.402 1.00 83.94 358 GLN A C 1
ATOM 2897 O O . GLN A 1 358 ? -8.274 -3.035 -4.656 1.00 83.94 358 GLN A O 1
ATOM 2902 N N . ALA A 1 359 ? -7.493 -4.539 -3.177 1.00 84.75 359 ALA A N 1
ATOM 2903 C CA . ALA A 1 359 ? -7.626 -3.708 -1.975 1.00 84.75 359 ALA A CA 1
ATOM 2904 C C . ALA A 1 359 ? -7.170 -2.246 -2.157 1.00 84.75 359 ALA A C 1
ATOM 2906 O O . ALA A 1 359 ? -7.909 -1.318 -1.832 1.00 84.75 359 ALA A O 1
ATOM 2907 N N . ASN A 1 360 ? -5.995 -2.016 -2.760 1.00 86.94 360 ASN A N 1
ATOM 2908 C CA . ASN A 1 360 ? -5.468 -0.662 -2.983 1.00 86.94 360 ASN A CA 1
ATOM 2909 C C . ASN A 1 360 ? -6.368 0.188 -3.893 1.00 86.94 360 ASN A C 1
ATOM 2911 O O . ASN A 1 360 ? -6.561 1.377 -3.645 1.00 86.94 360 ASN A O 1
ATOM 2915 N N . LEU A 1 361 ? -6.907 -0.409 -4.958 1.00 91.25 361 LEU A N 1
ATOM 2916 C CA . LEU A 1 361 ? -7.779 0.290 -5.899 1.00 91.25 361 LEU A CA 1
ATOM 2917 C C . LEU A 1 361 ? -9.184 0.467 -5.317 1.00 91.25 361 LEU A C 1
ATOM 2919 O O . LEU A 1 361 ? -9.765 1.538 -5.465 1.00 91.25 361 LEU A O 1
ATOM 2923 N N . ALA A 1 362 ? -9.696 -0.535 -4.601 1.00 90.12 362 ALA A N 1
ATOM 2924 C CA . ALA A 1 362 ? -10.986 -0.464 -3.925 1.00 90.12 362 ALA A CA 1
ATOM 2925 C C . ALA A 1 362 ? -10.983 0.652 -2.868 1.00 90.12 362 ALA A C 1
ATOM 2927 O O . ALA A 1 362 ? -11.875 1.499 -2.860 1.00 90.12 362 ALA A O 1
ATOM 2928 N N . ALA A 1 363 ? -9.924 0.738 -2.057 1.00 89.44 363 ALA A N 1
ATOM 2929 C CA . ALA A 1 363 ? -9.715 1.836 -1.117 1.00 89.44 363 ALA A CA 1
ATOM 2930 C C . ALA A 1 363 ? -9.583 3.195 -1.826 1.00 89.44 363 ALA A C 1
ATOM 2932 O O . ALA A 1 363 ? -10.196 4.176 -1.404 1.00 89.44 363 ALA A O 1
ATOM 2933 N N . ALA A 1 364 ? -8.834 3.265 -2.934 1.00 92.56 364 ALA A N 1
ATOM 2934 C CA . ALA A 1 364 ? -8.695 4.498 -3.706 1.00 92.56 364 ALA A CA 1
ATOM 2935 C C . ALA A 1 364 ? -10.034 4.999 -4.275 1.00 92.56 364 ALA A C 1
ATOM 2937 O O . ALA A 1 364 ? -10.242 6.207 -4.305 1.00 92.56 364 ALA A O 1
ATOM 2938 N N . ILE A 1 365 ? -10.938 4.100 -4.687 1.00 94.62 365 ILE A N 1
ATOM 2939 C CA . ILE A 1 365 ? -12.295 4.436 -5.153 1.00 94.62 365 ILE A CA 1
ATOM 2940 C C . ILE A 1 365 ? -13.185 4.860 -3.980 1.00 94.62 365 ILE A C 1
ATOM 2942 O O . ILE A 1 365 ? -13.854 5.889 -4.063 1.00 94.62 365 ILE A O 1
ATOM 2946 N N . ARG A 1 366 ? -13.167 4.111 -2.870 1.00 90.12 366 ARG A N 1
ATOM 2947 C CA . ARG A 1 366 ? -13.951 4.424 -1.663 1.00 90.12 366 ARG A CA 1
ATOM 2948 C C . ARG A 1 366 ? -13.653 5.814 -1.104 1.00 90.12 366 ARG A C 1
ATOM 2950 O O . ARG A 1 366 ? -14.566 6.472 -0.616 1.00 90.12 366 ARG A O 1
ATOM 2957 N N . ASN A 1 367 ? -12.411 6.279 -1.219 1.00 90.50 367 ASN A N 1
ATOM 2958 C CA . ASN A 1 367 ? -11.982 7.591 -0.729 1.00 90.50 367 ASN A CA 1
ATOM 2959 C C . ASN A 1 367 ? -12.397 8.772 -1.629 1.00 90.50 367 ASN A C 1
ATOM 2961 O O . ASN A 1 367 ? -12.101 9.920 -1.301 1.00 90.50 367 ASN A O 1
ATOM 2965 N N . LEU A 1 368 ? -13.059 8.521 -2.763 1.00 92.25 368 LEU A N 1
ATOM 2966 C CA . LEU A 1 368 ? -13.588 9.571 -3.636 1.00 92.25 368 LEU A CA 1
ATOM 2967 C C . LEU A 1 368 ? -14.964 10.019 -3.157 1.00 92.25 368 LEU A C 1
ATOM 2969 O O . LEU A 1 368 ? -15.809 9.185 -2.856 1.00 92.25 368 LEU A O 1
ATOM 2973 N N . SER A 1 369 ? -15.220 11.319 -3.129 1.00 90.00 369 SER A N 1
ATOM 2974 C CA . SER A 1 369 ? -16.461 11.881 -2.585 1.00 90.00 369 SER A CA 1
ATOM 2975 C C . SER A 1 369 ? -17.351 12.513 -3.650 1.00 90.00 369 SER A C 1
ATOM 2977 O O . SER A 1 369 ? -18.564 12.538 -3.476 1.00 90.00 369 SER A O 1
ATOM 2979 N N . GLN A 1 370 ? -16.779 13.030 -4.741 1.00 89.88 370 GLN A N 1
ATOM 2980 C CA . GLN A 1 370 ? -17.532 13.779 -5.754 1.00 89.88 370 GLN A CA 1
ATOM 2981 C C . GLN A 1 370 ? -17.354 13.193 -7.161 1.00 89.88 370 GLN A C 1
ATOM 2983 O O . GLN A 1 370 ? -16.220 12.897 -7.548 1.00 89.88 370 GLN A O 1
ATOM 2988 N N . PRO A 1 371 ? -18.431 13.039 -7.958 1.00 91.81 371 PRO A N 1
ATOM 2989 C CA . PRO A 1 371 ? -18.315 12.648 -9.362 1.00 91.81 371 PRO A CA 1
ATOM 2990 C C . PRO A 1 371 ? -17.334 13.551 -10.127 1.00 91.81 371 PRO A C 1
ATOM 2992 O O . PRO A 1 371 ? -17.350 14.772 -9.990 1.00 91.81 371 PRO A O 1
ATOM 2995 N N . GLY A 1 372 ? -16.450 12.948 -10.921 1.00 90.38 372 GLY A N 1
ATOM 2996 C CA . GLY A 1 372 ? -15.343 13.613 -11.613 1.00 90.38 372 GLY A CA 1
ATOM 2997 C C . GLY A 1 372 ? -14.067 13.789 -10.775 1.00 90.38 372 GLY A C 1
ATOM 2998 O O . GLY A 1 372 ? -13.054 14.268 -11.297 1.00 90.38 372 GLY A O 1
ATOM 2999 N N . GLN A 1 373 ? -14.071 13.409 -9.493 1.00 93.25 373 GLN A N 1
ATOM 3000 C CA . GLN A 1 373 ? -12.869 13.421 -8.661 1.00 93.25 373 GLN A CA 1
ATOM 3001 C C . GLN A 1 373 ? -11.912 12.301 -9.080 1.00 93.25 373 GLN A C 1
ATOM 3003 O O . GLN A 1 373 ? -12.297 11.136 -9.176 1.00 93.25 373 GLN A O 1
ATOM 3008 N N . VAL A 1 374 ? -10.643 12.655 -9.285 1.00 95.25 374 VAL A N 1
ATOM 3009 C CA . VAL A 1 374 ? -9.572 11.708 -9.613 1.00 95.25 374 VAL A CA 1
ATOM 3010 C C . VAL A 1 374 ? -8.847 11.292 -8.339 1.00 95.25 374 VAL A C 1
ATOM 3012 O O . VAL A 1 374 ? -8.483 12.131 -7.515 1.00 95.25 374 VAL A O 1
ATOM 3015 N N . GLY A 1 375 ? -8.651 9.989 -8.175 1.00 92.38 375 GLY A N 1
ATOM 3016 C CA . GLY A 1 375 ? -8.087 9.397 -6.973 1.00 92.38 375 GLY A CA 1
ATOM 3017 C C . GLY A 1 375 ? -6.574 9.278 -6.959 1.00 92.38 375 GLY A C 1
ATOM 3018 O O . GLY A 1 375 ? -5.839 9.720 -7.850 1.00 92.38 375 GLY A O 1
ATOM 3019 N N . ASN A 1 376 ? -6.103 8.644 -5.891 1.00 90.62 376 ASN A N 1
ATOM 3020 C CA . ASN A 1 376 ? -4.704 8.287 -5.744 1.00 90.62 376 ASN A CA 1
ATOM 3021 C C . ASN A 1 376 ? -4.324 7.126 -6.664 1.00 90.62 376 ASN A C 1
ATOM 3023 O O . ASN A 1 376 ? -5.164 6.340 -7.098 1.00 90.62 376 ASN A O 1
ATOM 3027 N N . LEU A 1 377 ? -3.028 7.045 -6.956 1.00 92.31 377 LEU A N 1
ATOM 3028 C CA . LEU A 1 377 ? -2.451 5.949 -7.715 1.00 92.31 377 LEU A CA 1
ATOM 3029 C C . LEU A 1 377 ? -2.558 4.652 -6.907 1.00 92.31 377 LEU A C 1
ATOM 3031 O O . LEU A 1 377 ? -2.045 4.577 -5.791 1.00 92.31 377 LEU A O 1
ATOM 3035 N N . ALA A 1 378 ? -3.196 3.637 -7.480 1.00 90.69 378 ALA A N 1
ATOM 3036 C CA . ALA A 1 378 ? -3.273 2.305 -6.902 1.00 90.69 378 ALA A CA 1
ATOM 3037 C C . ALA A 1 378 ? -2.254 1.378 -7.574 1.00 90.69 378 ALA A C 1
ATOM 3039 O O . ALA A 1 378 ? -2.234 1.234 -8.799 1.00 90.69 378 ALA A O 1
ATOM 3040 N N . TYR A 1 379 ? -1.412 0.734 -6.766 1.00 85.06 379 TYR A N 1
ATOM 3041 C CA . TYR A 1 379 ? -0.399 -0.210 -7.238 1.00 85.06 379 TYR A CA 1
ATOM 3042 C C . TYR A 1 379 ? -0.910 -1.649 -7.174 1.00 85.06 379 TYR A C 1
ATOM 3044 O O . TYR A 1 379 ? -1.541 -2.050 -6.192 1.00 85.06 379 TYR A O 1
ATOM 3052 N N . SER A 1 380 ? -0.573 -2.437 -8.196 1.00 79.88 380 SER A N 1
ATOM 3053 C CA . SER A 1 380 ? -0.838 -3.875 -8.260 1.00 79.88 380 SER A CA 1
ATOM 3054 C C . SER A 1 380 ? 0.341 -4.634 -8.881 1.00 79.88 380 SER A C 1
ATOM 3056 O O . SER A 1 380 ? 1.253 -4.050 -9.471 1.00 79.88 380 SER A O 1
ATOM 3058 N N . ALA A 1 381 ? 0.318 -5.967 -8.805 1.00 73.69 381 ALA A N 1
ATOM 3059 C CA . ALA A 1 381 ? 1.308 -6.798 -9.492 1.00 73.69 381 ALA A CA 1
ATOM 3060 C C . ALA A 1 381 ? 1.263 -6.633 -11.027 1.00 73.69 381 ALA A C 1
ATOM 3062 O O . ALA A 1 381 ? 2.299 -6.757 -11.689 1.00 73.69 381 ALA A O 1
ATOM 3063 N N . GLY A 1 382 ? 0.075 -6.343 -11.576 1.00 77.69 382 GLY A N 1
ATOM 3064 C CA . GLY A 1 382 ? -0.179 -6.194 -13.011 1.00 77.69 382 GLY A CA 1
ATOM 3065 C C . GLY A 1 382 ? 0.166 -4.816 -13.581 1.00 77.69 382 GLY A C 1
ATOM 3066 O O . GLY A 1 382 ? 0.283 -4.676 -14.800 1.00 77.69 382 GLY A O 1
ATOM 3067 N N . GLY A 1 383 ? 0.377 -3.808 -12.732 1.00 86.88 383 GLY A N 1
ATOM 3068 C CA . GLY A 1 383 ? 0.658 -2.437 -13.150 1.00 86.88 383 GLY A CA 1
ATOM 3069 C C . GLY A 1 383 ? 0.089 -1.410 -12.181 1.00 86.88 383 GLY A C 1
ATOM 3070 O O . GLY A 1 383 ? 0.044 -1.649 -10.972 1.00 86.88 383 GLY A O 1
ATOM 3071 N N . MET A 1 384 ? -0.349 -0.273 -12.715 1.00 92.31 384 MET A N 1
ATOM 3072 C CA . MET A 1 384 ? -0.905 0.818 -11.918 1.00 92.31 384 MET A CA 1
ATOM 3073 C C . MET A 1 384 ? -2.281 1.241 -12.418 1.00 92.31 384 MET A C 1
ATOM 3075 O O . MET A 1 384 ? -2.541 1.207 -13.620 1.00 92.31 384 MET A O 1
ATOM 3079 N N . SER A 1 385 ? -3.130 1.694 -11.502 1.00 95.12 385 SER A N 1
ATOM 3080 C CA . SER A 1 385 ? -4.482 2.149 -11.814 1.00 95.12 385 SER A CA 1
ATOM 3081 C C . SER A 1 385 ? -4.752 3.527 -11.220 1.00 95.12 385 SER A C 1
ATOM 3083 O O . SER A 1 385 ? -4.338 3.822 -10.099 1.00 95.12 385 SER A O 1
ATOM 3085 N N . VAL A 1 386 ? -5.475 4.366 -11.959 1.00 97.50 386 VAL A N 1
ATOM 3086 C CA . VAL A 1 386 ? -5.968 5.663 -11.477 1.00 97.50 386 VAL A CA 1
ATOM 3087 C C . VAL A 1 386 ? -7.489 5.687 -11.631 1.00 97.50 386 VAL A C 1
ATOM 3089 O O . VAL A 1 386 ? -7.968 5.602 -12.764 1.00 97.50 386 VAL A O 1
ATOM 3092 N N . PRO A 1 387 ? -8.261 5.779 -10.535 1.00 97.31 387 PRO A N 1
ATOM 3093 C CA . PRO A 1 387 ? -9.712 5.888 -10.614 1.00 97.31 387 PRO A CA 1
ATOM 3094 C C . PRO A 1 387 ? -10.161 7.346 -10.781 1.00 97.31 387 PRO A C 1
ATOM 3096 O O . PRO A 1 387 ? -9.583 8.258 -10.190 1.00 97.31 387 PRO A O 1
ATOM 3099 N N . CYS A 1 388 ? -11.228 7.555 -11.543 1.00 97.19 388 CYS A N 1
ATOM 3100 C CA . CYS A 1 388 ? -12.005 8.789 -11.590 1.00 97.19 388 CYS A CA 1
ATOM 3101 C C . CYS A 1 388 ? -13.456 8.456 -11.230 1.00 97.19 388 CYS A C 1
ATOM 3103 O O . CYS A 1 388 ? -14.049 7.574 -11.855 1.00 97.19 388 CYS A O 1
ATOM 3105 N N . LEU A 1 389 ? -14.013 9.108 -10.207 1.00 96.31 389 LEU A N 1
ATOM 3106 C CA . LEU A 1 389 ? -15.353 8.792 -9.715 1.00 96.31 389 LEU A CA 1
ATOM 3107 C C . LEU A 1 389 ? -16.379 9.089 -10.806 1.00 96.31 389 LEU A C 1
ATOM 3109 O O . LEU A 1 389 ? -16.452 10.210 -11.302 1.00 96.31 389 LEU A O 1
ATOM 3113 N N . ASN A 1 390 ? -17.161 8.087 -11.180 1.00 94.69 390 ASN A N 1
ATOM 3114 C CA . ASN A 1 390 ? -18.200 8.225 -12.186 1.00 94.69 390 ASN A CA 1
ATOM 3115 C C . ASN A 1 390 ? -19.540 8.539 -11.523 1.00 94.69 390 ASN A C 1
ATOM 3117 O O . ASN A 1 390 ? -20.176 9.537 -11.846 1.00 94.69 390 ASN A O 1
ATOM 3121 N N . GLU A 1 391 ? -19.935 7.708 -10.562 1.00 93.56 391 GLU A N 1
ATOM 3122 C CA . GLU A 1 391 ? -21.250 7.782 -9.935 1.00 93.56 391 GLU A CA 1
ATOM 3123 C C . GLU A 1 391 ? -21.174 7.367 -8.468 1.00 93.56 391 GLU A C 1
ATOM 3125 O O . GLU A 1 391 ? -20.401 6.479 -8.095 1.00 93.56 391 GLU A O 1
ATOM 3130 N N . VAL A 1 392 ? -22.003 8.012 -7.653 1.00 92.19 392 VAL A N 1
ATOM 3131 C CA . VAL A 1 392 ? -22.254 7.646 -6.261 1.00 92.19 392 VAL A CA 1
ATOM 3132 C C . VAL A 1 392 ? -23.712 7.228 -6.177 1.00 92.19 392 VAL A C 1
ATOM 3134 O O . VAL A 1 392 ? -24.592 7.998 -6.558 1.00 92.19 392 VAL A O 1
ATOM 3137 N N . GLN A 1 393 ? -23.956 6.012 -5.705 1.00 88.50 393 GLN A N 1
ATOM 3138 C CA . GLN A 1 393 ? -25.295 5.487 -5.508 1.00 88.50 393 GLN A CA 1
ATOM 3139 C C . GLN A 1 393 ? -25.509 5.206 -4.019 1.00 88.50 393 GLN A C 1
ATOM 3141 O O . GLN A 1 393 ? -24.721 4.461 -3.432 1.00 88.50 393 GLN A O 1
ATOM 3146 N N . PRO A 1 394 ? -26.591 5.731 -3.417 1.00 84.38 394 PRO A N 1
ATOM 3147 C CA . PRO A 1 394 ? -27.000 5.320 -2.085 1.00 84.38 394 PRO A CA 1
ATOM 3148 C C . PRO A 1 394 ? -27.210 3.808 -2.049 1.00 84.38 394 PRO A C 1
ATOM 3150 O O . PRO A 1 394 ? -28.005 3.258 -2.819 1.00 84.38 394 PRO A O 1
ATOM 3153 N N . THR A 1 395 ? -26.486 3.126 -1.170 1.00 81.19 395 THR A N 1
ATOM 3154 C CA . THR A 1 395 ? -26.662 1.686 -0.987 1.00 81.19 395 THR A CA 1
ATOM 3155 C C . THR A 1 395 ? -27.911 1.474 -0.143 1.00 81.19 395 THR A C 1
ATOM 3157 O O . THR A 1 395 ? -27.995 1.953 0.986 1.00 81.19 395 THR A O 1
ATOM 3160 N N . ALA A 1 396 ? -28.906 0.773 -0.686 1.00 81.00 396 ALA A N 1
ATOM 3161 C CA . ALA A 1 396 ? -30.087 0.421 0.090 1.00 81.00 396 ALA A CA 1
ATOM 3162 C C . ALA A 1 396 ? -29.695 -0.532 1.225 1.00 81.00 396 ALA A C 1
ATOM 3164 O O . ALA A 1 396 ? -28.927 -1.474 1.011 1.00 81.00 396 ALA A O 1
ATOM 3165 N N . LEU A 1 397 ? -30.258 -0.308 2.413 1.00 82.88 397 LEU A N 1
ATOM 3166 C CA . LEU A 1 397 ? -30.143 -1.263 3.504 1.00 82.88 397 LEU A CA 1
ATOM 3167 C C . LEU A 1 397 ? -30.741 -2.610 3.045 1.00 82.88 397 LEU A C 1
ATOM 3169 O O . LEU A 1 397 ? -31.878 -2.633 2.558 1.00 82.88 397 LEU A O 1
ATOM 3173 N N . PRO A 1 398 ? -30.002 -3.727 3.154 1.00 82.75 398 PRO A N 1
ATOM 3174 C CA . PRO A 1 398 ? -30.524 -5.051 2.839 1.00 82.75 398 PRO A CA 1
ATOM 3175 C C . PRO A 1 398 ? -31.806 -5.371 3.621 1.00 82.75 398 PRO A C 1
ATOM 3177 O O . PRO A 1 398 ? -32.037 -4.835 4.698 1.00 82.75 398 PRO A O 1
ATOM 3180 N N . ALA A 1 399 ? -32.644 -6.278 3.109 1.00 84.25 399 ALA A N 1
ATOM 3181 C CA . ALA A 1 399 ? -33.883 -6.672 3.796 1.00 84.25 399 ALA A CA 1
ATOM 3182 C C . ALA A 1 399 ? -33.636 -7.515 5.064 1.00 84.25 399 ALA A C 1
ATOM 3184 O O . ALA A 1 399 ? -34.499 -7.583 5.941 1.00 84.25 399 ALA A O 1
ATOM 3185 N N . MET A 1 400 ? -32.466 -8.150 5.145 1.00 85.50 400 MET A N 1
ATOM 3186 C CA . MET A 1 400 ? -32.020 -9.025 6.227 1.00 85.50 400 MET A CA 1
ATOM 3187 C C . MET A 1 400 ? -30.589 -8.668 6.628 1.00 85.50 400 MET A C 1
ATOM 3189 O O . MET A 1 400 ? -29.828 -8.165 5.800 1.00 85.50 400 MET A O 1
ATOM 3193 N N . VAL A 1 401 ? -30.213 -8.994 7.865 1.00 86.81 401 VAL A N 1
ATOM 3194 C CA . VAL A 1 401 ? -28.830 -8.878 8.335 1.00 86.81 401 VAL A CA 1
ATOM 3195 C C . VAL A 1 401 ? -27.936 -9.793 7.494 1.00 86.81 401 VAL A C 1
ATOM 3197 O O . VAL A 1 401 ? -28.131 -11.005 7.442 1.00 86.81 401 VAL A O 1
ATOM 3200 N N . ASN A 1 402 ? -26.963 -9.196 6.812 1.00 86.44 402 ASN A N 1
ATOM 3201 C CA . ASN A 1 402 ? -25.861 -9.893 6.156 1.00 86.44 402 ASN A CA 1
ATOM 3202 C C . ASN A 1 402 ? -24.544 -9.539 6.869 1.00 86.44 402 ASN A C 1
ATOM 3204 O O . ASN A 1 402 ? -24.544 -8.751 7.814 1.00 86.44 402 ASN A O 1
ATOM 3208 N N . ASP A 1 403 ? -23.416 -10.076 6.409 1.00 82.75 403 ASP A N 1
ATOM 3209 C CA . ASP A 1 403 ? -22.120 -9.859 7.068 1.00 82.75 403 ASP A CA 1
ATOM 3210 C C . ASP A 1 403 ? -21.702 -8.379 7.161 1.00 82.75 403 ASP A C 1
ATOM 3212 O O . ASP A 1 403 ? -21.068 -7.979 8.137 1.00 82.75 403 ASP A O 1
ATOM 3216 N N . GLU A 1 404 ? -22.051 -7.549 6.172 1.00 80.06 404 GLU A N 1
ATOM 3217 C CA . GLU A 1 404 ? -21.727 -6.115 6.182 1.00 80.06 404 GLU A CA 1
ATOM 3218 C C . GLU A 1 404 ? -22.598 -5.349 7.188 1.00 80.06 404 GLU A C 1
ATOM 3220 O O . GLU A 1 404 ? -22.080 -4.583 8.000 1.00 80.06 404 GLU A O 1
ATOM 3225 N N . VAL A 1 405 ? -23.911 -5.601 7.176 1.00 86.06 405 VAL A N 1
ATOM 3226 C CA . VAL A 1 405 ? -24.872 -5.002 8.115 1.00 86.06 405 VAL A CA 1
ATOM 3227 C C . VAL A 1 405 ? -24.571 -5.443 9.546 1.00 86.06 405 VAL A C 1
ATOM 3229 O O . VAL A 1 405 ? -24.602 -4.625 10.459 1.00 86.06 405 VAL A O 1
ATOM 3232 N N . ARG A 1 406 ? -24.208 -6.714 9.744 1.00 89.12 406 ARG A N 1
ATOM 3233 C CA . ARG A 1 406 ? -23.783 -7.255 11.038 1.00 89.12 406 ARG A CA 1
ATOM 3234 C C . ARG A 1 406 ? -22.614 -6.465 11.608 1.00 89.12 406 ARG A C 1
ATOM 3236 O O . ARG A 1 406 ? -22.691 -6.031 12.749 1.00 89.12 406 ARG A O 1
ATOM 3243 N N . LYS A 1 407 ? -21.544 -6.274 10.830 1.00 84.31 407 LYS A N 1
ATOM 3244 C CA . LYS A 1 407 ? -20.363 -5.520 11.284 1.00 84.31 407 LYS A CA 1
ATOM 3245 C C . LYS A 1 407 ? -20.728 -4.092 11.680 1.00 84.31 407 LYS A C 1
ATOM 3247 O O . LYS A 1 407 ? -20.316 -3.637 12.737 1.00 84.31 407 LYS A O 1
ATOM 3252 N N . MET A 1 408 ? -21.560 -3.432 10.876 1.00 84.56 408 MET A N 1
ATOM 3253 C CA . MET A 1 408 ? -22.053 -2.088 11.177 1.00 84.56 408 MET A CA 1
ATOM 3254 C C . MET A 1 408 ? -22.846 -2.034 12.488 1.00 84.56 408 MET A C 1
ATOM 3256 O O . MET A 1 408 ? -22.603 -1.158 13.311 1.00 84.56 408 MET A O 1
ATOM 3260 N N . ILE A 1 409 ? -23.780 -2.965 12.692 1.00 90.31 409 ILE A N 1
ATOM 3261 C CA . ILE A 1 409 ? -24.587 -3.027 13.918 1.00 90.31 409 ILE A CA 1
ATOM 3262 C C . ILE A 1 409 ? -23.707 -3.316 15.132 1.00 90.31 409 ILE A C 1
ATOM 3264 O O . ILE A 1 409 ? -23.886 -2.690 16.171 1.00 90.31 409 ILE A O 1
ATOM 3268 N N . VAL A 1 410 ? -22.752 -4.239 15.006 1.00 88.94 410 VAL A N 1
ATOM 3269 C CA . VAL A 1 410 ? -21.806 -4.564 16.079 1.00 88.94 410 VAL A CA 1
ATOM 3270 C C . VAL A 1 410 ? -21.016 -3.319 16.482 1.00 88.94 410 VAL A C 1
ATOM 3272 O O . VAL A 1 410 ? -21.001 -2.988 17.665 1.00 88.94 410 VAL A O 1
ATOM 3275 N N . ASP A 1 411 ? -20.456 -2.578 15.523 1.00 84.31 411 ASP A N 1
ATOM 3276 C CA . ASP A 1 411 ? -19.731 -1.331 15.799 1.00 84.31 411 ASP A CA 1
ATOM 3277 C C . ASP A 1 411 ? -20.617 -0.283 16.499 1.00 84.31 411 ASP A C 1
ATOM 3279 O O . ASP A 1 411 ? -20.183 0.353 17.466 1.00 84.31 411 ASP A O 1
ATOM 3283 N N . LEU A 1 412 ? -21.871 -0.123 16.061 1.00 88.31 412 LEU A N 1
ATOM 3284 C CA . LEU A 1 412 ? -22.834 0.791 16.688 1.00 88.31 412 LEU A CA 1
ATOM 3285 C C . LEU A 1 412 ? -23.171 0.370 18.125 1.00 88.31 412 LEU A C 1
ATOM 3287 O O . LEU A 1 412 ? -23.075 1.188 19.038 1.00 88.31 412 LEU A O 1
ATOM 3291 N N . LEU A 1 413 ? -23.496 -0.905 18.347 1.00 90.19 413 LEU A N 1
ATOM 3292 C CA . LEU A 1 413 ? -23.822 -1.451 19.667 1.00 90.19 413 LEU A CA 1
ATOM 3293 C C . LEU A 1 413 ? -22.646 -1.345 20.639 1.00 90.19 413 LEU A C 1
ATOM 3295 O O . LEU A 1 413 ? -22.833 -0.973 21.797 1.00 90.19 413 LEU A O 1
ATOM 3299 N N . ILE A 1 414 ? -21.426 -1.637 20.184 1.00 86.62 414 ILE A N 1
ATOM 3300 C CA . ILE A 1 414 ? -20.216 -1.457 20.994 1.00 86.62 414 ILE A CA 1
ATOM 3301 C C . ILE A 1 414 ? -20.055 0.017 21.366 1.00 86.62 414 ILE A C 1
ATOM 3303 O O . ILE A 1 414 ? -19.815 0.331 22.532 1.00 86.62 414 ILE A O 1
ATOM 3307 N N . THR A 1 415 ? -20.220 0.919 20.397 1.00 85.00 415 THR A N 1
ATOM 3308 C CA . THR A 1 415 ? -20.113 2.365 20.625 1.00 85.00 415 THR A CA 1
ATOM 3309 C C . THR A 1 415 ? -21.143 2.837 21.651 1.00 85.00 415 THR A C 1
ATOM 3311 O O . THR A 1 415 ? -20.805 3.576 22.575 1.00 85.00 415 THR A O 1
ATOM 3314 N N . GLU A 1 416 ? -22.387 2.376 21.551 1.00 88.25 416 GLU A N 1
ATOM 3315 C CA . GLU A 1 416 ? -23.449 2.707 22.502 1.00 88.25 416 GLU A CA 1
ATOM 3316 C C . GLU A 1 416 ? -23.173 2.175 23.901 1.00 88.25 416 GLU A C 1
ATOM 3318 O O . GLU A 1 416 ? -23.289 2.925 24.871 1.00 88.25 416 GLU A O 1
ATOM 3323 N N . LYS A 1 417 ? -22.759 0.910 24.015 1.00 87.69 417 LYS A N 1
ATOM 3324 C CA . LYS A 1 417 ? -22.373 0.312 25.298 1.00 87.69 417 LYS A CA 1
ATOM 3325 C C . LYS A 1 417 ? -21.211 1.069 25.926 1.00 87.69 417 LYS A C 1
ATOM 3327 O O . LYS A 1 417 ? -21.251 1.343 27.122 1.00 87.69 417 LYS A O 1
ATOM 3332 N N . ALA A 1 418 ? -20.221 1.471 25.132 1.00 82.06 418 ALA A N 1
ATOM 3333 C CA . ALA A 1 418 ? -19.097 2.272 25.602 1.00 82.06 418 ALA A CA 1
ATOM 3334 C C . ALA A 1 418 ? -19.539 3.668 26.080 1.00 82.06 418 ALA A C 1
ATOM 3336 O O . ALA A 1 418 ? -19.115 4.118 27.145 1.00 82.06 418 ALA A O 1
ATOM 3337 N N . LEU A 1 419 ? -20.427 4.346 25.345 1.00 85.00 419 LEU A N 1
ATOM 3338 C CA . LEU A 1 419 ? -20.969 5.651 25.741 1.00 85.00 419 LEU A CA 1
ATOM 3339 C C . LEU A 1 419 ? -21.838 5.562 27.001 1.00 85.00 419 LEU A C 1
ATOM 3341 O O . LEU A 1 419 ? -21.732 6.421 27.880 1.00 85.00 419 LEU A O 1
ATOM 3345 N N . ALA A 1 420 ? -22.676 4.530 27.109 1.00 88.19 420 ALA A N 1
ATOM 3346 C CA . ALA A 1 420 ? -23.490 4.266 28.291 1.00 88.19 420 ALA A CA 1
ATOM 3347 C C . ALA A 1 420 ? -22.606 3.979 29.508 1.00 88.19 420 ALA A C 1
ATOM 3349 O O . ALA A 1 420 ? -22.776 4.612 30.550 1.00 88.19 420 ALA A O 1
ATOM 3350 N N . PHE A 1 421 ? -21.604 3.113 29.341 1.00 84.50 421 PHE A N 1
ATOM 3351 C CA . PHE A 1 421 ? -20.603 2.824 30.360 1.00 84.50 421 PHE A CA 1
ATOM 3352 C C . PHE A 1 421 ? -19.888 4.095 30.819 1.00 84.50 421 PHE A C 1
ATOM 3354 O O . PHE A 1 421 ? -19.819 4.362 32.016 1.00 84.50 421 PHE A O 1
ATOM 3361 N N . HIS A 1 422 ? -19.421 4.932 29.889 1.00 84.06 422 HIS A N 1
ATOM 3362 C CA . HIS A 1 422 ? -18.793 6.203 30.233 1.00 84.06 422 HIS A CA 1
ATOM 3363 C C . HIS A 1 422 ? -19.750 7.112 31.014 1.00 84.06 422 HIS A C 1
ATOM 3365 O O . HIS A 1 422 ? -19.382 7.659 32.052 1.00 84.06 422 HIS A O 1
ATOM 3371 N N . LYS A 1 423 ? -20.993 7.269 30.553 1.00 86.75 423 LYS A N 1
ATOM 3372 C CA . LYS A 1 423 ? -21.988 8.119 31.218 1.00 86.75 423 LYS A CA 1
ATOM 3373 C C . LYS A 1 423 ? -22.328 7.636 32.632 1.00 86.75 423 LYS A C 1
ATOM 3375 O O . LYS A 1 423 ? -22.535 8.469 33.506 1.00 86.75 423 LYS A O 1
ATOM 3380 N N . GLU A 1 424 ? -22.409 6.327 32.849 1.00 84.38 424 GLU A N 1
ATOM 3381 C CA . GLU A 1 424 ? -22.778 5.745 34.143 1.00 84.38 424 GLU A CA 1
ATOM 3382 C C . GLU A 1 424 ? -21.589 5.650 35.102 1.00 84.38 424 GLU A C 1
ATOM 3384 O O . GLU A 1 424 ? -21.707 6.005 36.271 1.00 84.38 424 GLU A O 1
ATOM 3389 N N . LYS A 1 425 ? -20.445 5.156 34.623 1.00 81.38 425 LYS A N 1
ATOM 3390 C CA . LYS A 1 425 ? -19.313 4.775 35.475 1.00 81.38 425 LYS A CA 1
ATOM 3391 C C . LYS A 1 425 ? -18.232 5.841 35.573 1.00 81.38 425 LYS A C 1
ATOM 3393 O O . LYS A 1 425 ? -17.468 5.815 36.526 1.00 81.38 425 LYS A O 1
ATOM 3398 N N . ILE A 1 426 ? -18.146 6.763 34.613 1.00 80.81 426 ILE A N 1
ATOM 3399 C CA . ILE A 1 426 ? -17.002 7.682 34.490 1.00 80.81 426 ILE A CA 1
ATOM 3400 C C . ILE A 1 426 ? -17.440 9.134 34.659 1.00 80.81 426 ILE A C 1
ATOM 3402 O O . ILE A 1 426 ? -16.895 9.850 35.496 1.00 80.81 426 ILE A O 1
ATOM 3406 N N . ALA A 1 427 ? -18.456 9.569 33.912 1.00 84.50 427 ALA A N 1
ATOM 3407 C CA . ALA A 1 427 ? -18.940 10.946 33.921 1.00 84.50 427 ALA A CA 1
ATOM 3408 C C . ALA A 1 427 ? -19.298 11.498 35.320 1.00 84.50 427 ALA A C 1
ATOM 3410 O O . ALA A 1 427 ? -18.986 12.666 35.554 1.00 84.50 427 ALA A O 1
ATOM 3411 N N . PRO A 1 428 ? -19.861 10.721 36.275 1.00 86.44 428 PRO A N 1
ATOM 3412 C CA . PRO A 1 428 ? -20.137 11.226 37.625 1.00 86.44 428 PRO A CA 1
ATOM 3413 C C . PRO A 1 428 ? -18.889 11.701 38.380 1.00 86.44 428 PRO A C 1
ATOM 3415 O O . PRO A 1 428 ? -18.974 12.578 39.235 1.00 86.44 428 PRO A O 1
ATOM 3418 N N . TYR A 1 429 ? -17.716 11.159 38.046 1.00 82.69 429 TYR A N 1
ATOM 3419 C CA . TYR A 1 429 ? -16.453 11.540 38.673 1.00 82.69 429 TYR A CA 1
ATOM 3420 C C . TYR A 1 429 ? -15.811 12.768 38.018 1.00 82.69 429 TYR A C 1
ATOM 3422 O O . TYR A 1 429 ? -14.887 13.334 38.595 1.00 82.69 429 TYR A O 1
ATOM 3430 N N . ALA A 1 430 ? -16.309 13.236 36.867 1.00 81.00 430 ALA A N 1
ATOM 3431 C CA . ALA A 1 430 ? -15.725 14.367 36.144 1.00 81.00 430 ALA A CA 1
ATOM 3432 C C . ALA A 1 430 ? -15.802 15.695 36.916 1.00 81.00 430 ALA A C 1
ATOM 3434 O O . ALA A 1 430 ? -14.912 16.531 36.783 1.00 81.00 430 ALA A O 1
ATOM 3435 N N . GLU A 1 431 ? -16.834 15.885 37.743 1.00 78.81 431 GLU A N 1
ATOM 3436 C CA . GLU A 1 431 ? -16.982 17.077 38.593 1.00 78.81 431 GLU A CA 1
ATOM 3437 C C . GLU A 1 431 ? -16.203 16.966 39.915 1.00 78.81 431 GLU A C 1
ATOM 3439 O O . GLU A 1 431 ? -15.826 17.975 40.512 1.00 78.81 431 GLU A O 1
ATOM 3444 N N . ILE A 1 432 ? -15.933 15.738 40.370 1.00 80.44 432 ILE A N 1
ATOM 3445 C CA . ILE A 1 432 ? -15.236 15.453 41.632 1.00 80.44 432 ILE A CA 1
ATOM 3446 C C . ILE A 1 432 ? -13.719 15.453 41.415 1.00 80.44 432 ILE A C 1
ATOM 3448 O O . ILE A 1 432 ? -12.978 15.998 42.231 1.00 80.44 432 ILE A O 1
ATOM 3452 N N . ALA A 1 433 ? -13.258 14.893 40.295 1.00 77.81 433 ALA A N 1
ATOM 3453 C CA . ALA A 1 433 ? -11.847 14.691 39.985 1.00 77.81 433 ALA A CA 1
ATOM 3454 C C . ALA A 1 433 ? -10.961 15.947 40.075 1.00 77.81 433 ALA A C 1
ATOM 3456 O O . ALA A 1 433 ? -9.863 15.834 40.611 1.00 77.81 433 ALA A O 1
ATOM 3457 N N . PRO A 1 434 ? -11.392 17.150 39.648 1.00 78.81 434 PRO A N 1
ATOM 3458 C CA . PRO A 1 434 ? -10.576 18.358 39.791 1.00 78.81 434 PRO A CA 1
ATOM 3459 C C . PRO A 1 434 ? -10.404 18.842 41.240 1.00 78.81 434 PRO A C 1
ATOM 3461 O O . PRO A 1 434 ? -9.566 19.704 41.494 1.00 78.81 434 PRO A O 1
ATOM 3464 N N . ASN A 1 435 ? -11.225 18.345 42.170 1.00 79.81 435 ASN A N 1
ATOM 3465 C CA . ASN A 1 435 ? -11.332 18.847 43.542 1.00 79.81 435 ASN A CA 1
ATOM 3466 C C . ASN A 1 435 ? -10.697 17.916 44.586 1.00 79.81 435 ASN A C 1
ATOM 3468 O O . ASN A 1 435 ? -10.742 18.222 45.778 1.00 79.81 435 ASN A O 1
ATOM 3472 N N . VAL A 1 436 ? -10.122 16.794 44.152 1.00 77.88 436 VAL A N 1
ATOM 3473 C CA . VAL A 1 436 ? -9.437 15.822 45.010 1.00 77.88 436 VAL A CA 1
ATOM 3474 C C . VAL A 1 436 ? -7.922 15.923 44.844 1.00 77.88 436 VAL A C 1
ATOM 3476 O O . VAL A 1 436 ? -7.425 16.168 43.746 1.00 77.88 436 VAL A O 1
ATOM 3479 N N . ASN A 1 437 ? -7.176 15.740 45.935 1.00 76.25 437 ASN A N 1
ATOM 3480 C CA . ASN A 1 437 ? -5.709 15.794 45.925 1.00 76.25 437 ASN A CA 1
ATOM 3481 C C . ASN A 1 437 ? -5.087 14.435 45.585 1.00 76.25 437 ASN A C 1
ATOM 3483 O O . ASN A 1 437 ? -4.004 14.373 45.002 1.00 76.25 437 ASN A O 1
ATOM 3487 N N . GLU A 1 438 ? -5.768 13.346 45.943 1.00 75.56 438 GLU A N 1
ATOM 3488 C CA . GLU A 1 438 ? -5.343 11.980 45.651 1.00 75.56 438 GLU A CA 1
ATOM 3489 C C . GLU A 1 438 ? -6.458 11.200 44.954 1.00 75.56 438 GLU A C 1
ATOM 3491 O O . GLU A 1 438 ? -7.624 11.279 45.330 1.00 75.56 438 GLU A O 1
ATOM 3496 N N . ARG A 1 439 ? -6.106 10.348 43.982 1.00 70.75 439 ARG A N 1
ATOM 3497 C CA . ARG A 1 439 ? -7.091 9.538 43.235 1.00 70.75 439 ARG A CA 1
ATOM 3498 C C . ARG A 1 439 ? -7.965 8.660 44.136 1.00 70.75 439 ARG A C 1
ATOM 3500 O O . ARG A 1 439 ? -9.126 8.433 43.826 1.00 70.75 439 ARG A O 1
ATOM 3507 N N . ARG A 1 440 ? -7.435 8.217 45.281 1.00 72.50 440 ARG A N 1
ATOM 3508 C CA . ARG A 1 440 ? -8.177 7.426 46.280 1.00 72.50 440 ARG A CA 1
ATOM 3509 C C . ARG A 1 440 ? -9.357 8.183 46.888 1.00 72.50 440 ARG A C 1
ATOM 3511 O O . ARG A 1 440 ? -10.309 7.551 47.334 1.00 72.50 440 ARG A O 1
ATOM 3518 N N . GLU A 1 441 ? -9.322 9.512 46.872 1.00 78.75 441 GLU A N 1
ATOM 3519 C CA . GLU A 1 441 ? -10.404 10.362 47.372 1.00 78.75 441 GLU A CA 1
ATOM 3520 C C . GLU A 1 441 ? -11.624 10.355 46.435 1.00 78.75 441 GLU A C 1
ATOM 3522 O O . GLU A 1 441 ? -12.724 10.671 46.882 1.00 78.75 441 GLU A O 1
ATOM 3527 N N . LEU A 1 442 ? -11.484 9.899 45.178 1.00 77.75 442 LEU A N 1
ATOM 3528 C CA . LEU A 1 442 ? -12.618 9.691 44.264 1.00 77.75 442 LEU A CA 1
ATOM 3529 C C . LEU A 1 442 ? -13.622 8.666 44.804 1.00 77.75 442 LEU A C 1
ATOM 3531 O O . LEU A 1 442 ? -14.811 8.756 44.513 1.00 77.75 442 LEU A O 1
ATOM 3535 N N . ALA A 1 443 ? -13.157 7.707 45.609 1.00 78.81 443 ALA A N 1
ATOM 3536 C CA . ALA A 1 443 ? -14.020 6.731 46.264 1.00 78.81 443 ALA A CA 1
ATOM 3537 C C . ALA A 1 443 ? -14.688 7.281 47.537 1.00 78.81 443 ALA A C 1
ATOM 3539 O O . ALA A 1 443 ? -15.562 6.619 48.087 1.00 78.81 443 ALA A O 1
ATOM 3540 N N . GLY A 1 444 ? -14.290 8.463 48.023 1.00 80.12 444 GLY A N 1
ATOM 3541 C CA . GLY A 1 444 ? -14.642 8.962 49.355 1.00 80.12 444 GLY A CA 1
ATOM 3542 C C . GLY A 1 444 ? -16.147 9.072 49.599 1.00 80.12 444 GLY A C 1
ATOM 3543 O O . GLY A 1 444 ? -16.643 8.546 50.593 1.00 80.12 444 GLY A O 1
ATOM 3544 N N . SER A 1 445 ? -16.887 9.682 48.669 1.00 79.06 445 SER A N 1
ATOM 3545 C CA . SER A 1 445 ? -18.347 9.816 48.771 1.00 79.06 445 SER A CA 1
ATOM 3546 C C . SER A 1 445 ? -19.058 8.461 48.753 1.00 79.06 445 SER A C 1
ATOM 3548 O O . SER A 1 445 ? -19.945 8.222 49.570 1.00 79.06 445 SER A O 1
ATOM 3550 N N . LEU A 1 446 ? -18.623 7.550 47.880 1.00 82.62 446 LEU A N 1
ATOM 3551 C CA . LEU A 1 446 ? -19.203 6.214 47.750 1.00 82.62 446 LEU A CA 1
ATOM 3552 C C . LEU A 1 446 ? -18.943 5.360 49.001 1.00 82.62 446 LEU A C 1
ATOM 3554 O O . LEU A 1 446 ? -19.824 4.657 49.487 1.00 82.62 446 LEU A O 1
ATOM 3558 N N . VAL A 1 447 ? -17.731 5.451 49.554 1.00 84.44 447 VAL A N 1
ATOM 3559 C CA . VAL A 1 447 ? -17.340 4.765 50.792 1.00 84.44 447 VAL A CA 1
ATOM 3560 C C . VAL A 1 447 ? -18.149 5.293 51.976 1.00 84.44 447 VAL A C 1
ATOM 3562 O O . VAL A 1 447 ? -18.639 4.501 52.779 1.00 84.44 447 VAL A O 1
ATOM 3565 N N . GLU A 1 448 ? -18.349 6.609 52.074 1.00 85.25 448 GLU A N 1
ATOM 3566 C CA . GLU A 1 448 ? -19.207 7.195 53.107 1.00 85.25 448 GLU A CA 1
ATOM 3567 C C . GLU A 1 448 ? -20.668 6.742 53.005 1.00 85.25 448 GLU A C 1
ATOM 3569 O O . GLU A 1 448 ? -21.290 6.483 54.036 1.00 85.25 448 GLU A O 1
ATOM 3574 N N . GLU A 1 449 ? -21.224 6.644 51.795 1.00 87.19 449 GLU A N 1
ATOM 3575 C CA . GLU A 1 449 ? -22.583 6.132 51.579 1.00 87.19 449 GLU A CA 1
ATOM 3576 C C . GLU A 1 449 ? -22.711 4.667 52.014 1.00 87.19 449 GLU A C 1
ATOM 3578 O O . GLU A 1 449 ? -23.653 4.328 52.729 1.00 87.19 449 GLU A O 1
ATOM 3583 N N . ILE A 1 450 ? -21.731 3.819 51.682 1.00 88.62 450 ILE A N 1
ATOM 3584 C CA . ILE A 1 450 ? -21.712 2.408 52.101 1.00 88.62 450 ILE A CA 1
ATOM 3585 C C . ILE A 1 450 ? -21.617 2.282 53.630 1.00 88.62 450 ILE A C 1
ATOM 3587 O O . ILE A 1 450 ? -22.292 1.441 54.226 1.00 88.62 450 ILE A O 1
ATOM 3591 N N . TYR A 1 451 ? -20.817 3.123 54.294 1.00 86.31 451 TYR A N 1
ATOM 3592 C CA . TYR A 1 451 ? -20.723 3.109 55.758 1.00 86.31 451 TYR A CA 1
ATOM 3593 C C . TYR A 1 451 ? -22.027 3.536 56.443 1.00 86.31 451 TYR A C 1
ATOM 3595 O O . TYR A 1 451 ? -22.368 2.960 57.482 1.00 86.31 451 TYR A O 1
ATOM 3603 N N . LYS A 1 452 ? -22.748 4.506 55.863 1.00 90.94 452 LYS A N 1
ATOM 3604 C CA . LYS A 1 452 ? -24.024 5.043 56.373 1.00 90.94 452 LYS A CA 1
ATOM 3605 C C . LYS A 1 452 ? -25.229 4.130 56.109 1.00 90.94 452 LYS A C 1
ATOM 3607 O O . LYS A 1 452 ? -26.304 4.398 56.639 1.00 90.94 452 LYS A O 1
ATOM 3612 N N . ASP A 1 453 ? -25.077 3.076 55.310 1.00 91.38 453 ASP A N 1
ATOM 3613 C CA . ASP A 1 453 ? -26.142 2.108 55.055 1.00 91.38 453 ASP A CA 1
ATOM 3614 C C . ASP A 1 453 ? -26.269 1.113 56.224 1.00 91.38 453 ASP A C 1
ATOM 3616 O O . ASP A 1 453 ? -25.496 0.162 56.358 1.00 91.38 453 ASP A O 1
ATOM 3620 N N . ASP A 1 454 ? -27.251 1.337 57.096 1.00 90.75 454 ASP A N 1
ATOM 3621 C CA . ASP A 1 454 ? -27.528 0.486 58.263 1.00 90.75 454 ASP A CA 1
ATOM 3622 C C . ASP A 1 454 ? -28.129 -0.887 57.896 1.00 90.75 454 ASP A C 1
ATOM 3624 O O . ASP A 1 454 ? -28.298 -1.737 58.771 1.00 90.75 454 ASP A O 1
ATOM 3628 N N . SER A 1 455 ? -28.457 -1.127 56.618 1.00 93.06 455 SER A N 1
ATOM 3629 C CA . SER A 1 455 ? -28.996 -2.411 56.149 1.00 93.06 455 SER A CA 1
ATOM 3630 C C . SER A 1 455 ? -27.925 -3.466 55.857 1.00 93.06 455 SER A C 1
ATOM 3632 O O . SER A 1 455 ? -28.261 -4.637 55.681 1.00 93.06 455 SER A O 1
ATOM 3634 N N . LEU A 1 456 ? -26.649 -3.069 55.826 1.00 91.44 456 LEU A N 1
ATOM 3635 C CA . LEU A 1 456 ? -25.518 -3.937 55.507 1.00 91.44 456 LEU A CA 1
ATOM 3636 C C . LEU A 1 456 ? -24.765 -4.356 56.771 1.00 91.44 456 LEU A C 1
ATOM 3638 O O . LEU A 1 456 ? -24.487 -3.534 57.647 1.00 91.44 456 LEU A O 1
ATOM 3642 N N . SER A 1 457 ? -24.366 -5.623 56.834 1.00 93.50 457 SER A N 1
ATOM 3643 C CA . SER A 1 457 ? -23.406 -6.107 57.830 1.00 93.50 457 SER A CA 1
ATOM 3644 C C . SER A 1 457 ? -21.997 -5.550 57.587 1.00 93.50 457 SER A C 1
ATOM 3646 O O . SER A 1 457 ? -21.665 -5.107 56.486 1.00 93.50 457 SER A O 1
ATOM 3648 N N . ASP A 1 458 ? -21.131 -5.609 58.601 1.00 89.81 458 ASP A N 1
ATOM 3649 C CA . ASP A 1 458 ? -19.746 -5.127 58.495 1.00 89.81 458 ASP A CA 1
ATOM 3650 C C . ASP A 1 458 ? -18.950 -5.852 57.391 1.00 89.81 458 ASP A C 1
ATOM 3652 O O . ASP A 1 458 ? -18.154 -5.231 56.684 1.00 89.81 458 ASP A O 1
ATOM 3656 N N . GLU A 1 459 ? -19.202 -7.150 57.188 1.00 90.44 459 GLU A N 1
ATOM 3657 C CA . GLU A 1 459 ? -18.581 -7.937 56.114 1.00 90.44 459 GLU A CA 1
ATOM 3658 C C . GLU A 1 459 ? -19.075 -7.500 54.724 1.00 90.44 459 GLU A C 1
ATOM 3660 O O . GLU A 1 459 ? -18.274 -7.350 53.799 1.00 90.44 459 GLU A O 1
ATOM 3665 N N . GLU A 1 460 ? -20.375 -7.222 54.574 1.00 90.12 460 GLU A N 1
ATOM 3666 C CA . GLU A 1 460 ? -20.964 -6.733 53.318 1.00 90.12 460 GLU A CA 1
ATOM 3667 C C . GLU A 1 460 ? -20.507 -5.310 52.980 1.00 9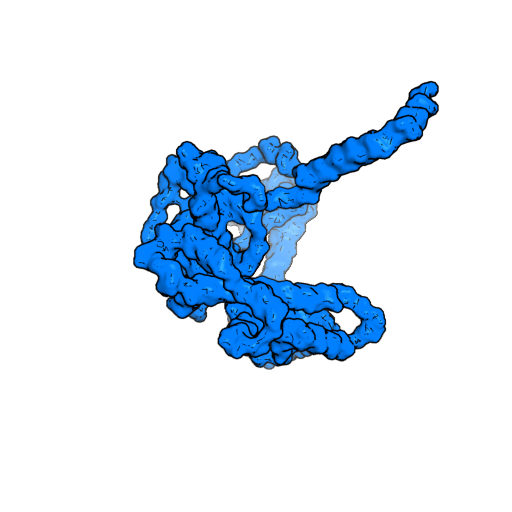0.12 460 GLU A C 1
ATOM 3669 O O . GLU A 1 460 ? -20.238 -5.009 51.814 1.00 90.12 460 GLU A O 1
ATOM 3674 N N . LYS A 1 461 ? -20.368 -4.441 53.991 1.00 89.62 461 LYS A N 1
ATOM 3675 C CA . LYS A 1 461 ? -19.803 -3.094 53.828 1.00 89.62 461 LYS A CA 1
ATOM 3676 C C . LYS A 1 461 ? -18.373 -3.170 53.314 1.00 89.62 461 LYS A C 1
ATOM 3678 O O . LYS A 1 461 ? -18.044 -2.514 52.327 1.00 89.62 461 LYS A O 1
ATOM 3683 N N . GLN A 1 462 ? -17.540 -4.009 53.930 1.00 87.62 462 GLN A N 1
ATOM 3684 C CA . GLN A 1 462 ? -16.146 -4.157 53.523 1.00 87.62 462 GLN A CA 1
ATOM 3685 C C . GLN A 1 462 ? -16.020 -4.710 52.096 1.00 87.62 462 GLN A C 1
ATOM 3687 O O . GLN A 1 462 ? -15.230 -4.187 51.312 1.00 87.62 462 GLN A O 1
ATOM 3692 N N . ALA A 1 463 ? -16.835 -5.704 51.728 1.00 88.81 463 ALA A N 1
ATOM 3693 C CA . ALA A 1 463 ? -16.856 -6.257 50.375 1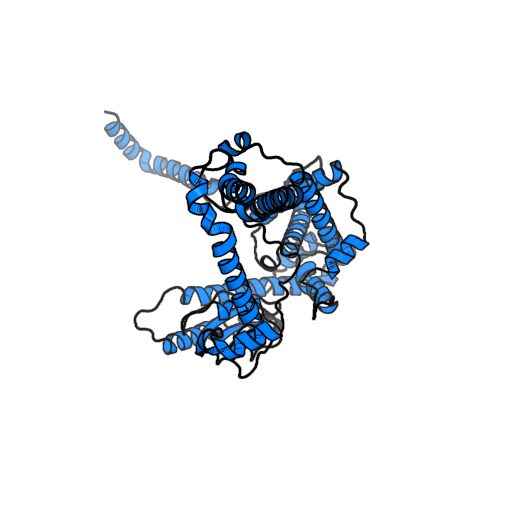.00 88.81 463 ALA A CA 1
ATOM 3694 C C . ALA A 1 463 ? -17.262 -5.211 49.321 1.00 88.81 463 ALA A C 1
ATOM 3696 O O . ALA A 1 463 ? -16.593 -5.081 48.295 1.00 88.81 463 ALA A O 1
ATOM 3697 N N . LYS A 1 464 ? -18.311 -4.420 49.588 1.00 87.88 464 LYS A N 1
ATOM 3698 C CA . LYS A 1 464 ? -18.748 -3.343 48.684 1.00 87.88 464 LYS A CA 1
ATOM 3699 C C . LYS A 1 464 ? -17.721 -2.219 48.560 1.00 87.88 464 LYS A C 1
ATOM 3701 O O . LYS A 1 464 ? -17.552 -1.684 47.470 1.00 87.88 464 LYS A O 1
ATOM 3706 N N . ILE A 1 465 ? -17.022 -1.871 49.642 1.00 86.75 465 ILE A N 1
ATOM 3707 C CA . ILE A 1 465 ? -15.945 -0.869 49.613 1.00 86.75 465 ILE A CA 1
ATOM 3708 C C . ILE A 1 465 ? -14.786 -1.352 48.743 1.00 86.75 465 ILE A C 1
ATOM 3710 O O . ILE A 1 465 ? -14.305 -0.594 47.904 1.00 86.75 465 ILE A O 1
ATOM 3714 N N . THR A 1 466 ? -14.356 -2.606 48.905 1.00 86.50 466 THR A N 1
ATOM 3715 C CA . THR A 1 466 ? -13.303 -3.187 48.062 1.00 86.50 466 THR A CA 1
ATOM 3716 C C . THR A 1 466 ? -13.728 -3.216 46.597 1.00 86.50 466 THR A C 1
ATOM 3718 O O . THR A 1 466 ? -12.979 -2.745 45.750 1.00 86.50 466 THR A O 1
ATOM 3721 N N . GLN A 1 467 ? -14.955 -3.652 46.302 1.00 85.69 467 GLN A N 1
ATOM 3722 C CA . GLN A 1 467 ? -15.483 -3.647 44.937 1.00 85.69 467 GLN A CA 1
ATOM 3723 C C . GLN A 1 467 ? -15.523 -2.235 44.333 1.00 85.69 467 GLN A C 1
ATOM 3725 O O . GLN A 1 467 ? -15.082 -2.037 43.208 1.00 85.69 467 GLN A O 1
ATOM 3730 N N . ALA A 1 468 ? -15.987 -1.236 45.086 1.00 83.56 468 ALA A N 1
ATOM 3731 C CA . ALA A 1 468 ? -16.007 0.152 44.634 1.00 83.56 468 ALA A CA 1
ATOM 3732 C C . ALA A 1 468 ? -14.599 0.702 44.356 1.00 83.56 468 ALA A C 1
ATOM 3734 O O . ALA A 1 468 ? -14.392 1.431 43.387 1.00 83.56 468 ALA A O 1
ATOM 3735 N N . GLN A 1 469 ? -13.621 0.355 45.194 1.00 83.25 469 GLN A N 1
ATOM 3736 C CA . GLN A 1 469 ? -12.226 0.746 44.999 1.00 83.25 469 GLN A CA 1
ATOM 3737 C C . GLN A 1 469 ? -11.607 0.065 43.776 1.00 83.25 469 GLN A C 1
ATOM 3739 O O . GLN A 1 469 ? -10.882 0.725 43.028 1.00 83.25 469 GLN A O 1
ATOM 3744 N N . ASP A 1 470 ? -11.910 -1.212 43.550 1.00 81.50 470 ASP A N 1
ATOM 3745 C CA . ASP A 1 470 ? -11.456 -1.961 42.379 1.00 81.50 470 ASP A CA 1
ATOM 3746 C C . ASP A 1 470 ? -12.089 -1.415 41.092 1.00 81.50 470 ASP A C 1
ATOM 3748 O O . ASP A 1 470 ? -11.376 -1.185 40.114 1.00 81.50 470 ASP A O 1
ATOM 3752 N N . ASP A 1 471 ? -13.388 -1.109 41.104 1.00 79.44 471 ASP A N 1
ATOM 3753 C CA . ASP A 1 471 ? -14.105 -0.518 39.969 1.00 79.44 471 ASP A CA 1
ATOM 3754 C C . ASP A 1 471 ? -13.547 0.869 39.619 1.00 79.44 471 ASP A C 1
ATOM 3756 O O . ASP A 1 471 ? -13.254 1.159 38.458 1.00 79.44 471 ASP A O 1
ATOM 3760 N N . ILE A 1 472 ? -13.326 1.722 40.621 1.00 81.25 472 ILE A N 1
ATOM 3761 C CA . ILE A 1 472 ? -12.727 3.047 40.423 1.00 81.25 472 ILE A CA 1
ATOM 3762 C C . ILE A 1 472 ? -11.286 2.919 39.906 1.00 81.25 472 ILE A C 1
ATOM 3764 O O . ILE A 1 472 ? -10.888 3.632 38.982 1.00 81.25 472 ILE A O 1
ATOM 3768 N N . THR A 1 473 ? -10.506 1.983 40.449 1.00 81.00 473 THR A N 1
ATOM 3769 C CA . THR A 1 473 ? -9.121 1.754 40.016 1.00 81.00 473 THR A CA 1
ATOM 3770 C C . THR A 1 473 ? -9.050 1.252 38.577 1.00 81.00 473 THR A C 1
ATOM 3772 O O . THR A 1 473 ? -8.195 1.695 37.811 1.00 81.00 473 THR A O 1
ATOM 3775 N N . THR A 1 474 ? -9.959 0.354 38.205 1.00 77.19 474 THR A N 1
ATOM 3776 C CA . THR A 1 474 ? -9.975 -0.302 36.895 1.00 77.19 474 THR A CA 1
ATOM 3777 C C . THR A 1 474 ? -10.553 0.606 35.815 1.00 77.19 474 THR A C 1
ATOM 3779 O O . THR A 1 474 ? -10.000 0.687 34.721 1.00 77.19 474 THR A O 1
ATOM 3782 N N . TYR A 1 475 ? -11.646 1.312 36.110 1.00 75.94 475 TYR A N 1
ATOM 3783 C CA . TYR A 1 475 ? -12.452 1.982 35.088 1.00 75.94 475 TYR A CA 1
ATOM 3784 C C . TYR A 1 475 ? -12.416 3.509 35.145 1.00 75.94 475 TYR A C 1
ATOM 3786 O O . TYR A 1 475 ? -12.639 4.147 34.121 1.00 75.94 475 TYR A O 1
ATOM 3794 N N . VAL A 1 476 ? -12.134 4.110 36.304 1.00 76.00 476 VAL A N 1
ATOM 3795 C CA . VAL A 1 476 ? -12.225 5.570 36.499 1.00 76.00 476 VAL A CA 1
ATOM 3796 C C . VAL A 1 476 ? -10.846 6.226 36.476 1.00 76.00 476 VAL A C 1
ATOM 3798 O O . VAL A 1 476 ? -10.648 7.217 35.775 1.00 76.00 476 VAL A O 1
ATOM 3801 N N . TYR A 1 477 ? -9.854 5.661 37.170 1.00 79.75 477 TYR A N 1
ATOM 3802 C CA . TYR A 1 477 ? -8.483 6.195 37.193 1.00 79.75 477 TYR A CA 1
ATOM 3803 C C . TYR A 1 477 ? -7.828 6.376 35.817 1.00 79.75 477 TYR A C 1
ATOM 3805 O O . TYR A 1 477 ? -7.072 7.336 35.672 1.00 79.75 477 TYR A O 1
ATOM 3813 N N . PRO A 1 478 ? -8.080 5.533 34.795 1.00 75.94 478 PRO A N 1
ATOM 3814 C CA . PRO A 1 478 ? -7.524 5.778 33.464 1.00 75.94 478 PRO A CA 1
ATOM 3815 C C . PRO A 1 478 ? -8.002 7.094 32.821 1.00 75.94 478 PRO A C 1
ATOM 3817 O O . PRO A 1 478 ? -7.312 7.639 31.962 1.00 75.94 478 PRO A O 1
ATOM 3820 N N . PHE A 1 479 ? -9.160 7.623 33.238 1.00 68.44 479 PHE A N 1
ATOM 3821 C CA . PHE A 1 479 ? -9.804 8.795 32.632 1.00 68.44 479 PHE A CA 1
ATOM 3822 C C . PHE A 1 479 ? -9.455 10.115 33.329 1.00 68.44 479 PHE A C 1
ATOM 3824 O O . PHE A 1 479 ? -9.544 11.175 32.709 1.00 68.44 479 PHE A O 1
ATOM 3831 N N . PHE A 1 480 ? -9.035 10.069 34.595 1.00 68.62 480 PHE A N 1
ATOM 3832 C CA . PHE A 1 480 ? -8.764 11.251 35.414 1.00 68.62 480 PHE A CA 1
ATOM 3833 C C . PHE A 1 480 ? -7.339 11.183 35.970 1.00 68.62 480 PHE A C 1
ATOM 3835 O O . PHE A 1 480 ? -6.977 10.233 36.666 1.00 68.62 480 PHE A O 1
ATOM 3842 N N . ARG A 1 481 ? -6.508 12.167 35.611 1.00 57.41 481 ARG A N 1
ATOM 3843 C CA . ARG A 1 481 ? -5.083 12.189 35.968 1.00 57.41 481 ARG A CA 1
ATOM 3844 C C . ARG A 1 481 ? -4.832 12.715 37.365 1.00 57.41 481 ARG A C 1
ATOM 3846 O O . ARG A 1 481 ? -5.315 13.828 37.645 1.00 57.41 481 ARG A O 1
#

Radius of gyration: 31.87 Å; Cα contacts (8 Å, |Δi|>4): 467; chains: 1; bounding box: 75×80×90 Å